Protein AF-A0A9X6NQY7-F1 (afdb_monomer)

Structure (mmCIF, N/CA/C/O backbone):
data_AF-A0A9X6NQY7-F1
#
_entry.id   AF-A0A9X6NQY7-F1
#
loop_
_atom_site.group_PDB
_atom_site.id
_atom_site.type_symbol
_atom_site.label_atom_id
_atom_site.label_alt_id
_atom_site.label_comp_id
_atom_site.label_asym_id
_atom_site.label_entity_id
_atom_site.label_seq_id
_atom_site.pdbx_PDB_ins_code
_atom_site.Cartn_x
_atom_site.Cartn_y
_atom_site.Cartn_z
_atom_site.occupancy
_atom_site.B_iso_or_equiv
_atom_site.auth_seq_id
_atom_site.auth_comp_id
_atom_site.auth_asym_id
_atom_site.auth_atom_id
_atom_site.pdbx_PDB_model_num
ATOM 1 N N . MET A 1 1 ? 29.179 30.114 -28.364 1.00 35.44 1 MET A N 1
ATOM 2 C CA . MET A 1 1 ? 27.702 30.039 -28.469 1.00 35.44 1 MET A CA 1
ATOM 3 C C . MET A 1 1 ? 27.095 29.014 -27.488 1.00 35.44 1 MET A C 1
ATOM 5 O O . MET A 1 1 ? 26.104 28.381 -27.808 1.00 35.44 1 MET A O 1
ATOM 9 N N . PHE A 1 2 ? 27.663 28.855 -26.278 1.00 30.38 2 PHE A N 1
ATOM 10 C CA . PHE A 1 2 ? 27.308 27.781 -25.324 1.00 30.38 2 PHE A CA 1
ATOM 11 C C . PHE A 1 2 ? 26.944 28.280 -23.906 1.00 30.38 2 PHE A C 1
ATOM 13 O O . PHE A 1 2 ? 26.830 27.488 -22.979 1.00 30.38 2 PHE A O 1
ATOM 20 N N . SER A 1 3 ? 26.728 29.587 -23.719 1.00 32.09 3 SER A N 1
ATOM 21 C CA . SER A 1 3 ? 26.395 30.171 -22.402 1.00 32.09 3 SER A CA 1
ATOM 22 C C . SER A 1 3 ? 24.886 30.417 -22.213 1.00 32.09 3 SER A C 1
ATOM 24 O O . SER A 1 3 ? 24.361 30.344 -21.104 1.00 32.09 3 SER A O 1
ATOM 26 N N . THR A 1 4 ? 24.139 30.608 -23.303 1.00 31.78 4 THR A N 1
ATOM 27 C CA . THR A 1 4 ? 22.714 30.979 -23.268 1.00 31.78 4 THR A CA 1
ATOM 28 C C . THR A 1 4 ? 21.761 29.795 -23.043 1.00 31.78 4 THR A C 1
ATOM 30 O O . THR A 1 4 ? 20.660 29.989 -22.536 1.00 31.78 4 THR A O 1
ATOM 33 N N . SER A 1 5 ? 22.189 28.555 -23.322 1.00 34.66 5 SER A N 1
ATOM 34 C CA . SER A 1 5 ? 21.322 27.364 -23.232 1.00 34.66 5 SER A CA 1
ATOM 35 C C . SER A 1 5 ? 21.172 26.793 -21.813 1.00 34.66 5 SER A C 1
ATOM 37 O O . SER A 1 5 ? 20.190 26.111 -21.534 1.00 34.66 5 SER A O 1
ATOM 39 N N . ARG A 1 6 ? 22.100 27.096 -20.888 1.00 35.22 6 ARG A N 1
ATOM 40 C CA . ARG A 1 6 ? 21.967 26.707 -19.468 1.00 35.22 6 ARG A CA 1
ATOM 41 C C . ARG A 1 6 ? 20.978 27.588 -18.707 1.00 35.22 6 ARG A C 1
ATOM 43 O O . ARG A 1 6 ? 20.345 27.108 -17.775 1.00 35.22 6 ARG A O 1
ATOM 50 N N . ARG A 1 7 ? 20.806 28.852 -19.119 1.00 32.94 7 ARG A N 1
ATOM 51 C CA . ARG A 1 7 ? 19.836 29.760 -18.489 1.00 32.94 7 ARG A CA 1
ATOM 52 C C . ARG A 1 7 ? 18.395 29.447 -18.889 1.00 32.94 7 ARG A C 1
ATOM 54 O O . ARG A 1 7 ? 17.549 29.538 -18.017 1.00 32.94 7 ARG A O 1
ATOM 61 N N . MET A 1 8 ? 18.132 28.985 -20.118 1.00 35.78 8 MET A N 1
ATOM 62 C CA . MET A 1 8 ? 16.787 28.539 -20.530 1.00 35.78 8 MET A CA 1
ATOM 63 C C . MET A 1 8 ? 16.344 27.231 -19.856 1.00 35.78 8 MET A C 1
ATOM 65 O O . MET A 1 8 ? 15.184 27.107 -19.484 1.00 35.78 8 MET A O 1
ATOM 69 N N . PHE A 1 9 ? 17.254 26.278 -19.626 1.00 33.19 9 PHE A N 1
ATOM 70 C CA . PHE A 1 9 ? 16.905 25.022 -18.945 1.00 33.19 9 PHE A CA 1
ATOM 71 C C . PHE A 1 9 ? 16.643 25.195 -17.439 1.00 33.19 9 PHE A C 1
ATOM 73 O O . PHE A 1 9 ? 15.802 24.488 -16.889 1.00 33.19 9 PHE A O 1
ATOM 80 N N . LEU A 1 10 ? 17.306 26.153 -16.774 1.00 33.88 10 LEU A N 1
ATOM 81 C CA . LEU A 1 10 ? 17.041 26.452 -15.361 1.00 33.88 10 LEU A CA 1
ATOM 82 C C . LEU A 1 10 ? 15.787 27.318 -15.160 1.00 33.88 10 LEU A C 1
ATOM 84 O O . LEU A 1 10 ? 15.055 27.099 -14.198 1.00 33.88 10 LEU A O 1
ATOM 88 N N . THR A 1 11 ? 15.492 28.269 -16.055 1.00 34.16 11 THR A N 1
ATOM 89 C CA . THR A 1 11 ? 14.276 29.090 -15.932 1.00 34.16 11 THR A CA 1
ATOM 90 C C . THR A 1 11 ? 13.008 28.319 -16.289 1.00 34.16 11 THR A C 1
ATOM 92 O O . THR A 1 11 ? 11.981 28.549 -15.658 1.00 34.16 11 THR A O 1
ATOM 95 N N . SER A 1 12 ? 13.061 27.342 -17.202 1.00 36.69 12 SER A N 1
ATOM 96 C CA . SER A 1 12 ? 11.912 26.466 -17.473 1.00 36.69 12 SER A CA 1
ATOM 97 C C . SER A 1 12 ? 11.623 25.478 -16.336 1.00 36.69 12 SER A C 1
ATOM 99 O O . SER A 1 12 ? 10.455 25.207 -16.077 1.00 36.69 12 SER A O 1
ATOM 101 N N . LEU A 1 13 ? 12.637 24.995 -15.601 1.00 33.28 13 LEU A N 1
ATOM 102 C CA . LEU A 1 13 ? 12.402 24.173 -14.404 1.00 33.28 13 LEU A CA 1
ATOM 103 C C . LEU A 1 13 ? 11.808 24.990 -13.247 1.00 33.28 13 LEU A C 1
ATOM 105 O O . LEU A 1 13 ? 10.919 24.500 -12.561 1.00 33.28 13 LEU A O 1
ATOM 109 N N . ILE A 1 14 ? 12.227 26.246 -13.061 1.00 37.62 14 ILE A N 1
ATOM 110 C CA . ILE A 1 14 ? 11.688 27.108 -11.996 1.00 37.62 14 ILE A CA 1
ATOM 111 C C . ILE A 1 14 ? 10.261 27.579 -12.320 1.00 37.62 14 ILE A C 1
ATOM 113 O O . ILE A 1 14 ? 9.435 27.655 -11.418 1.00 37.62 14 ILE A O 1
ATOM 117 N N . VAL A 1 15 ? 9.917 27.815 -13.593 1.00 36.66 15 VAL A N 1
ATOM 118 C CA . VAL A 1 15 ? 8.542 28.180 -13.992 1.00 36.66 15 VAL A CA 1
ATOM 119 C C . VAL A 1 15 ? 7.587 26.980 -13.934 1.00 36.66 15 VAL A C 1
ATOM 121 O O . VAL A 1 15 ? 6.423 27.157 -13.590 1.00 36.66 15 VAL A O 1
ATOM 124 N N . VAL A 1 16 ? 8.059 25.750 -14.175 1.00 35.50 16 VAL A N 1
ATOM 125 C CA . VAL A 1 16 ? 7.233 24.535 -14.020 1.00 35.50 16 VAL A CA 1
ATOM 126 C C . VAL A 1 16 ? 7.099 24.120 -12.548 1.00 35.50 16 VAL A C 1
ATOM 128 O O . VAL A 1 16 ? 6.033 23.660 -12.152 1.00 35.50 16 VAL A O 1
ATOM 131 N N . GLN A 1 17 ? 8.105 24.370 -11.704 1.00 33.09 17 GLN A N 1
ATOM 132 C CA . GLN A 1 17 ? 7.992 24.155 -10.256 1.00 33.09 17 GLN A CA 1
ATOM 133 C C . GLN A 1 17 ? 7.139 25.242 -9.574 1.00 33.09 17 GLN A C 1
ATOM 135 O O . GLN A 1 17 ? 6.364 24.932 -8.674 1.00 33.09 17 GLN A O 1
ATOM 140 N N . ALA A 1 18 ? 7.182 26.490 -10.058 1.00 30.83 18 ALA A N 1
ATOM 141 C CA . ALA A 1 18 ? 6.300 27.567 -9.597 1.00 30.83 18 ALA A CA 1
ATOM 142 C C . ALA A 1 18 ? 4.849 27.430 -10.106 1.00 30.83 18 ALA A C 1
ATOM 144 O O . ALA A 1 18 ? 3.930 27.928 -9.461 1.00 30.83 18 ALA A O 1
ATOM 145 N N . ALA A 1 19 ? 4.613 26.712 -11.211 1.00 33.78 19 ALA A N 1
ATOM 146 C CA . ALA A 1 19 ? 3.267 26.399 -11.701 1.00 33.78 19 ALA A CA 1
ATOM 147 C C . ALA A 1 19 ? 2.621 25.176 -11.016 1.00 33.78 19 ALA A C 1
ATOM 149 O O . ALA A 1 19 ? 1.430 24.940 -11.203 1.00 33.78 19 ALA A O 1
ATOM 150 N N . ILE A 1 20 ? 3.372 24.421 -10.205 1.00 36.69 20 ILE A N 1
ATOM 151 C CA . ILE A 1 20 ? 2.861 23.286 -9.411 1.00 36.69 2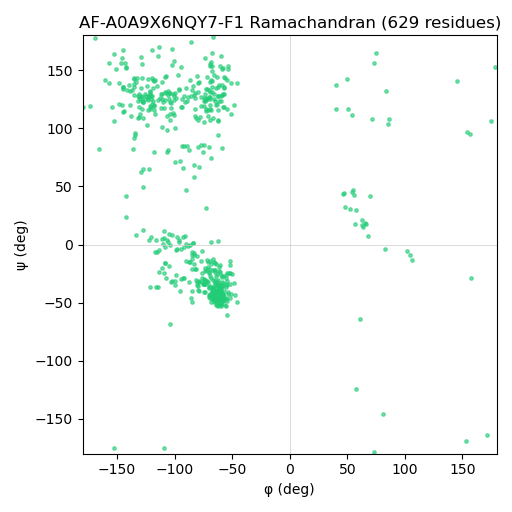0 ILE A CA 1
ATOM 152 C C . ILE A 1 20 ? 2.562 23.694 -7.949 1.00 36.69 20 ILE A C 1
ATOM 154 O O . ILE A 1 20 ? 1.946 22.930 -7.214 1.00 36.69 20 ILE A O 1
ATOM 158 N N . SER A 1 21 ? 2.863 24.936 -7.547 1.00 37.66 21 SER A N 1
ATOM 159 C CA . SER A 1 21 ? 2.471 25.497 -6.236 1.00 37.66 21 SER A CA 1
ATOM 160 C C . SER A 1 21 ? 1.392 26.586 -6.291 1.00 37.66 21 SER A C 1
ATOM 162 O O . SER A 1 21 ? 1.137 27.230 -5.280 1.00 37.66 21 SER A O 1
ATOM 164 N N . LEU A 1 22 ? 0.713 26.795 -7.422 1.00 36.75 22 LEU A N 1
ATOM 165 C CA . LEU A 1 22 ? -0.357 27.798 -7.534 1.00 36.75 22 LEU A CA 1
ATOM 166 C C . LEU A 1 22 ? -1.576 27.241 -8.282 1.00 36.75 22 LEU A C 1
ATOM 168 O O . LEU A 1 22 ? -1.737 27.449 -9.481 1.00 36.75 22 LEU A O 1
ATOM 172 N N . ARG A 1 23 ? -2.407 26.510 -7.530 1.00 33.66 23 ARG A N 1
ATOM 173 C CA . ARG A 1 23 ? -3.855 26.226 -7.678 1.00 33.66 23 ARG A CA 1
ATOM 174 C C . ARG A 1 23 ? -4.148 25.216 -6.555 1.00 33.66 23 ARG A C 1
ATOM 176 O O . ARG A 1 23 ? -3.683 24.093 -6.645 1.00 33.66 23 ARG A O 1
ATOM 183 N N . VAL A 1 24 ? -4.807 25.523 -5.442 1.00 34.50 24 VAL A N 1
ATOM 184 C CA . VAL A 1 24 ? -5.940 26.419 -5.213 1.00 34.50 24 VAL A CA 1
ATOM 185 C C . VAL A 1 24 ? -5.857 26.927 -3.763 1.00 34.50 24 VAL A C 1
ATOM 187 O O . VAL A 1 24 ? -6.172 26.191 -2.840 1.00 34.50 24 VAL A O 1
ATOM 190 N N . CYS A 1 25 ? -5.469 28.187 -3.559 1.00 31.00 25 CYS A N 1
ATOM 191 C CA . CYS A 1 25 ? -6.032 28.985 -2.469 1.00 31.00 25 CYS A CA 1
ATOM 192 C C . CYS A 1 25 ? -7.106 29.876 -3.099 1.00 31.00 25 CYS A C 1
ATOM 194 O O . CYS A 1 25 ? -6.901 31.073 -3.259 1.00 31.00 25 CYS A O 1
ATOM 196 N N . ASN A 1 26 ? -8.227 29.278 -3.512 1.00 31.09 26 ASN A N 1
ATOM 197 C CA . ASN A 1 26 ? -9.492 30.007 -3.501 1.00 31.09 26 ASN A CA 1
ATOM 198 C C . ASN A 1 26 ? -10.068 29.795 -2.105 1.00 31.09 26 ASN A C 1
ATOM 200 O O . ASN A 1 26 ? -10.882 28.907 -1.877 1.00 31.09 26 ASN A O 1
ATOM 204 N N . ALA A 1 27 ? -9.573 30.588 -1.162 1.00 39.97 27 ALA A N 1
ATOM 205 C CA . ALA A 1 27 ? -10.346 30.926 0.013 1.00 39.97 27 ALA A CA 1
ATOM 206 C C . ALA A 1 27 ? -11.315 32.031 -0.421 1.00 39.97 27 ALA A C 1
ATOM 208 O O . ALA A 1 27 ? -10.984 33.204 -0.319 1.00 39.97 27 ALA A O 1
ATOM 209 N N . GLU A 1 28 ? -12.450 31.640 -1.000 1.00 34.84 28 GLU A N 1
ATOM 210 C CA . GLU A 1 28 ? -13.640 32.488 -1.133 1.00 34.84 28 GLU A CA 1
ATOM 211 C C . GLU A 1 28 ? -14.844 31.609 -1.508 1.00 34.84 28 GLU A C 1
ATOM 213 O O . GLU A 1 28 ? -15.135 31.384 -2.677 1.00 34.84 28 GLU A O 1
ATOM 218 N N . GLU A 1 29 ? -15.454 30.990 -0.493 1.00 36.69 29 GLU A N 1
ATOM 219 C CA . GLU A 1 29 ? -16.862 31.206 -0.122 1.00 36.69 29 GLU A CA 1
ATOM 220 C C . GLU A 1 29 ? -17.163 30.451 1.188 1.00 36.69 29 GLU A C 1
ATOM 222 O O . GLU A 1 29 ? -16.991 29.242 1.318 1.00 36.69 29 GLU A O 1
ATOM 227 N N . THR A 1 30 ? -17.544 31.224 2.200 1.00 43.97 30 THR A N 1
ATOM 228 C CA . THR A 1 30 ? -17.700 30.886 3.621 1.00 43.97 30 THR A CA 1
ATOM 229 C C . THR A 1 30 ? -19.049 30.234 3.933 1.00 43.97 30 THR A C 1
ATOM 231 O O . THR A 1 30 ? -19.821 30.755 4.735 1.00 43.97 30 THR A O 1
ATOM 234 N N . VAL A 1 31 ? -19.364 29.109 3.291 1.00 54.31 31 VAL A N 1
ATOM 235 C CA . VAL A 1 31 ? -20.563 28.308 3.596 1.00 54.31 31 VAL A CA 1
ATOM 236 C C . VAL A 1 31 ? -20.213 26.832 3.399 1.00 54.31 31 VAL A C 1
ATOM 238 O O . VAL A 1 31 ? -19.609 26.495 2.384 1.00 54.31 31 VAL A O 1
ATOM 241 N N . CYS A 1 32 ? -20.581 25.935 4.328 1.00 63.53 32 CYS A N 1
ATOM 242 C CA . CYS A 1 32 ? -20.593 24.492 4.039 1.00 63.53 32 CYS A CA 1
ATOM 243 C C . CYS A 1 32 ? -21.389 24.281 2.745 1.00 63.53 32 CYS A C 1
ATOM 245 O O . CYS A 1 32 ? -22.596 24.534 2.767 1.00 63.53 32 CYS A O 1
ATOM 247 N N . PRO A 1 33 ? -20.780 23.867 1.621 1.00 56.41 33 PRO A N 1
ATOM 248 C CA . PRO A 1 33 ? -21.509 23.830 0.368 1.00 56.41 33 PRO A CA 1
ATOM 249 C C . PRO A 1 33 ? -22.659 22.826 0.494 1.00 56.41 33 PRO A C 1
ATOM 251 O O . PRO A 1 33 ? -22.433 21.642 0.769 1.00 56.41 33 PRO A O 1
ATOM 254 N N . GLU A 1 34 ? -23.892 23.302 0.299 1.00 64.50 34 GLU A N 1
ATOM 255 C CA . GLU A 1 34 ? -25.020 22.436 -0.036 1.00 64.50 34 GLU A CA 1
ATOM 256 C C . GLU A 1 34 ? -24.675 21.799 -1.388 1.00 64.50 34 GLU A C 1
ATOM 258 O O . GLU A 1 34 ? -24.782 22.409 -2.451 1.00 64.50 34 GLU A O 1
ATOM 263 N N . GLY A 1 35 ? -24.099 20.604 -1.313 1.00 69.06 35 GLY A N 1
ATOM 264 C CA . GLY A 1 35 ? -23.657 19.812 -2.448 1.00 69.06 35 GLY A CA 1
ATOM 265 C C . GLY A 1 35 ? -24.655 18.699 -2.748 1.00 69.06 35 GLY A C 1
ATOM 266 O O . GLY A 1 35 ? -25.544 18.428 -1.938 1.00 69.06 35 GLY A O 1
ATOM 267 N N . PRO A 1 36 ? -24.519 18.027 -3.902 1.00 80.69 36 PRO A N 1
ATOM 268 C CA . PRO A 1 36 ? -25.300 16.829 -4.166 1.00 80.69 36 PRO A CA 1
ATOM 269 C C . PRO A 1 36 ? -25.039 15.765 -3.083 1.00 80.69 36 PRO A C 1
ATOM 271 O O . PRO A 1 36 ? -23.937 15.728 -2.512 1.00 80.69 36 PRO A O 1
ATOM 274 N N . PRO A 1 37 ? -26.023 14.887 -2.815 1.00 83.25 37 PRO A N 1
ATOM 275 C CA . PRO A 1 37 ? -25.827 13.777 -1.898 1.00 83.25 37 PRO A CA 1
ATOM 276 C C . PRO A 1 37 ? -24.703 12.855 -2.401 1.00 83.25 37 PRO A C 1
ATOM 278 O O . PRO A 1 37 ? -24.460 12.787 -3.617 1.00 83.25 37 PRO A O 1
ATOM 281 N N . PRO A 1 38 ? -24.025 12.130 -1.493 1.00 86.81 38 PRO A N 1
ATOM 282 C CA . PRO A 1 38 ? -22.954 11.217 -1.862 1.00 86.81 38 PRO A CA 1
ATOM 283 C C . PRO A 1 38 ? -23.417 10.167 -2.873 1.00 86.81 38 PRO A C 1
ATOM 285 O O . PRO A 1 38 ? -24.536 9.655 -2.800 1.00 86.81 38 PRO A O 1
ATOM 288 N N . GLN A 1 39 ? -22.539 9.803 -3.802 1.00 87.88 39 GLN A N 1
ATOM 289 C CA . GLN A 1 39 ? -22.812 8.737 -4.763 1.00 87.88 39 GLN A CA 1
ATOM 290 C C . GLN A 1 39 ? -22.541 7.382 -4.108 1.00 87.88 39 GLN A C 1
ATOM 292 O O . GLN A 1 39 ? -21.383 7.035 -3.866 1.00 87.88 39 GLN A O 1
ATOM 297 N N . CYS A 1 40 ? -23.599 6.622 -3.814 1.00 86.25 40 CYS A N 1
ATOM 298 C CA . CYS A 1 40 ? -23.492 5.306 -3.186 1.00 86.25 40 CYS A CA 1
ATOM 299 C C . CYS A 1 40 ? -23.636 4.164 -4.203 1.00 86.25 40 CYS A C 1
ATOM 301 O O . CYS A 1 40 ? -24.645 4.051 -4.896 1.00 86.25 40 CYS A O 1
ATOM 303 N N . GLU A 1 41 ? -22.639 3.282 -4.251 1.00 87.69 41 GLU A N 1
ATOM 304 C CA . GLU A 1 41 ? -22.649 2.024 -5.001 1.00 87.69 41 GLU A CA 1
ATOM 305 C C . GLU A 1 41 ? -22.851 0.848 -4.035 1.00 87.69 41 GLU A C 1
ATOM 307 O O . GLU A 1 41 ? -22.161 0.741 -3.014 1.00 87.69 41 GLU A O 1
ATOM 312 N N . VAL A 1 42 ? -23.801 -0.033 -4.363 1.00 85.62 42 VAL A N 1
ATOM 313 C CA . VAL A 1 42 ? -24.178 -1.198 -3.551 1.00 85.62 42 VAL A CA 1
ATOM 314 C C . VAL A 1 42 ? -23.689 -2.480 -4.224 1.00 85.62 42 VAL A C 1
ATOM 316 O O . VAL A 1 42 ? -24.038 -2.771 -5.365 1.00 85.62 42 VAL A O 1
ATOM 319 N N . ASP A 1 43 ? -22.918 -3.272 -3.486 1.00 84.12 43 ASP A N 1
ATOM 320 C CA . ASP A 1 43 ? -22.466 -4.616 -3.845 1.00 84.12 43 ASP A CA 1
ATOM 321 C C . ASP A 1 43 ? -23.241 -5.641 -3.001 1.00 84.12 43 ASP A C 1
ATOM 323 O O . ASP A 1 43 ? -22.766 -6.124 -1.967 1.00 84.12 43 ASP A O 1
ATOM 327 N N . GLU A 1 44 ? -24.481 -5.927 -3.421 1.00 76.94 44 GLU A N 1
ATOM 328 C CA . GLU A 1 44 ? -25.420 -6.797 -2.692 1.00 76.94 44 GLU A CA 1
ATOM 329 C C . GLU A 1 44 ? -24.851 -8.185 -2.338 1.00 76.94 44 GLU A C 1
ATOM 331 O O . GLU A 1 44 ? -25.032 -8.603 -1.193 1.00 76.94 44 GLU A O 1
ATOM 336 N N . PRO A 1 45 ? -24.125 -8.903 -3.228 1.00 75.69 45 PRO A N 1
ATOM 337 C CA . PRO A 1 45 ? -23.556 -10.214 -2.903 1.00 75.69 45 PRO A CA 1
ATOM 338 C C . PRO A 1 45 ? -22.603 -10.214 -1.704 1.00 75.69 45 PRO A C 1
ATOM 340 O O . PRO A 1 45 ? -22.451 -11.245 -1.052 1.00 75.69 45 PRO A O 1
ATOM 343 N N . ASN A 1 46 ? -21.957 -9.079 -1.427 1.00 76.38 46 ASN A N 1
ATOM 344 C CA . ASN A 1 46 ? -20.974 -8.937 -0.354 1.00 76.38 46 ASN A CA 1
ATOM 345 C C . ASN A 1 46 ? -21.476 -8.053 0.800 1.00 76.38 46 ASN A C 1
ATOM 347 O O . ASN A 1 46 ? -20.702 -7.761 1.709 1.00 76.38 46 ASN A O 1
ATOM 351 N N . GLY A 1 47 ? -22.736 -7.595 0.761 1.00 83.62 47 GLY A N 1
ATOM 352 C CA . GLY A 1 47 ? -23.303 -6.703 1.778 1.00 83.62 47 GLY A CA 1
ATOM 353 C C . GLY A 1 47 ? -22.519 -5.397 1.945 1.00 83.62 47 GLY A C 1
ATOM 354 O O . GLY A 1 47 ? -22.445 -4.861 3.050 1.00 83.62 47 GLY A O 1
ATOM 355 N N . ARG A 1 48 ? -21.877 -4.905 0.879 1.00 88.25 48 ARG A N 1
ATOM 356 C CA . ARG A 1 48 ? -20.986 -3.741 0.927 1.00 88.25 48 ARG A CA 1
ATOM 357 C C . ARG A 1 48 ? -21.627 -2.540 0.249 1.00 88.25 48 ARG A C 1
ATOM 359 O O . ARG A 1 48 ? -22.029 -2.630 -0.904 1.00 88.25 48 ARG A O 1
ATOM 366 N N . THR A 1 49 ? -21.601 -1.396 0.923 1.00 88.19 49 THR A N 1
ATOM 367 C CA . THR A 1 49 ? -22.026 -0.113 0.357 1.00 88.19 49 THR A CA 1
ATOM 368 C C . THR A 1 49 ? -20.873 0.881 0.409 1.00 88.19 49 THR A C 1
ATOM 370 O O . THR A 1 49 ? -20.197 1.020 1.428 1.00 88.19 49 THR A O 1
ATOM 373 N N . THR A 1 50 ? -20.603 1.546 -0.713 1.00 87.62 50 THR A N 1
ATOM 374 C CA . THR A 1 50 ? -19.521 2.529 -0.849 1.00 87.62 50 THR A CA 1
ATOM 375 C C . THR A 1 50 ? -20.101 3.858 -1.299 1.00 87.62 50 THR A C 1
ATOM 377 O O . THR A 1 50 ? -20.610 3.941 -2.408 1.00 87.62 50 THR A O 1
ATOM 380 N N . CYS A 1 51 ? -19.999 4.883 -0.459 1.00 85.69 51 CYS A N 1
ATOM 381 C CA . CYS A 1 51 ? -20.468 6.233 -0.735 1.00 85.69 51 CYS A CA 1
ATOM 382 C C . CYS A 1 51 ? -19.278 7.179 -0.906 1.00 85.69 51 CYS A C 1
ATOM 384 O O . CYS A 1 51 ? -18.425 7.290 -0.020 1.00 85.69 51 CYS A O 1
ATOM 386 N N . LEU A 1 52 ? -19.216 7.838 -2.059 1.00 85.31 52 LEU A N 1
ATOM 387 C CA . LEU A 1 52 ? -18.110 8.700 -2.465 1.00 85.31 52 LEU A CA 1
ATOM 388 C C . LEU A 1 52 ? -18.628 10.101 -2.773 1.00 85.31 52 LEU A C 1
ATOM 390 O O . LEU A 1 52 ? -19.680 10.215 -3.395 1.00 85.31 52 LEU A O 1
ATOM 394 N N . ASP A 1 53 ? -17.842 11.112 -2.403 1.00 83.94 53 ASP A N 1
ATOM 395 C CA . ASP A 1 53 ? -17.931 12.504 -2.858 1.00 83.94 53 ASP A CA 1
ATOM 396 C C . ASP A 1 53 ? -19.318 13.156 -2.680 1.00 83.94 53 ASP A C 1
ATOM 398 O O . ASP A 1 53 ? -20.272 12.853 -3.393 1.00 83.94 53 ASP A O 1
ATOM 402 N N . GLY A 1 54 ? -19.436 14.133 -1.782 1.00 83.62 54 GLY A N 1
ATOM 403 C CA . GLY A 1 54 ? -20.665 14.925 -1.667 1.00 83.62 54 GLY A CA 1
ATOM 404 C C . GLY A 1 54 ? -20.902 15.499 -0.281 1.00 83.62 54 GLY A C 1
ATOM 405 O O . GLY A 1 54 ? -20.028 15.455 0.587 1.00 83.62 54 GLY A O 1
ATOM 406 N N . THR A 1 55 ? -22.108 16.021 -0.075 1.00 85.12 55 THR A N 1
ATOM 407 C CA . THR A 1 55 ? -22.547 16.563 1.215 1.00 85.12 55 THR A CA 1
ATOM 408 C C . THR A 1 55 ? -23.611 15.647 1.802 1.00 85.12 55 THR A C 1
ATOM 410 O O . THR A 1 55 ? -24.602 15.348 1.139 1.00 85.12 55 THR A O 1
ATOM 413 N N . TRP A 1 56 ? -23.405 15.181 3.035 1.00 85.75 56 TRP A N 1
ATOM 414 C CA . TRP A 1 56 ? -24.354 14.302 3.708 1.00 85.75 56 TRP A CA 1
ATOM 415 C C . TRP A 1 56 ? -25.719 14.996 3.845 1.00 85.75 56 TRP A C 1
ATOM 417 O O . TRP A 1 56 ? -25.768 16.129 4.336 1.00 85.75 56 TRP A O 1
ATOM 427 N N . PRO A 1 57 ? -26.820 14.360 3.409 1.00 78.31 57 PRO A N 1
ATOM 428 C CA . PRO A 1 57 ? -28.126 15.000 3.426 1.00 78.31 57 PRO A CA 1
ATOM 429 C C . PRO A 1 57 ? -28.630 15.182 4.858 1.00 78.31 57 PRO A C 1
ATOM 431 O O . PRO A 1 57 ? -28.497 14.289 5.696 1.00 78.31 57 PRO A O 1
ATOM 434 N N . THR A 1 58 ? -29.254 16.333 5.117 1.00 67.19 58 THR A N 1
ATOM 435 C CA . THR A 1 58 ? -29.743 16.714 6.452 1.00 67.19 58 THR A CA 1
ATOM 436 C C . THR A 1 58 ? -30.912 15.857 6.948 1.00 67.19 58 THR A C 1
ATOM 438 O O . THR A 1 58 ? -31.139 15.770 8.149 1.00 67.19 58 THR A O 1
ATOM 441 N N . ASP A 1 59 ? -31.630 15.211 6.024 1.00 62.66 59 ASP A N 1
ATOM 442 C CA . ASP A 1 59 ? -32.737 14.283 6.283 1.00 62.66 59 ASP A CA 1
ATOM 443 C C . ASP A 1 59 ? -32.503 12.950 5.548 1.00 62.66 59 ASP A C 1
ATOM 445 O O . ASP A 1 59 ? -33.375 12.438 4.848 1.00 62.66 59 ASP A O 1
ATOM 449 N N . ALA A 1 60 ? -31.303 12.372 5.692 1.00 55.97 60 ALA A N 1
ATOM 450 C CA . ALA A 1 60 ? -30.906 11.118 5.033 1.00 55.97 60 ALA A CA 1
ATOM 451 C C . ALA A 1 60 ? -31.880 9.938 5.251 1.00 55.97 60 ALA A C 1
ATOM 453 O O . ALA A 1 60 ? -31.924 9.015 4.447 1.00 55.97 60 ALA A O 1
ATOM 454 N N . SER A 1 61 ? -32.663 9.946 6.336 1.00 54.50 61 SER A N 1
ATOM 455 C CA . SER A 1 61 ? -33.684 8.926 6.612 1.00 54.50 61 SER A CA 1
ATOM 456 C C . SER A 1 61 ? -34.962 9.090 5.778 1.00 54.50 61 SER A C 1
ATOM 458 O O . SER A 1 61 ? -35.671 8.109 5.558 1.00 54.50 61 SER A O 1
ATOM 460 N N . ASN A 1 62 ? -35.258 10.308 5.315 1.00 55.69 62 ASN A N 1
ATOM 461 C CA . ASN A 1 62 ? -36.500 10.664 4.626 1.00 55.69 62 ASN A CA 1
ATOM 462 C C . ASN A 1 62 ? -36.291 11.079 3.163 1.00 55.69 62 ASN A C 1
ATOM 464 O O . ASN A 1 62 ? -37.284 11.269 2.461 1.00 55.69 62 ASN A O 1
ATOM 468 N N . ASP A 1 63 ? -35.047 11.213 2.693 1.00 62.50 63 ASP A N 1
ATOM 469 C CA . ASP A 1 63 ? -34.750 11.479 1.287 1.00 62.50 63 ASP A CA 1
ATOM 470 C C . ASP A 1 63 ? -34.844 10.177 0.462 1.00 62.50 63 ASP A C 1
ATOM 472 O O . ASP A 1 63 ? -33.972 9.310 0.561 1.00 62.50 63 ASP A O 1
ATOM 476 N N . PRO A 1 64 ? -35.883 9.994 -0.377 1.00 57.19 64 PRO A N 1
ATOM 477 C CA . PRO A 1 64 ? -36.014 8.793 -1.198 1.00 57.19 64 PRO A CA 1
ATOM 478 C C . PRO A 1 64 ? -34.911 8.670 -2.262 1.00 57.19 64 PRO A C 1
ATOM 480 O O . PRO A 1 64 ? -34.751 7.592 -2.832 1.00 57.19 64 PRO A O 1
ATOM 483 N N . ALA A 1 65 ? -34.165 9.743 -2.554 1.00 58.00 65 ALA A N 1
ATOM 484 C CA . ALA A 1 65 ? -33.062 9.728 -3.511 1.00 58.00 65 ALA A CA 1
ATOM 485 C C . ALA A 1 65 ? -31.738 9.228 -2.905 1.00 58.00 65 ALA A C 1
ATOM 487 O O . ALA A 1 65 ? -30.835 8.856 -3.656 1.00 58.00 65 ALA A O 1
ATOM 488 N N . PHE A 1 66 ? -31.620 9.187 -1.574 1.00 72.81 66 PHE A N 1
ATOM 489 C CA . PHE A 1 66 ? -30.411 8.769 -0.872 1.00 72.81 66 PHE A CA 1
ATOM 490 C C . PHE A 1 66 ? -30.757 7.799 0.262 1.00 72.81 66 PHE A C 1
ATOM 492 O O . PHE A 1 66 ? -31.067 8.206 1.376 1.00 72.81 66 PHE A O 1
ATOM 499 N N . GLN A 1 67 ? -30.684 6.495 -0.017 1.00 77.31 67 GLN A N 1
ATOM 500 C CA . GLN A 1 67 ? -30.869 5.455 0.995 1.00 77.31 67 GLN A CA 1
ATOM 501 C C . GLN A 1 67 ? -29.746 4.428 0.932 1.00 77.31 67 GLN A C 1
ATOM 503 O O . GLN A 1 67 ? -29.442 3.869 -0.122 1.00 77.31 67 GLN A O 1
ATOM 508 N N . ILE A 1 68 ? -29.153 4.153 2.092 1.00 85.94 68 ILE A N 1
ATOM 509 C CA . ILE A 1 68 ? -28.214 3.047 2.264 1.00 85.94 68 ILE A CA 1
ATOM 510 C C . ILE A 1 68 ? -29.039 1.789 2.577 1.00 85.94 68 ILE A C 1
ATOM 512 O O . ILE A 1 68 ? -29.857 1.822 3.500 1.00 85.94 68 ILE A O 1
ATOM 516 N N . PRO A 1 69 ? -28.848 0.674 1.849 1.00 87.25 69 PRO A N 1
ATOM 517 C CA . PRO A 1 69 ? -29.601 -0.552 2.095 1.00 87.25 69 PRO A CA 1
ATOM 518 C C . PRO A 1 69 ? -29.413 -1.071 3.522 1.00 87.25 69 PRO A C 1
ATOM 520 O O . PRO A 1 69 ? -28.284 -1.163 4.008 1.00 87.25 69 PRO A O 1
ATOM 523 N N . SER A 1 70 ? -30.495 -1.511 4.168 1.00 87.50 70 SER A N 1
ATOM 524 C CA . SER A 1 70 ? -30.449 -2.105 5.516 1.00 87.50 70 SER A CA 1
ATOM 525 C C . SER A 1 70 ? -29.666 -3.424 5.585 1.00 87.50 70 SER A C 1
ATOM 527 O O . SER A 1 70 ? -29.253 -3.842 6.665 1.00 87.50 70 SER A O 1
ATOM 529 N N . THR A 1 71 ? -29.428 -4.063 4.435 1.00 87.56 71 THR A N 1
ATOM 530 C CA . THR A 1 71 ? -28.584 -5.257 4.267 1.00 87.56 71 THR A CA 1
ATOM 531 C C . THR A 1 71 ? -27.083 -4.957 4.309 1.00 87.56 71 THR A C 1
ATOM 533 O O . THR A 1 71 ? -26.280 -5.891 4.278 1.00 87.56 71 THR A O 1
ATOM 536 N N . THR A 1 72 ? -26.689 -3.680 4.377 1.00 90.38 72 THR A N 1
ATOM 537 C CA . THR A 1 72 ? -25.284 -3.262 4.441 1.00 90.38 72 THR A CA 1
ATOM 538 C C . THR A 1 72 ? -24.631 -3.769 5.727 1.00 90.38 72 THR A C 1
ATOM 540 O O . THR A 1 72 ? -25.044 -3.408 6.826 1.00 90.38 72 THR A O 1
ATOM 543 N N . GLN A 1 73 ? -23.580 -4.571 5.570 1.00 92.12 73 GLN A N 1
ATOM 544 C CA . GLN A 1 73 ? -22.693 -5.048 6.635 1.00 92.12 73 GLN A CA 1
ATOM 545 C C . GLN A 1 73 ? -21.401 -4.232 6.694 1.00 92.12 73 GLN A C 1
ATOM 547 O O . GLN A 1 73 ? -20.886 -3.959 7.774 1.00 92.12 73 GLN A O 1
ATOM 552 N N . TYR A 1 74 ? -20.914 -3.789 5.532 1.00 91.38 74 TYR A N 1
ATOM 553 C CA . TYR A 1 74 ? -19.713 -2.973 5.397 1.00 91.38 74 TYR A CA 1
ATOM 554 C C . TYR A 1 74 ? -20.050 -1.646 4.720 1.00 91.38 74 TYR A C 1
ATOM 556 O O . TYR A 1 74 ? -20.466 -1.633 3.557 1.00 91.38 74 TYR A O 1
ATOM 564 N N . LEU A 1 75 ? -19.836 -0.533 5.421 1.00 92.50 75 LEU A N 1
ATOM 565 C CA . LEU A 1 75 ? -20.055 0.815 4.902 1.00 92.50 75 LEU A CA 1
ATOM 566 C C . LEU A 1 75 ? -18.730 1.561 4.756 1.00 92.50 75 LEU A C 1
ATOM 568 O O . LEU A 1 75 ? -17.969 1.697 5.711 1.00 92.50 75 LEU A O 1
ATOM 572 N N . PHE A 1 76 ? -18.477 2.078 3.556 1.00 91.00 76 PHE A N 1
ATOM 573 C CA . PHE A 1 76 ? -17.308 2.896 3.253 1.00 91.00 76 PHE A CA 1
ATOM 574 C C . PHE A 1 76 ? -17.732 4.293 2.819 1.00 91.00 76 PHE A C 1
ATOM 576 O O . PHE A 1 76 ? -18.424 4.442 1.814 1.00 91.00 76 PHE A O 1
ATOM 583 N N . LEU A 1 77 ? -17.291 5.300 3.563 1.00 89.88 77 LEU A N 1
ATOM 584 C CA . LEU A 1 77 ? -17.584 6.711 3.349 1.00 89.88 77 LEU A CA 1
ATOM 585 C C . LEU A 1 77 ? -16.291 7.433 2.977 1.00 89.88 77 LEU A C 1
ATOM 587 O O . LEU A 1 77 ? -15.317 7.360 3.725 1.00 89.88 77 LEU A O 1
ATOM 591 N N . ARG A 1 78 ? -16.255 8.124 1.834 1.00 89.56 78 ARG A N 1
ATOM 592 C CA . ARG A 1 78 ? -15.050 8.838 1.388 1.00 89.56 78 ARG A CA 1
ATOM 593 C C . ARG A 1 78 ? -15.357 10.217 0.831 1.00 89.56 78 ARG A C 1
ATOM 595 O O . ARG A 1 78 ? -16.201 10.340 -0.052 1.00 89.56 78 ARG A O 1
ATOM 602 N N . ASN A 1 79 ? -14.583 11.208 1.273 1.00 84.25 79 ASN A N 1
ATOM 603 C CA . ASN A 1 79 ? -14.675 12.596 0.819 1.00 84.25 79 ASN A CA 1
ATOM 604 C C . ASN A 1 79 ? -16.096 13.169 0.984 1.00 84.25 79 ASN A C 1
ATOM 606 O O . ASN A 1 79 ? -16.672 13.740 0.055 1.00 84.25 79 ASN A O 1
ATOM 610 N N . ILE A 1 80 ? -16.686 12.942 2.161 1.00 86.50 80 ILE A N 1
ATOM 611 C CA . ILE A 1 80 ? -18.034 13.397 2.500 1.00 86.50 80 ILE A CA 1
ATOM 612 C C . ILE A 1 80 ? -17.944 14.573 3.470 1.00 86.50 80 ILE A C 1
ATOM 614 O O . ILE A 1 80 ? -17.246 14.506 4.483 1.00 86.50 80 ILE A O 1
ATOM 618 N N . LYS A 1 81 ? -18.696 15.635 3.177 1.00 87.31 81 LYS A N 1
ATOM 619 C CA . LYS A 1 81 ? -18.892 16.764 4.090 1.00 87.31 81 LYS A CA 1
ATOM 620 C C . LYS A 1 81 ? -20.135 16.539 4.941 1.00 87.31 81 LYS A C 1
ATOM 622 O O . LYS A 1 81 ? -21.211 16.298 4.398 1.00 87.31 81 LYS A O 1
ATOM 627 N N . PHE A 1 82 ? -19.999 16.649 6.255 1.00 87.12 82 PHE A N 1
ATOM 628 C CA . PHE A 1 82 ? -21.081 16.490 7.222 1.00 87.12 82 PHE A CA 1
ATOM 629 C C . PHE A 1 82 ? -21.472 17.862 7.792 1.00 87.12 82 PHE A C 1
ATOM 631 O O . PHE A 1 82 ? -20.783 18.372 8.680 1.00 87.12 82 PHE A O 1
ATOM 638 N N . PRO A 1 83 ? -22.542 18.496 7.277 1.00 83.50 83 PRO A N 1
ATOM 639 C CA . PRO A 1 83 ? -22.997 19.787 7.773 1.00 83.50 83 PRO A CA 1
ATOM 640 C C . PRO A 1 83 ? -23.657 19.628 9.146 1.00 83.50 83 PRO A C 1
ATOM 642 O O . PRO A 1 83 ? -24.608 18.863 9.303 1.00 83.50 83 PRO A O 1
ATOM 645 N N . ILE A 1 84 ? -23.196 20.386 10.139 1.00 78.62 84 ILE A N 1
ATOM 646 C CA . ILE A 1 84 ? -23.763 20.339 11.488 1.00 78.62 84 ILE A CA 1
ATOM 647 C C . ILE A 1 84 ? -25.024 21.208 11.555 1.00 78.62 84 ILE A C 1
ATOM 649 O O . ILE A 1 84 ? -24.951 22.436 11.519 1.00 78.62 84 ILE A O 1
ATOM 653 N N . ARG A 1 85 ? -26.190 20.564 11.686 1.00 71.94 85 ARG A N 1
ATOM 654 C CA . ARG A 1 85 ? -27.455 21.166 12.159 1.00 71.94 85 ARG A CA 1
ATOM 655 C C . ARG A 1 85 ? -28.050 20.297 13.268 1.00 71.94 85 ARG A C 1
ATOM 657 O O . ARG A 1 85 ? -27.725 19.110 13.350 1.00 71.94 85 ARG A O 1
ATOM 664 N N . GLU A 1 86 ? -28.967 20.843 14.066 1.00 56.81 86 GLU A N 1
ATOM 665 C CA . GLU A 1 86 ? -29.732 20.057 15.046 1.00 56.81 86 GLU A CA 1
ATOM 666 C C . GLU A 1 86 ? -30.319 18.784 14.388 1.00 56.81 86 GLU A C 1
ATOM 668 O O . GLU A 1 86 ? -31.076 18.868 13.426 1.00 56.81 86 GLU A O 1
ATOM 673 N N . ASN A 1 87 ? -29.944 17.599 14.896 1.00 55.84 87 ASN A N 1
ATOM 674 C CA . ASN A 1 87 ? -30.439 16.263 14.503 1.00 55.84 87 ASN A CA 1
ATOM 675 C C . ASN A 1 87 ? -30.151 15.740 13.068 1.00 55.84 87 ASN A C 1
ATOM 677 O O . ASN A 1 87 ? -30.793 14.779 12.652 1.00 55.84 87 ASN A O 1
ATOM 681 N N . SER A 1 88 ? -29.184 16.284 12.323 1.00 54.53 88 SER A N 1
ATOM 682 C CA . SER A 1 88 ? -29.227 16.223 10.843 1.00 54.53 88 SER A CA 1
ATOM 683 C C . SER A 1 88 ? -28.293 15.255 10.078 1.00 54.53 88 SER A C 1
ATOM 685 O O . SER A 1 88 ? -28.345 15.237 8.857 1.00 54.53 88 SER A O 1
ATOM 687 N N . TYR A 1 89 ? -27.445 14.419 10.692 1.00 68.06 89 TYR A N 1
ATOM 688 C CA . TYR A 1 89 ? -26.534 13.550 9.899 1.00 68.06 89 TYR A CA 1
ATOM 689 C C . TYR A 1 89 ? -26.314 12.141 10.465 1.00 68.06 89 TYR A C 1
ATOM 691 O O . TYR A 1 89 ? -25.208 11.610 10.459 1.00 68.06 89 TYR A O 1
ATOM 699 N N . ARG A 1 90 ? -27.382 11.496 10.943 1.00 78.31 90 ARG A N 1
ATOM 700 C CA . ARG A 1 90 ? -27.295 10.150 11.535 1.00 78.31 90 ARG A CA 1
ATOM 701 C C . ARG A 1 90 ? -27.396 9.041 10.493 1.00 78.31 90 ARG A C 1
ATOM 703 O O . ARG A 1 90 ? -28.240 9.088 9.598 1.00 78.31 90 ARG A O 1
ATOM 710 N N . LEU A 1 91 ? -26.608 7.986 10.677 1.00 82.19 91 LEU A N 1
ATOM 711 C CA . LEU A 1 91 ? -26.848 6.697 10.036 1.00 82.19 91 LEU A CA 1
ATOM 712 C C . LEU A 1 91 ? -28.060 6.040 10.702 1.00 82.19 91 LEU A C 1
ATOM 714 O O . LEU A 1 91 ? -28.085 5.850 11.917 1.00 82.19 91 LEU A O 1
ATOM 718 N N . SER A 1 92 ? -29.072 5.687 9.913 1.00 77.94 92 SER A N 1
ATOM 719 C CA . SER A 1 92 ? -30.302 5.056 10.400 1.00 77.94 92 SER A CA 1
ATOM 720 C C . SER A 1 92 ? -30.610 3.784 9.611 1.00 77.94 92 SER A C 1
ATOM 722 O O . SER A 1 92 ? -30.167 3.620 8.478 1.00 77.94 92 SER A O 1
ATOM 724 N N . HIS A 1 93 ? -31.355 2.863 10.228 1.00 78.38 93 HIS A N 1
ATOM 725 C CA . HIS A 1 93 ? -31.860 1.632 9.599 1.00 78.38 93 HIS A CA 1
ATOM 726 C C . HIS A 1 93 ? -30.804 0.605 9.125 1.00 78.38 93 HIS A C 1
ATOM 728 O O . HIS A 1 93 ? -31.152 -0.341 8.417 1.00 78.38 93 HIS A O 1
ATOM 734 N N . LEU A 1 94 ? -29.543 0.714 9.564 1.00 86.44 94 LEU A N 1
ATOM 735 C CA . LEU A 1 94 ? -28.467 -0.238 9.242 1.00 86.44 94 LEU A CA 1
ATOM 736 C C . LEU A 1 94 ? -28.293 -1.296 10.341 1.00 86.44 94 LEU A C 1
ATOM 738 O O . LEU A 1 94 ? -27.331 -1.283 11.102 1.00 86.44 94 LEU A O 1
ATOM 742 N N . ILE A 1 95 ? -29.254 -2.214 10.437 1.00 85.94 95 ILE A N 1
ATOM 743 C CA . ILE A 1 95 ? -29.318 -3.232 11.505 1.00 85.94 95 ILE A CA 1
ATOM 744 C C . ILE A 1 95 ? -28.254 -4.337 11.399 1.00 85.94 95 ILE A C 1
ATOM 746 O O . ILE A 1 95 ? -28.058 -5.089 12.348 1.00 85.94 95 ILE A O 1
ATOM 750 N N . HIS A 1 96 ? -27.601 -4.469 10.243 1.00 87.56 96 HIS A N 1
ATOM 751 C CA . HIS A 1 96 ? -26.588 -5.494 9.982 1.00 87.56 96 HIS A CA 1
ATOM 752 C C . HIS A 1 96 ? -25.169 -4.930 9.892 1.00 87.56 96 HIS A C 1
ATOM 754 O O . HIS A 1 96 ? -24.253 -5.681 9.565 1.00 87.56 96 HIS A O 1
ATOM 760 N N . LEU A 1 97 ? -24.978 -3.635 10.159 1.00 92.56 97 LEU A N 1
ATOM 761 C CA . LEU A 1 97 ? -23.686 -2.984 9.990 1.00 92.56 97 LEU A CA 1
ATOM 762 C C . LEU A 1 97 ? -22.679 -3.494 11.027 1.00 92.56 97 LEU A C 1
ATOM 764 O O . LEU A 1 97 ? -22.843 -3.274 12.224 1.00 92.56 97 LEU A O 1
ATOM 768 N N . THR A 1 98 ? -21.613 -4.135 10.555 1.00 93.06 98 THR A N 1
ATOM 769 C CA . THR A 1 98 ? -20.508 -4.630 11.386 1.00 93.06 98 THR A CA 1
ATOM 770 C C . THR A 1 98 ? -19.245 -3.794 11.218 1.00 93.06 98 THR A C 1
ATOM 772 O O . THR A 1 98 ? -18.454 -3.675 12.156 1.00 93.06 98 THR A O 1
ATOM 775 N N . ASP A 1 99 ? -19.062 -3.196 10.042 1.00 92.88 99 ASP A N 1
ATOM 776 C CA . ASP A 1 99 ? -17.831 -2.531 9.637 1.00 92.88 99 ASP A CA 1
ATOM 777 C C . ASP A 1 99 ? -18.120 -1.135 9.093 1.00 92.88 99 ASP A C 1
ATOM 779 O O . ASP A 1 99 ? -18.877 -0.973 8.131 1.00 92.88 99 ASP A O 1
ATOM 783 N N . LEU A 1 100 ? -17.465 -0.129 9.670 1.00 95.06 100 LEU A N 1
ATOM 784 C CA . LEU A 1 100 ? -17.570 1.256 9.228 1.00 95.06 100 LEU A CA 1
ATOM 785 C C . LEU A 1 100 ? -16.185 1.824 8.936 1.00 95.06 100 LEU A C 1
ATOM 787 O O . LEU A 1 100 ? -15.297 1.818 9.788 1.00 95.06 100 LEU A O 1
ATOM 791 N N . VAL A 1 101 ? -16.024 2.341 7.721 1.00 93.38 101 VAL A N 1
ATOM 792 C CA . VAL A 1 101 ? -14.796 2.984 7.259 1.00 93.38 101 VAL A CA 1
ATOM 793 C C . VAL A 1 101 ? -15.102 4.403 6.810 1.00 93.38 101 VAL A C 1
ATOM 795 O O . VAL A 1 101 ? -15.980 4.609 5.971 1.00 93.38 101 VAL A O 1
ATOM 798 N N . ILE A 1 102 ? -14.362 5.373 7.339 1.00 92.06 102 ILE A N 1
ATOM 799 C CA . ILE A 1 102 ? -14.527 6.796 7.033 1.00 92.06 102 ILE A CA 1
ATOM 800 C C . ILE A 1 102 ? -13.189 7.356 6.556 1.00 92.06 102 ILE A C 1
ATOM 802 O O . ILE A 1 102 ? -12.169 7.182 7.217 1.00 92.06 102 ILE A O 1
ATOM 806 N N . GLN A 1 103 ? -13.186 8.023 5.403 1.00 90.44 103 GLN A N 1
ATOM 807 C CA . GLN A 1 103 ? -11.975 8.524 4.762 1.00 90.44 103 GLN A CA 1
ATOM 808 C C . GLN A 1 103 ? -12.135 9.961 4.246 1.00 90.44 103 GLN A C 1
ATOM 810 O O . GLN A 1 103 ? -13.135 10.274 3.598 1.00 90.44 103 GLN A O 1
ATOM 815 N N . TYR A 1 104 ? -11.140 10.826 4.477 1.00 85.50 104 TYR A N 1
ATOM 816 C CA . TYR A 1 104 ? -11.092 12.219 3.987 1.00 85.50 104 TYR A CA 1
ATOM 817 C C . TYR A 1 104 ? -12.390 13.005 4.232 1.00 85.50 104 TYR A C 1
ATOM 819 O O . TYR A 1 104 ? -12.810 13.792 3.390 1.00 85.50 104 TYR A O 1
ATOM 827 N N . SER A 1 105 ? -13.096 12.710 5.322 1.00 86.00 105 SER A N 1
ATOM 828 C CA . SER A 1 105 ? -14.415 13.276 5.596 1.00 86.00 105 SER A CA 1
ATOM 829 C C . SER A 1 105 ? -14.333 14.275 6.738 1.00 86.00 105 SER A C 1
ATOM 831 O O . SER A 1 105 ? -13.571 14.087 7.684 1.00 86.00 105 SER A O 1
ATOM 833 N N . GLU A 1 106 ? -15.123 15.338 6.644 1.00 86.88 106 GLU A N 1
ATOM 834 C CA . GLU A 1 106 ? -15.043 16.473 7.560 1.00 86.88 106 GLU A CA 1
ATOM 835 C C . GLU A 1 106 ? -16.424 16.880 8.070 1.00 86.88 106 GLU A C 1
ATOM 837 O O . GLU A 1 106 ? -17.411 16.841 7.331 1.00 86.88 106 GLU A O 1
ATOM 842 N N . SER A 1 107 ? -16.487 17.288 9.337 1.00 87.75 107 SER A N 1
ATOM 843 C CA . SER A 1 107 ? -17.643 17.983 9.894 1.00 87.75 107 SER A CA 1
ATOM 844 C C . SER A 1 107 ? -17.446 19.483 9.714 1.00 87.75 107 SER A C 1
ATOM 846 O O . SER A 1 107 ? -16.359 20.004 9.964 1.00 87.75 107 SER A O 1
ATOM 848 N N . CYS A 1 108 ? -18.483 20.186 9.272 1.00 84.19 108 CYS A N 1
ATOM 849 C CA . CYS A 1 108 ? -18.406 21.623 9.046 1.00 84.19 108 CYS A CA 1
ATOM 850 C C . CYS A 1 108 ? -19.639 22.332 9.617 1.00 84.19 108 CYS A C 1
ATOM 852 O O . CYS A 1 108 ? -20.760 21.818 9.573 1.00 84.19 108 CYS A O 1
ATOM 854 N N . GLU A 1 109 ? -19.433 23.519 10.178 1.00 80.62 109 GLU A N 1
ATOM 855 C CA . GLU A 1 109 ? -20.508 24.328 10.742 1.00 80.62 109 GLU A CA 1
ATOM 856 C C . GLU A 1 109 ? -21.223 25.118 9.635 1.00 80.62 109 GLU A C 1
ATOM 858 O O . GLU A 1 109 ? -20.603 25.852 8.868 1.00 80.62 109 GLU A O 1
ATOM 863 N N . VAL A 1 110 ? -22.550 24.990 9.544 1.00 74.44 110 VAL A N 1
ATOM 864 C CA . VAL A 1 110 ? -23.332 25.567 8.432 1.00 74.44 110 VAL A CA 1
ATOM 865 C C . VAL A 1 110 ? -23.325 27.101 8.435 1.00 74.44 110 VAL A C 1
ATOM 867 O O . VAL A 1 110 ? -23.398 27.715 7.374 1.00 74.44 110 VAL A O 1
ATOM 870 N N . THR A 1 111 ? -23.227 27.726 9.611 1.00 72.00 111 THR A N 1
ATOM 871 C CA . THR A 1 111 ? -23.278 29.188 9.793 1.00 72.00 111 THR A CA 1
ATOM 872 C C . THR A 1 111 ? -21.961 29.882 9.456 1.00 72.00 111 THR A C 1
ATOM 874 O O . THR A 1 111 ? -21.978 30.967 8.881 1.00 72.00 111 THR A O 1
ATOM 877 N N . THR A 1 112 ? -20.830 29.278 9.824 1.00 71.75 112 THR A N 1
ATOM 878 C CA . THR A 1 112 ? -19.489 29.865 9.671 1.00 71.75 112 THR A CA 1
ATOM 879 C C . THR A 1 112 ? -18.703 29.251 8.512 1.00 71.75 112 THR A C 1
ATOM 881 O O . THR A 1 112 ? -17.721 29.835 8.057 1.00 71.75 112 THR A O 1
ATOM 884 N N . GLY A 1 113 ? -19.111 28.069 8.037 1.00 71.12 113 GLY A N 1
ATOM 885 C CA . GLY A 1 113 ? -18.351 27.254 7.091 1.00 71.12 113 GLY A CA 1
ATOM 886 C C . GLY A 1 113 ? -17.066 26.670 7.684 1.00 71.12 113 GLY A C 1
ATOM 887 O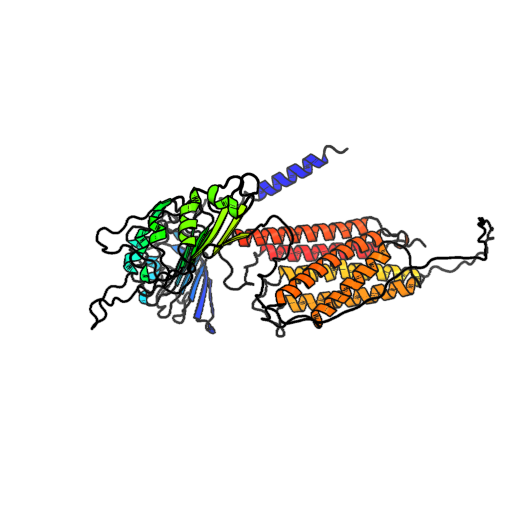 O . GLY A 1 113 ? -16.268 26.101 6.941 1.00 71.12 113 GLY A O 1
ATOM 888 N N . ALA A 1 114 ? -16.835 26.822 8.993 1.00 77.19 114 ALA A N 1
ATOM 889 C CA . ALA A 1 114 ? -15.621 26.354 9.641 1.00 77.19 114 ALA A CA 1
ATOM 890 C C . ALA A 1 114 ? -15.621 24.826 9.759 1.00 77.19 114 ALA A C 1
ATOM 892 O O . ALA A 1 114 ? -16.606 24.220 10.189 1.00 77.19 114 ALA A O 1
ATOM 893 N N . THR A 1 115 ? -14.498 24.205 9.405 1.00 79.56 115 THR A N 1
ATOM 894 C CA . THR A 1 115 ? -14.253 22.791 9.692 1.00 79.56 115 THR A CA 1
ATOM 895 C C . THR A 1 115 ? -14.061 22.611 11.196 1.00 79.56 115 THR A C 1
ATOM 897 O O . THR A 1 115 ? -13.276 23.329 11.818 1.00 79.56 115 THR A O 1
ATOM 900 N N . VAL A 1 116 ? -14.763 21.644 11.779 1.00 85.19 116 VAL A N 1
ATOM 901 C CA . VAL A 1 116 ? -14.692 21.310 13.208 1.00 85.19 116 VAL A CA 1
ATOM 902 C C . VAL A 1 116 ? -14.234 19.858 13.397 1.00 85.19 116 VAL A C 1
ATOM 904 O O . VAL A 1 116 ? -14.194 19.103 12.418 1.00 85.19 116 VAL A O 1
ATOM 907 N N . PRO A 1 117 ? -13.858 19.441 14.623 1.00 86.81 117 PRO A N 1
ATOM 908 C CA . PRO A 1 117 ? -13.573 18.038 14.903 1.00 86.81 117 PRO A CA 1
ATOM 909 C C . PRO A 1 117 ? -14.747 17.141 14.503 1.00 86.81 117 PRO A C 1
ATOM 911 O O . PRO A 1 117 ? -15.913 17.513 14.643 1.00 86.81 117 PRO A O 1
ATOM 914 N N . PHE A 1 118 ? -14.432 15.968 13.966 1.00 89.88 118 PHE A N 1
ATOM 915 C CA . PHE A 1 118 ? -15.423 15.066 13.404 1.00 89.88 118 PHE A CA 1
ATOM 916 C C . PHE A 1 118 ? -16.317 14.475 14.500 1.00 89.88 118 PHE A C 1
ATOM 918 O O . PHE A 1 118 ? -15.848 13.774 15.397 1.00 89.88 118 PHE A O 1
ATOM 925 N N . LEU A 1 119 ? -17.623 14.721 14.403 1.00 87.88 119 LEU A N 1
ATOM 926 C CA . LEU A 1 119 ? -18.609 14.304 15.404 1.00 87.88 119 LEU A CA 1
ATOM 927 C C . LEU A 1 119 ? -19.042 12.846 15.187 1.00 87.88 119 LEU A C 1
ATOM 929 O O . LEU A 1 119 ? -20.173 12.551 14.794 1.00 87.88 119 LEU A O 1
ATOM 933 N N . PHE A 1 120 ? -18.113 11.917 15.432 1.00 91.81 120 PHE A N 1
ATOM 934 C CA . PHE A 1 120 ? -18.307 10.484 15.191 1.00 91.81 120 PHE A CA 1
ATOM 935 C C . PHE A 1 120 ? -19.514 9.908 15.944 1.00 91.81 120 PHE A C 1
ATOM 937 O O . PHE A 1 120 ? -20.324 9.202 15.345 1.00 91.81 120 PHE A O 1
ATOM 944 N N . GLN A 1 121 ? -19.664 10.231 17.233 1.00 90.69 121 GLN A N 1
ATOM 945 C CA . GLN A 1 121 ? -20.753 9.704 18.061 1.00 90.69 121 GLN A CA 1
ATOM 946 C C . GLN A 1 121 ? -22.137 10.121 17.554 1.00 90.69 121 GLN A C 1
ATOM 948 O O . GLN A 1 121 ? -23.062 9.309 17.574 1.00 90.69 121 GLN A O 1
ATOM 953 N N . ASP A 1 122 ? -22.271 11.333 17.012 1.00 87.88 122 ASP A N 1
ATOM 954 C CA . ASP A 1 122 ? -23.529 11.794 16.423 1.00 87.88 122 ASP A CA 1
ATOM 955 C C . ASP A 1 122 ? -23.895 11.003 15.166 1.00 87.88 122 ASP A C 1
ATOM 957 O O . ASP A 1 122 ? -25.056 10.622 14.998 1.00 87.88 122 ASP A O 1
ATOM 961 N N . LEU A 1 123 ? -22.909 10.701 14.313 1.00 88.81 123 LEU A N 1
ATOM 962 C CA . LEU A 1 123 ? -23.110 9.916 13.092 1.00 88.81 123 LEU A CA 1
ATOM 963 C C . LEU A 1 123 ? -23.679 8.525 13.405 1.00 88.81 123 LEU A C 1
ATOM 965 O O . LEU A 1 123 ? -24.578 8.049 12.708 1.00 88.81 123 LEU A O 1
ATOM 969 N N . VAL A 1 124 ? -23.179 7.878 14.461 1.00 91.19 124 VAL A N 1
ATOM 970 C CA . VAL A 1 124 ? -23.558 6.505 14.840 1.00 91.19 124 VAL A CA 1
ATOM 971 C C . VAL A 1 124 ? -24.647 6.435 15.915 1.00 91.19 124 VAL A C 1
ATOM 973 O O . VAL A 1 124 ? -25.029 5.338 16.320 1.00 91.19 124 VAL A O 1
ATOM 976 N N . ALA A 1 125 ? -25.185 7.573 16.368 1.00 88.75 125 ALA A N 1
ATOM 977 C CA . ALA A 1 125 ? -26.103 7.646 17.509 1.00 88.75 125 ALA A CA 1
ATOM 978 C C . ALA A 1 125 ? -27.387 6.811 17.343 1.00 88.75 125 ALA A C 1
ATOM 980 O O . ALA A 1 125 ? -27.976 6.377 18.332 1.00 88.75 125 ALA A O 1
ATOM 981 N N . SER A 1 126 ? -27.838 6.591 16.104 1.00 86.56 126 SER A N 1
ATOM 982 C CA . SER A 1 126 ? -29.050 5.818 15.788 1.00 86.56 126 SER A CA 1
ATOM 983 C C . SER A 1 126 ? -28.785 4.351 15.427 1.00 86.56 126 SER A C 1
ATOM 985 O O . SER A 1 126 ? -29.726 3.634 15.087 1.00 86.56 126 SER A O 1
ATOM 987 N N . LEU A 1 127 ? -27.532 3.896 15.499 1.00 89.12 127 LEU A N 1
ATOM 988 C CA . LEU A 1 127 ? -27.143 2.522 15.190 1.00 89.12 127 LEU A CA 1
ATOM 989 C C . LEU A 1 127 ? -27.094 1.640 16.441 1.00 89.12 127 LEU A C 1
ATOM 991 O O . LEU A 1 127 ? -26.790 2.099 17.545 1.00 89.12 127 LEU A O 1
ATOM 995 N N . ASP A 1 128 ? -27.302 0.336 16.248 1.00 88.88 128 ASP A N 1
ATOM 996 C CA . ASP A 1 128 ? -26.964 -0.664 17.261 1.00 88.88 128 ASP A CA 1
ATOM 997 C C . ASP A 1 128 ? -25.447 -0.912 17.277 1.00 88.88 128 ASP A C 1
ATOM 999 O O . ASP A 1 128 ? -24.917 -1.831 16.646 1.00 88.88 128 ASP A O 1
ATOM 1003 N N . ARG A 1 129 ? -24.740 -0.066 18.030 1.00 91.62 129 ARG A N 1
ATOM 1004 C CA . ARG A 1 129 ? -23.277 -0.091 18.187 1.00 91.62 129 ARG A CA 1
ATOM 1005 C C . ARG A 1 129 ? -22.741 -1.398 18.795 1.00 91.62 129 ARG A C 1
ATOM 1007 O O . ARG A 1 129 ? -21.563 -1.695 18.620 1.00 91.62 129 ARG A O 1
ATOM 1014 N N . SER A 1 130 ? -23.580 -2.216 19.441 1.00 88.69 130 SER A N 1
ATOM 1015 C CA . SER A 1 130 ? -23.155 -3.491 20.048 1.00 88.69 130 SER A CA 1
ATOM 1016 C C . SER A 1 130 ? -22.795 -4.564 19.008 1.00 88.69 130 SER A C 1
ATOM 1018 O O . SER A 1 130 ? -22.009 -5.483 19.275 1.00 88.69 130 SER A O 1
ATOM 1020 N N . THR A 1 131 ? -23.347 -4.438 17.799 1.00 88.44 131 THR A N 1
ATOM 1021 C CA . THR A 1 131 ? -23.114 -5.355 16.673 1.00 88.44 131 THR A CA 1
ATOM 1022 C C . THR A 1 131 ? -21.896 -4.977 15.833 1.00 88.44 131 THR A C 1
ATOM 1024 O O . THR A 1 131 ? -21.374 -5.825 15.109 1.00 88.44 131 THR A O 1
ATOM 1027 N N . MET A 1 132 ? -21.389 -3.750 15.987 1.00 93.12 132 MET A N 1
ATOM 1028 C CA . MET A 1 132 ? -20.197 -3.294 15.281 1.00 93.12 132 MET A CA 1
ATOM 1029 C C . MET A 1 132 ? -18.943 -4.019 15.779 1.00 93.12 132 MET A C 1
ATOM 1031 O O . MET A 1 132 ? -18.799 -4.331 16.962 1.00 93.12 132 MET A O 1
ATOM 1035 N N . ARG A 1 133 ? -18.050 -4.328 14.839 1.00 93.75 133 ARG A N 1
ATOM 1036 C CA . ARG A 1 133 ? -16.838 -5.132 15.040 1.00 93.75 133 ARG A CA 1
ATOM 1037 C C . ARG A 1 133 ? -15.580 -4.372 14.659 1.00 93.75 133 ARG A C 1
ATOM 1039 O O . ARG A 1 133 ? -14.574 -4.523 15.346 1.00 93.75 133 ARG A O 1
ATOM 1046 N N . ARG A 1 134 ? -15.629 -3.547 13.611 1.00 95.00 134 ARG A N 1
ATOM 1047 C CA . ARG A 1 134 ? -14.448 -2.835 13.120 1.00 95.00 134 ARG A CA 1
ATOM 1048 C C . ARG A 1 134 ? -14.755 -1.397 12.724 1.00 95.00 134 ARG A C 1
ATOM 1050 O O . ARG A 1 134 ? -15.701 -1.139 11.981 1.00 95.00 134 ARG A O 1
ATOM 1057 N N . LEU A 1 135 ? -13.910 -0.486 13.194 1.00 96.81 135 LEU A N 1
ATOM 1058 C CA . LEU A 1 135 ? -13.934 0.934 12.854 1.00 96.81 135 LEU A CA 1
ATOM 1059 C C . LEU A 1 135 ? -12.599 1.334 12.231 1.00 96.81 135 LEU A C 1
ATOM 1061 O O . LEU A 1 135 ? -11.549 1.047 12.802 1.00 96.81 135 LEU A O 1
ATOM 1065 N N . ILE A 1 136 ? -12.635 2.000 11.078 1.00 94.25 136 ILE A N 1
ATOM 1066 C CA . ILE A 1 136 ? -11.421 2.452 10.394 1.00 94.25 136 ILE A CA 1
ATOM 1067 C C . ILE A 1 136 ? -11.561 3.915 9.978 1.00 94.25 136 ILE A C 1
ATOM 1069 O O . ILE A 1 136 ? -12.511 4.284 9.285 1.00 94.25 136 ILE A O 1
ATOM 1073 N N . PHE A 1 137 ? -10.584 4.734 10.355 1.00 94.12 137 PHE A N 1
ATOM 1074 C CA . PHE A 1 137 ? -10.552 6.166 10.078 1.00 94.12 137 PHE A CA 1
ATOM 1075 C C . PHE A 1 137 ? -9.307 6.523 9.266 1.00 94.12 137 PHE A C 1
ATOM 1077 O O . PHE A 1 137 ? -8.194 6.187 9.660 1.00 94.12 137 PHE A O 1
ATOM 1084 N N . TYR A 1 138 ? -9.493 7.220 8.145 1.00 89.12 138 TYR A N 1
ATOM 1085 C CA . TYR A 1 138 ? -8.421 7.710 7.278 1.00 89.12 138 TYR A CA 1
ATOM 1086 C C . TYR A 1 138 ? -8.497 9.226 7.141 1.00 89.12 138 TYR A C 1
ATOM 1088 O O . TYR A 1 138 ? -9.458 9.745 6.568 1.00 89.12 138 TYR A O 1
ATOM 1096 N N . ASP A 1 139 ? -7.469 9.921 7.618 1.00 86.62 139 ASP A N 1
ATOM 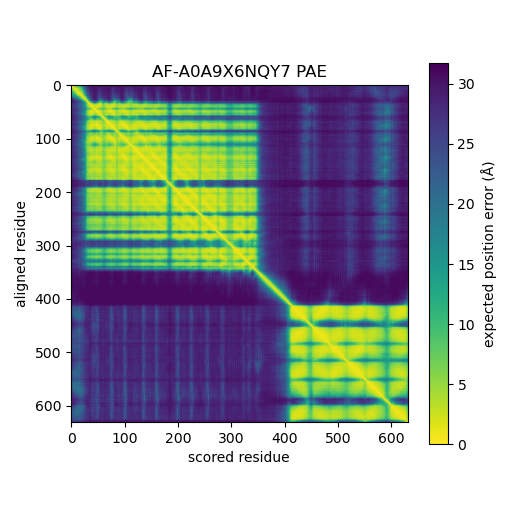1097 C CA . ASP A 1 139 ? -7.318 11.369 7.501 1.00 86.62 139 ASP A CA 1
ATOM 1098 C C . ASP A 1 139 ? -8.552 12.117 8.050 1.00 86.62 139 ASP A C 1
ATOM 1100 O O . ASP A 1 139 ? -9.105 13.013 7.408 1.00 86.62 139 ASP A O 1
ATOM 1104 N N . ILE A 1 140 ? -9.029 11.689 9.229 1.00 90.31 140 ILE A N 1
ATOM 1105 C CA . ILE A 1 140 ? -10.192 12.260 9.924 1.00 90.31 140 ILE A CA 1
ATOM 1106 C C . ILE A 1 140 ? -9.725 13.092 11.113 1.00 90.31 140 ILE A C 1
ATOM 1108 O O . ILE A 1 140 ? -8.979 12.616 11.965 1.00 90.31 140 ILE A O 1
ATOM 1112 N N . ASN A 1 141 ? -10.211 14.330 11.201 1.00 90.62 141 ASN A N 1
ATOM 1113 C CA . ASN A 1 141 ? -9.876 15.252 12.281 1.00 90.62 141 ASN A CA 1
ATOM 1114 C C . ASN A 1 141 ? -10.578 14.877 13.604 1.00 90.62 141 ASN A C 1
ATOM 1116 O O . ASN A 1 141 ? -11.654 15.398 13.893 1.00 90.62 141 ASN A O 1
ATOM 1120 N N . LEU A 1 142 ? -9.985 13.973 14.392 1.00 90.38 142 LEU A N 1
ATOM 1121 C CA . LEU A 1 142 ? -10.560 13.484 15.656 1.00 90.38 142 LEU A CA 1
ATOM 1122 C C . LEU A 1 142 ? -10.128 14.285 16.896 1.00 90.38 142 LEU A C 1
ATOM 1124 O O . LEU A 1 142 ? -10.914 14.398 17.829 1.00 90.38 142 LEU A O 1
ATOM 1128 N N . GLN A 1 143 ? -8.932 14.888 16.894 1.00 88.25 143 GLN A N 1
ATOM 1129 C CA . GLN A 1 143 ? -8.323 15.637 18.010 1.00 88.25 143 GLN A CA 1
ATOM 1130 C C . GLN A 1 143 ? -8.082 14.819 19.292 1.00 88.25 143 GLN A C 1
ATOM 1132 O O . GLN A 1 143 ? -6.929 14.638 19.662 1.00 88.25 143 GLN A O 1
ATOM 1137 N N . THR A 1 144 ? -9.115 14.318 19.964 1.00 92.75 144 THR A N 1
ATOM 1138 C CA . THR A 1 144 ? -9.000 13.613 21.252 1.00 92.75 144 THR A CA 1
ATOM 1139 C C . THR A 1 144 ? -9.859 12.355 21.234 1.00 92.75 144 THR A C 1
ATOM 1141 O O . THR A 1 144 ? -10.990 12.384 20.754 1.00 92.75 144 THR A O 1
ATOM 1144 N N . ILE A 1 145 ? -9.333 11.252 21.771 1.00 96.25 145 ILE A N 1
ATOM 1145 C CA . ILE A 1 145 ? -10.091 10.011 21.967 1.00 96.25 145 ILE A CA 1
ATOM 1146 C C . ILE A 1 145 ? -10.435 9.884 23.453 1.00 96.25 145 ILE A C 1
ATOM 1148 O O . ILE A 1 145 ? -9.560 9.618 24.278 1.00 96.25 145 ILE A O 1
ATOM 1152 N N . ASP A 1 146 ? -11.702 10.099 23.794 1.00 94.62 146 ASP A N 1
ATOM 1153 C CA . ASP A 1 146 ? -12.229 10.056 25.158 1.00 94.62 146 ASP A CA 1
ATOM 1154 C C . ASP A 1 146 ? -13.127 8.831 25.414 1.00 94.62 146 ASP A C 1
ATOM 1156 O O . ASP A 1 146 ? -13.227 7.924 24.586 1.00 94.62 146 ASP A O 1
ATOM 1160 N N . ASP A 1 147 ? -13.732 8.751 26.602 1.00 91.12 147 ASP A N 1
ATOM 1161 C CA . ASP A 1 147 ? -14.644 7.665 26.963 1.00 91.12 147 ASP A CA 1
ATOM 1162 C C . ASP A 1 147 ? -15.981 7.719 26.213 1.00 91.12 147 ASP A C 1
ATOM 1164 O O . ASP A 1 147 ? -16.629 6.686 26.046 1.00 91.12 147 ASP A O 1
ATOM 1168 N N . ASP A 1 148 ? -16.380 8.870 25.680 1.00 92.62 148 ASP A N 1
ATOM 1169 C CA . ASP A 1 148 ? -17.565 8.950 24.831 1.00 92.62 148 ASP A CA 1
ATOM 1170 C C . ASP A 1 148 ? -17.296 8.342 23.444 1.00 92.62 148 ASP A C 1
ATOM 1172 O O . ASP A 1 148 ? -18.190 7.724 22.856 1.00 92.62 148 ASP A O 1
ATOM 1176 N N . PHE A 1 149 ? -16.057 8.412 22.940 1.00 94.75 149 PHE A N 1
ATOM 1177 C CA . PHE A 1 149 ? -15.681 7.909 21.615 1.00 94.75 149 PHE A CA 1
ATOM 1178 C C . PHE A 1 149 ? -16.018 6.427 21.384 1.00 94.75 149 PHE A C 1
ATOM 1180 O O . PHE A 1 149 ? -16.439 6.062 20.284 1.00 94.75 149 PHE A O 1
ATOM 1187 N N . PHE A 1 150 ? -15.886 5.572 22.401 1.00 94.75 150 PHE A N 1
ATOM 1188 C CA . PHE A 1 150 ? -16.209 4.140 22.311 1.00 94.75 150 PHE A CA 1
ATOM 1189 C C . PHE A 1 150 ? -17.524 3.757 23.010 1.00 94.75 150 PHE A C 1
ATOM 1191 O O . PHE A 1 150 ? -17.853 2.572 23.125 1.00 94.75 150 PHE A O 1
ATOM 1198 N N . ALA A 1 151 ? -18.326 4.729 23.451 1.00 92.81 151 ALA A N 1
ATOM 1199 C CA . ALA A 1 151 ? -19.589 4.459 24.126 1.00 92.81 151 ALA A CA 1
ATOM 1200 C C . ALA A 1 151 ? -20.539 3.609 23.256 1.00 92.81 151 ALA A C 1
ATOM 1202 O O . ALA A 1 151 ? -20.798 3.907 22.091 1.00 92.81 151 ALA A O 1
ATOM 1203 N N . GLY A 1 152 ? -21.079 2.530 23.833 1.00 90.06 152 GLY A N 1
ATOM 1204 C CA . GLY A 1 152 ? -22.027 1.623 23.169 1.00 90.06 152 GLY A CA 1
ATOM 1205 C C . GLY A 1 152 ? -21.407 0.540 22.274 1.00 90.06 152 GLY A C 1
ATOM 1206 O O . GLY A 1 152 ? -22.138 -0.324 21.794 1.00 90.06 152 GLY A O 1
ATOM 1207 N N . PHE A 1 153 ? -20.087 0.531 22.086 1.00 92.94 153 PHE A N 1
ATOM 1208 C CA . PHE A 1 153 ? -19.366 -0.403 21.214 1.00 92.94 153 PHE A CA 1
ATOM 1209 C C . PHE A 1 153 ? -18.919 -1.695 21.923 1.00 92.94 153 PHE A C 1
ATOM 1211 O O . PHE A 1 153 ? -17.786 -2.147 21.783 1.00 92.94 153 PHE A O 1
ATOM 1218 N N . SER A 1 154 ? -19.809 -2.335 22.684 1.00 88.81 154 SER A N 1
ATOM 1219 C CA . SER A 1 154 ? -19.453 -3.478 23.549 1.00 88.81 154 SER A CA 1
ATOM 1220 C C . SER A 1 154 ? -18.888 -4.705 22.814 1.00 88.81 154 SER A C 1
ATOM 1222 O O . SER A 1 154 ? -18.237 -5.548 23.429 1.00 88.81 154 SER A O 1
ATOM 1224 N N . GLY A 1 155 ? -19.178 -4.842 21.518 1.00 88.69 155 GLY A N 1
ATOM 1225 C CA . GLY A 1 155 ? -18.704 -5.937 20.672 1.00 88.69 155 GLY A CA 1
ATOM 1226 C C . GLY A 1 155 ? -17.546 -5.567 19.745 1.00 88.69 155 GLY A C 1
ATOM 1227 O O . GLY A 1 155 ? -17.222 -6.366 18.872 1.00 88.69 155 GLY A O 1
ATOM 1228 N N . LEU A 1 156 ? -16.955 -4.376 19.885 1.00 95.06 156 LEU A N 1
ATOM 1229 C CA . LEU A 1 156 ? -15.891 -3.911 18.998 1.00 95.06 156 LEU A CA 1
ATOM 1230 C C . LEU A 1 156 ? -14.638 -4.779 19.144 1.00 95.06 156 LEU A C 1
ATOM 1232 O O . LEU A 1 156 ? -14.154 -5.006 20.250 1.00 95.06 156 LEU A O 1
ATOM 1236 N N . GLU A 1 157 ? -14.108 -5.241 18.015 1.00 94.00 157 GLU A N 1
ATOM 1237 C CA . GLU A 1 157 ? -12.918 -6.089 17.948 1.00 94.00 157 GLU A CA 1
ATOM 1238 C C . GLU A 1 157 ? -11.679 -5.310 17.506 1.00 94.00 157 GLU A C 1
ATOM 1240 O O . GLU A 1 157 ? -10.569 -5.630 17.927 1.00 94.00 157 GLU A O 1
ATOM 1245 N N . SER A 1 158 ? -11.844 -4.293 16.658 1.00 94.75 158 SER A N 1
ATOM 1246 C CA . SER A 1 158 ? -10.720 -3.575 16.063 1.00 94.75 158 SER A CA 1
ATOM 1247 C C . SER A 1 158 ? -11.040 -2.108 15.798 1.00 94.75 158 SER A C 1
ATOM 1249 O O . SER A 1 158 ? -12.123 -1.771 15.313 1.00 94.75 158 SER A O 1
ATOM 1251 N N . VAL A 1 159 ? -10.067 -1.245 16.088 1.00 96.56 159 VAL A N 1
ATOM 1252 C CA . VAL A 1 159 ? -10.053 0.149 15.643 1.00 96.56 159 VAL A CA 1
ATOM 1253 C C . VAL A 1 159 ? -8.716 0.472 14.987 1.00 96.56 159 VAL A C 1
ATOM 1255 O O . VAL A 1 159 ? -7.652 0.115 15.499 1.00 96.56 159 VAL A O 1
ATOM 1258 N N . GLU A 1 160 ? -8.782 1.150 13.849 1.00 95.12 160 GLU A N 1
ATOM 1259 C CA . GLU A 1 160 ? -7.606 1.555 13.094 1.00 95.12 160 GLU A CA 1
ATOM 1260 C C . GLU A 1 160 ? -7.719 3.039 12.717 1.00 95.12 160 GLU A C 1
ATOM 1262 O O . GLU A 1 160 ? -8.682 3.466 12.077 1.00 95.12 160 GLU A O 1
ATOM 1267 N N . PHE A 1 161 ? -6.725 3.826 13.113 1.00 93.31 161 PHE A N 1
ATOM 1268 C CA . PHE A 1 161 ? -6.586 5.238 12.782 1.00 93.31 161 PHE A CA 1
ATOM 1269 C C . PHE A 1 161 ? -5.401 5.408 11.841 1.00 93.31 161 PHE A C 1
ATOM 1271 O O . PHE A 1 161 ? -4.307 4.933 12.129 1.00 93.31 161 PHE A O 1
ATOM 1278 N N . TYR A 1 162 ? -5.608 6.103 10.732 1.00 88.12 162 TYR A N 1
ATOM 1279 C CA . TYR A 1 162 ? -4.592 6.348 9.720 1.00 88.12 162 TYR A CA 1
ATOM 1280 C C . TYR A 1 162 ? -4.577 7.832 9.373 1.00 88.12 162 TYR A C 1
ATOM 1282 O O . TYR A 1 162 ? -5.588 8.341 8.899 1.00 88.12 162 TYR A O 1
ATOM 1290 N N . GLY A 1 163 ? -3.477 8.551 9.597 1.00 85.44 163 GLY A N 1
ATOM 1291 C CA . GLY A 1 163 ? -3.417 9.985 9.270 1.00 85.44 163 GLY A CA 1
ATOM 1292 C C . GLY A 1 163 ? -4.394 10.863 10.052 1.00 85.44 163 GLY A C 1
ATOM 1293 O O . GLY A 1 163 ? -4.701 11.972 9.627 1.00 85.44 163 GLY A O 1
ATOM 1294 N N . CYS A 1 164 ? -4.944 10.370 11.159 1.00 88.25 164 CYS A N 1
ATOM 1295 C CA . CYS A 1 164 ? -5.833 11.161 12.002 1.00 88.25 164 CYS A CA 1
ATOM 1296 C C . CYS A 1 164 ? -4.961 12.016 12.935 1.00 88.25 164 CYS A C 1
ATOM 1298 O O . CYS A 1 164 ? -4.086 11.441 13.559 1.00 88.25 164 CYS A O 1
ATOM 1300 N N . PRO A 1 165 ? -5.145 13.343 13.046 1.00 88.06 165 PRO A N 1
ATOM 1301 C CA . PRO A 1 165 ? -4.388 14.176 13.982 1.00 88.06 165 PRO A CA 1
ATOM 1302 C C . PRO A 1 165 ? -4.897 13.983 15.423 1.00 88.06 165 PRO A C 1
ATOM 1304 O O . PRO A 1 165 ? -5.707 14.783 15.906 1.00 88.06 165 PRO A O 1
ATOM 1307 N N . ILE A 1 166 ? -4.493 12.899 16.097 1.00 93.38 166 ILE A N 1
ATOM 1308 C CA . ILE A 1 166 ? -4.877 12.613 17.486 1.00 93.38 166 ILE A CA 1
ATOM 1309 C C . ILE A 1 166 ? -3.832 13.224 18.419 1.00 93.38 166 ILE A C 1
ATOM 1311 O O . ILE A 1 166 ? -2.660 12.893 18.361 1.00 93.38 166 ILE A O 1
ATOM 1315 N N . LYS A 1 167 ? -4.259 14.103 19.321 1.00 93.00 167 LYS A N 1
ATOM 1316 C CA . LYS A 1 167 ? -3.394 14.742 20.317 1.00 93.00 167 LYS A CA 1
ATOM 1317 C C . LYS A 1 167 ? -3.211 13.885 21.558 1.00 93.00 167 LYS A C 1
ATOM 1319 O O . LYS A 1 167 ? -2.115 13.832 22.103 1.00 93.00 167 LYS A O 1
ATOM 1324 N N . GLU A 1 168 ? -4.281 13.234 22.013 1.00 93.44 168 GLU A N 1
ATOM 1325 C CA . GLU A 1 168 ? -4.250 12.409 23.220 1.00 93.44 168 GLU A CA 1
ATOM 1326 C C . GLU A 1 168 ? -5.363 11.350 23.250 1.00 93.44 168 GLU A C 1
ATOM 1328 O O . GLU A 1 168 ? -6.436 11.509 22.654 1.00 93.44 168 GLU A O 1
ATOM 1333 N N . PHE A 1 169 ? -5.107 10.291 24.017 1.00 96.12 169 PHE A N 1
ATOM 1334 C CA . PHE A 1 169 ? -6.117 9.358 24.509 1.00 96.12 169 PHE A CA 1
ATOM 1335 C C . PHE A 1 169 ? -6.351 9.667 25.985 1.00 96.12 169 PHE A C 1
ATOM 1337 O O . PHE A 1 169 ? -5.411 9.625 26.780 1.00 96.12 169 PHE A O 1
ATOM 1344 N N . THR A 1 170 ? -7.587 9.972 26.377 1.00 94.69 170 THR A N 1
ATOM 1345 C CA . THR A 1 170 ? -7.871 10.262 27.787 1.00 94.69 170 THR A CA 1
ATOM 1346 C C . THR A 1 170 ? -7.714 8.997 28.634 1.00 94.69 170 THR A C 1
ATOM 1348 O O . THR A 1 170 ? -7.890 7.876 28.152 1.00 94.69 170 THR A O 1
ATOM 1351 N N . HIS A 1 171 ? -7.466 9.160 29.939 1.00 90.50 171 HIS A N 1
ATOM 1352 C CA . HIS A 1 171 ? -7.295 8.037 30.877 1.00 90.50 171 HIS A CA 1
ATOM 1353 C C . HIS A 1 171 ? -8.441 7.001 30.823 1.00 90.50 171 HIS A C 1
ATOM 1355 O O . HIS A 1 171 ? -8.275 5.848 31.216 1.00 90.50 171 HIS A O 1
ATOM 1361 N N . ARG A 1 172 ? -9.640 7.403 30.387 1.00 90.31 172 ARG A N 1
ATOM 1362 C CA . ARG A 1 172 ? -10.837 6.552 30.366 1.00 90.31 172 ARG A CA 1
ATOM 1363 C C . ARG A 1 172 ? -11.248 6.094 28.972 1.00 90.31 172 ARG A C 1
ATOM 1365 O O . ARG A 1 172 ? -12.250 5.391 28.884 1.00 90.31 172 ARG A O 1
ATOM 1372 N N . ALA A 1 173 ? -10.481 6.418 27.931 1.00 94.31 173 ALA A N 1
ATOM 1373 C CA . ALA A 1 173 ? -10.854 6.187 26.538 1.00 94.31 173 ALA A CA 1
ATOM 1374 C C . ALA A 1 173 ? -11.423 4.779 26.283 1.00 94.31 173 ALA A C 1
ATOM 1376 O O . ALA A 1 173 ? -12.517 4.636 25.751 1.00 94.31 173 ALA A O 1
ATOM 1377 N N . PHE A 1 174 ? -10.745 3.723 26.746 1.00 94.25 174 PHE A N 1
ATOM 1378 C CA . PHE A 1 174 ? -11.169 2.336 26.503 1.00 94.25 174 PHE A CA 1
ATOM 1379 C C . PHE A 1 174 ? -12.115 1.747 27.563 1.00 94.25 174 PHE A C 1
ATOM 1381 O O . PHE A 1 174 ? -12.540 0.600 27.423 1.00 94.25 174 PHE A O 1
ATOM 1388 N N . ASN A 1 175 ? -12.501 2.499 28.601 1.00 91.56 175 ASN A N 1
ATOM 1389 C CA . ASN A 1 175 ? -13.436 2.018 29.628 1.00 91.56 175 ASN A CA 1
ATOM 1390 C C . ASN A 1 175 ? -14.762 1.474 29.065 1.00 91.56 175 ASN A C 1
ATOM 1392 O O . ASN A 1 175 ? -15.217 0.445 29.567 1.00 91.56 175 ASN A O 1
ATOM 1396 N N . PRO A 1 176 ? -15.393 2.086 28.043 1.00 92.06 176 PRO A N 1
ATOM 1397 C CA . PRO A 1 176 ? -16.640 1.564 27.484 1.00 92.06 176 PRO A CA 1
ATOM 1398 C C . PRO A 1 176 ? -16.502 0.199 26.802 1.00 92.06 176 PRO A C 1
ATOM 1400 O O . PRO A 1 176 ? -17.495 -0.509 26.650 1.00 92.06 176 PRO A O 1
ATOM 1403 N N . LEU A 1 177 ? -15.288 -0.167 26.376 1.00 91.81 177 LEU A N 1
ATOM 1404 C CA . LEU A 1 177 ? -14.996 -1.467 25.766 1.00 91.81 177 LEU A CA 1
ATOM 1405 C C . LEU A 1 177 ? -14.716 -2.550 26.813 1.00 91.81 177 LEU A C 1
ATOM 1407 O O . LEU A 1 177 ? -14.609 -3.732 26.472 1.00 91.81 177 LEU A O 1
ATOM 1411 N N . ALA A 1 178 ? -14.594 -2.169 28.084 1.00 84.75 178 ALA A N 1
ATOM 1412 C CA . ALA A 1 178 ? -14.467 -3.106 29.183 1.00 84.75 178 ALA A CA 1
ATOM 1413 C C . ALA A 1 178 ? -15.800 -3.830 29.402 1.00 84.75 178 ALA A C 1
ATOM 1415 O O . ALA A 1 178 ? -16.852 -3.201 29.509 1.00 84.75 178 ALA A O 1
ATOM 1416 N N . MET A 1 179 ? -15.773 -5.157 29.537 1.00 69.75 179 MET A N 1
ATOM 1417 C CA . MET A 1 179 ? -16.947 -5.897 30.001 1.00 69.75 179 MET A CA 1
ATOM 1418 C C . MET A 1 179 ? -16.885 -6.161 31.505 1.00 69.75 179 MET A C 1
ATOM 1420 O O . MET A 1 179 ? -15.881 -6.619 32.051 1.00 69.75 179 MET A O 1
ATOM 1424 N N . GLY A 1 180 ? -18.014 -5.902 32.168 1.00 54.09 180 GLY A N 1
ATOM 1425 C CA . GLY A 1 180 ? -18.233 -6.139 33.588 1.00 54.09 180 GLY A CA 1
ATOM 1426 C C . GLY A 1 180 ? -19.577 -6.815 33.858 1.00 54.09 180 GLY A C 1
ATOM 1427 O O . GLY A 1 180 ? -20.591 -6.143 34.001 1.00 54.09 180 GLY A O 1
ATOM 1428 N N . ALA A 1 181 ? -19.566 -8.142 33.993 1.00 45.94 181 ALA A N 1
ATOM 1429 C CA . ALA A 1 181 ? -20.442 -8.896 34.892 1.00 45.94 181 ALA A CA 1
ATOM 1430 C C . ALA A 1 181 ? -19.774 -10.250 35.210 1.00 45.94 181 ALA A C 1
ATOM 1432 O O . ALA A 1 181 ? -19.186 -10.855 34.308 1.00 45.94 181 ALA A O 1
ATOM 1433 N N . PRO A 1 182 ? -19.828 -10.739 36.464 1.00 49.41 182 PRO A N 1
ATOM 1434 C CA . PRO A 1 182 ? -19.432 -12.106 36.781 1.00 49.41 182 PRO A CA 1
ATOM 1435 C C . PRO A 1 182 ? -20.258 -13.085 35.947 1.00 49.41 182 PRO A C 1
ATOM 1437 O O . PRO A 1 182 ? -21.478 -12.937 35.855 1.00 49.41 182 PRO A O 1
ATOM 1440 N N . VAL A 1 183 ? -19.615 -14.103 35.379 1.00 53.88 183 VAL A N 1
ATOM 1441 C CA . VAL A 1 183 ? -20.328 -15.240 34.796 1.00 53.88 183 VAL A CA 1
ATOM 1442 C C . VAL A 1 183 ? -21.181 -15.853 35.905 1.00 53.88 183 VAL A C 1
ATOM 1444 O O . VAL A 1 183 ? -20.670 -16.285 36.944 1.00 53.88 183 VAL A O 1
ATOM 1447 N N . SER A 1 184 ? -22.499 -15.850 35.715 1.00 51.09 184 SER A N 1
ATOM 1448 C CA . SER A 1 184 ? -23.451 -16.427 36.659 1.00 51.09 184 SER A CA 1
ATOM 1449 C C . SER A 1 184 ? -23.077 -17.889 36.940 1.00 51.09 184 SER A C 1
ATOM 1451 O O . SER A 1 184 ? -23.080 -18.730 36.048 1.00 51.09 184 SER A O 1
ATOM 1453 N N . GLY A 1 185 ? -22.725 -18.188 38.195 1.00 54.06 185 GLY A N 1
ATOM 1454 C CA . GLY A 1 185 ? -22.364 -19.538 38.645 1.00 54.06 185 GLY A CA 1
ATOM 1455 C C . GLY A 1 185 ? -20.866 -19.820 38.821 1.00 54.06 185 GLY A C 1
ATOM 1456 O O . GLY A 1 185 ? -20.543 -20.873 39.364 1.00 54.06 185 GLY A O 1
ATOM 1457 N N . LEU A 1 186 ? -19.959 -18.901 38.457 1.00 50.66 186 LEU A N 1
ATOM 1458 C CA . LEU A 1 186 ? -18.526 -19.012 38.773 1.00 50.66 186 LEU A CA 1
ATOM 1459 C C . LEU A 1 186 ? -17.998 -17.739 39.467 1.00 50.66 186 LEU A C 1
ATOM 1461 O O . LEU A 1 186 ? -17.818 -16.711 38.810 1.00 50.66 186 LEU A O 1
ATOM 1465 N N . PRO A 1 187 ? -17.686 -17.783 40.778 1.00 41.66 187 PRO A N 1
ATOM 1466 C CA . PRO A 1 187 ? -16.970 -16.694 41.426 1.00 41.66 187 PRO A CA 1
ATOM 1467 C C . PRO A 1 187 ? -15.585 -16.532 40.782 1.00 41.66 187 PRO A C 1
ATOM 1469 O O . PRO A 1 187 ? -14.757 -17.436 40.846 1.00 41.66 187 PRO A O 1
ATOM 1472 N N . GLY A 1 188 ? -15.349 -15.381 40.147 1.00 52.84 188 GLY A N 1
ATOM 1473 C CA . GLY A 1 188 ? -14.059 -15.009 39.551 1.00 52.84 188 GLY A CA 1
ATOM 1474 C C . GLY A 1 188 ? -13.983 -15.053 38.021 1.00 52.84 188 GLY A C 1
ATOM 1475 O O . GLY A 1 188 ? -13.057 -14.472 37.467 1.00 52.84 188 GLY A O 1
ATOM 1476 N N . ALA A 1 189 ? -14.949 -15.656 37.319 1.00 48.25 189 ALA A N 1
ATOM 1477 C CA . ALA A 1 189 ? -14.974 -15.629 35.855 1.00 48.25 189 ALA A CA 1
ATOM 1478 C C . ALA A 1 189 ? -15.605 -14.316 35.361 1.00 48.25 189 ALA A C 1
ATOM 1480 O O . ALA A 1 189 ? -16.777 -14.048 35.632 1.00 48.25 189 ALA A O 1
ATOM 1481 N N . ARG A 1 190 ? -14.834 -13.484 34.653 1.00 58.41 190 ARG A N 1
ATOM 1482 C CA . ARG A 1 190 ? -15.329 -12.308 33.919 1.00 58.41 190 ARG A CA 1
ATOM 1483 C C . ARG A 1 190 ? -15.277 -12.609 32.426 1.00 58.41 190 ARG A C 1
ATOM 1485 O O . ARG A 1 190 ? -14.364 -13.295 31.971 1.00 58.41 190 ARG A O 1
ATOM 1492 N N . ASN A 1 191 ? -16.237 -12.092 31.666 1.00 61.66 191 ASN A N 1
ATOM 1493 C CA . ASN A 1 191 ? -16.110 -12.074 30.212 1.00 61.66 191 ASN A CA 1
ATOM 1494 C C . ASN A 1 191 ? -15.009 -11.073 29.839 1.00 61.66 191 ASN A C 1
ATOM 1496 O O . ASN A 1 191 ? -15.076 -9.915 30.248 1.00 61.66 191 ASN A O 1
ATOM 1500 N N . THR A 1 192 ? -14.007 -11.516 29.082 1.00 71.75 192 THR A N 1
ATOM 1501 C CA . THR A 1 192 ? -12.969 -10.635 28.532 1.00 71.75 192 THR A CA 1
ATOM 1502 C C . THR A 1 192 ? -13.585 -9.706 27.489 1.00 71.75 192 THR A C 1
ATOM 1504 O O . THR A 1 192 ? -14.537 -10.103 26.811 1.00 71.75 192 THR A O 1
ATOM 1507 N N . SER A 1 193 ? -13.048 -8.493 27.331 1.00 86.69 193 SER A N 1
ATOM 1508 C CA . SER A 1 193 ? -13.435 -7.616 26.217 1.00 86.69 193 SER A CA 1
ATOM 1509 C C . SER A 1 193 ? -13.289 -8.347 24.868 1.00 86.69 193 SER A C 1
ATOM 1511 O O . SER A 1 193 ? -12.515 -9.298 24.739 1.00 86.69 193 SER A O 1
ATOM 1513 N N . SER A 1 194 ? -14.071 -7.940 23.865 1.00 90.12 194 SER A N 1
ATOM 1514 C CA . SER A 1 194 ? -13.935 -8.466 22.496 1.00 90.12 194 SER A CA 1
ATOM 1515 C C . SER A 1 194 ? -12.833 -7.752 21.709 1.00 90.12 194 SER A C 1
ATOM 1517 O O . SER A 1 194 ? -12.509 -8.178 20.603 1.00 90.12 194 SER A O 1
ATOM 1519 N N . PHE A 1 195 ? -12.265 -6.685 22.277 1.00 94.69 195 PHE A N 1
ATOM 1520 C CA . PHE A 1 195 ? -11.330 -5.788 21.618 1.00 94.69 195 PHE A CA 1
ATOM 1521 C C . PHE A 1 195 ? -9.929 -6.398 21.517 1.00 94.69 195 PHE A C 1
ATOM 1523 O O . PHE A 1 195 ? -9.299 -6.702 22.529 1.00 94.69 195 PHE A O 1
ATOM 1530 N N . LYS A 1 196 ? -9.449 -6.575 20.286 1.00 92.62 196 LYS A N 1
ATOM 1531 C CA . LYS A 1 196 ? -8.216 -7.298 19.947 1.00 92.62 196 LYS A CA 1
ATOM 1532 C C . LYS A 1 196 ? -7.163 -6.404 19.310 1.00 92.62 196 LYS A C 1
ATOM 1534 O O . LYS A 1 196 ? -5.980 -6.608 19.567 1.00 92.62 196 LYS A O 1
ATOM 1539 N N . THR A 1 197 ? -7.573 -5.441 18.486 1.00 93.81 197 THR A N 1
ATOM 1540 C CA . THR A 1 197 ? -6.644 -4.707 17.620 1.00 93.81 197 THR A CA 1
ATOM 1541 C C . THR A 1 197 ? -6.781 -3.202 17.786 1.00 93.81 197 THR A C 1
ATOM 1543 O O . THR A 1 197 ? -7.843 -2.639 17.515 1.00 93.81 197 THR A O 1
ATOM 1546 N N . LEU A 1 198 ? -5.675 -2.555 18.149 1.00 96.75 198 LEU A N 1
ATOM 1547 C CA . LEU A 1 198 ? -5.520 -1.103 18.137 1.00 96.75 198 LEU A CA 1
ATOM 1548 C C . LEU A 1 198 ? -4.400 -0.722 17.170 1.00 96.75 198 LEU A C 1
ATOM 1550 O O . LEU A 1 198 ? -3.262 -1.157 17.339 1.00 96.75 198 LEU A O 1
ATOM 1554 N N . GLN A 1 199 ? -4.705 0.119 16.186 1.00 95.38 199 GLN A N 1
ATOM 1555 C CA . GLN A 1 199 ? -3.692 0.673 15.292 1.00 95.38 199 GLN A CA 1
ATOM 1556 C C . GLN A 1 199 ? -3.818 2.192 15.212 1.00 95.38 199 GLN A C 1
ATOM 1558 O O . GLN A 1 199 ? -4.894 2.710 14.929 1.00 95.38 199 GLN A O 1
ATOM 1563 N N . VAL A 1 200 ? -2.714 2.897 15.449 1.00 92.06 200 VAL A N 1
ATOM 1564 C CA . VAL A 1 200 ? -2.576 4.348 15.271 1.00 92.06 200 VAL A CA 1
ATOM 1565 C C . VAL A 1 200 ? -1.409 4.571 14.330 1.00 92.06 200 VAL A C 1
ATOM 1567 O O . VAL A 1 200 ? -0.256 4.399 14.715 1.00 92.06 200 VAL A O 1
ATOM 1570 N N . LEU A 1 201 ? -1.706 4.869 13.072 1.00 86.06 201 LEU A N 1
ATOM 1571 C CA . LEU A 1 201 ? -0.757 4.811 11.972 1.00 86.06 201 LEU A CA 1
ATOM 1572 C C . LEU A 1 201 ? -0.668 6.147 11.243 1.00 86.06 201 LEU A C 1
ATOM 1574 O O . LEU A 1 201 ? -1.671 6.776 10.922 1.00 86.06 201 LEU A O 1
ATOM 1578 N N . GLN A 1 202 ? 0.556 6.554 10.932 1.00 81.25 202 GLN A N 1
ATOM 1579 C CA . GLN A 1 202 ? 0.889 7.849 10.353 1.00 81.25 202 GLN A CA 1
ATOM 1580 C C . GLN A 1 202 ? 0.197 9.018 11.060 1.00 81.25 202 GLN A C 1
ATOM 1582 O O . GLN A 1 202 ? -0.352 9.897 10.407 1.00 81.25 202 GLN A O 1
ATOM 1587 N N . ASP A 1 203 ? 0.178 9.000 12.387 1.00 84.88 203 ASP A N 1
ATOM 1588 C CA . ASP A 1 203 ? -0.262 10.146 13.177 1.00 84.88 203 ASP A CA 1
ATOM 1589 C C . ASP A 1 203 ? 0.881 11.176 13.258 1.00 84.88 203 ASP A C 1
ATOM 1591 O O . ASP A 1 203 ? 2.050 10.807 13.379 1.00 84.88 203 ASP A O 1
ATOM 1595 N N . GLU A 1 204 ? 0.567 12.463 13.147 1.00 86.62 204 GLU A N 1
ATOM 1596 C CA . GLU A 1 204 ? 1.554 13.553 13.192 1.00 86.62 204 GLU A CA 1
ATOM 1597 C C . GLU A 1 204 ? 1.394 14.447 14.436 1.00 86.62 204 GLU A C 1
ATOM 1599 O O . GLU A 1 204 ? 2.224 15.318 14.661 1.00 86.62 204 GLU A O 1
ATOM 1604 N N . GLU A 1 205 ? 0.376 14.252 15.273 1.00 89.94 205 GLU A N 1
ATOM 1605 C CA . GLU A 1 205 ? 0.076 15.120 16.425 1.00 89.94 205 GLU A CA 1
ATOM 1606 C C . GLU A 1 205 ? 0.276 14.414 17.773 1.00 89.94 205 GLU A C 1
ATOM 1608 O O . GLU A 1 205 ? 0.532 15.083 18.774 1.00 89.94 205 GLU A O 1
ATOM 1613 N N . LEU A 1 206 ? 0.213 13.080 17.817 1.00 93.81 206 LEU A N 1
ATOM 1614 C CA . LEU A 1 206 ? 0.362 12.311 19.047 1.00 93.81 206 LEU A CA 1
ATOM 1615 C C . LEU A 1 206 ? 1.814 12.369 19.529 1.00 93.81 206 LEU A C 1
ATOM 1617 O O . LEU A 1 206 ? 2.702 11.781 18.913 1.00 93.81 206 LEU A O 1
ATOM 1621 N N . THR A 1 207 ? 2.062 13.054 20.647 1.00 94.94 207 THR A N 1
ATOM 1622 C CA . THR A 1 207 ? 3.413 13.208 21.217 1.00 94.94 207 THR A CA 1
ATOM 1623 C C . THR A 1 207 ? 3.708 12.259 22.374 1.00 94.94 207 THR A C 1
ATOM 1625 O O . THR A 1 207 ? 4.858 11.849 22.547 1.00 94.94 207 THR A O 1
ATOM 1628 N N . GLU A 1 208 ? 2.687 11.905 23.156 1.00 95.25 208 GLU A N 1
ATOM 1629 C CA . GLU A 1 208 ? 2.775 11.018 24.319 1.00 95.25 208 GLU A CA 1
ATOM 1630 C C . GLU A 1 208 ? 1.627 10.001 24.295 1.00 95.25 208 GLU A C 1
ATOM 1632 O O . GLU A 1 208 ? 0.503 10.334 23.920 1.00 95.25 208 GLU A O 1
ATOM 1637 N N . PHE A 1 209 ? 1.897 8.764 24.719 1.00 96.62 209 PHE A N 1
ATOM 1638 C CA . PHE A 1 209 ? 0.863 7.751 24.926 1.00 96.62 209 PHE A CA 1
ATOM 1639 C C . PHE A 1 209 ? 0.963 7.124 26.324 1.00 96.62 209 PHE A C 1
ATOM 1641 O O . PHE A 1 209 ? 1.939 6.442 26.643 1.00 96.62 209 PHE A O 1
ATOM 1648 N N . ALA A 1 210 ? -0.074 7.319 27.144 1.00 94.69 210 ALA A N 1
ATOM 1649 C CA . ALA A 1 210 ? -0.193 6.701 28.463 1.00 94.69 210 ALA A CA 1
ATOM 1650 C C . ALA A 1 210 ? -0.633 5.232 28.330 1.00 94.69 210 ALA A C 1
ATOM 1652 O O . ALA A 1 210 ? -1.766 4.924 27.961 1.00 94.69 210 ALA A O 1
ATOM 1653 N N . TRP A 1 211 ? 0.269 4.301 28.628 1.00 95.06 211 TRP A N 1
ATOM 1654 C CA . TRP A 1 211 ? 0.078 2.866 28.415 1.00 95.06 211 TRP A CA 1
ATOM 1655 C C . TRP A 1 211 ? -1.041 2.274 29.285 1.00 95.06 211 TRP A C 1
ATOM 1657 O O . TRP A 1 211 ? -1.733 1.347 28.865 1.00 95.06 211 TRP A O 1
ATOM 1667 N N . GLU A 1 212 ? -1.271 2.827 30.479 1.00 91.62 212 GLU A N 1
ATOM 1668 C CA . GLU A 1 212 ? -2.334 2.417 31.408 1.00 91.62 212 GLU A CA 1
ATOM 1669 C C . GLU A 1 212 ? -3.751 2.583 30.847 1.00 91.62 212 GLU A C 1
ATOM 1671 O O . GLU A 1 212 ? -4.675 1.915 31.312 1.00 91.62 212 GLU A O 1
ATOM 1676 N N . VAL A 1 213 ? -3.925 3.408 29.811 1.00 93.62 213 VAL A N 1
ATOM 1677 C CA . VAL A 1 213 ? -5.207 3.620 29.123 1.00 93.62 213 VAL A CA 1
ATOM 1678 C C . VAL A 1 213 ? -5.742 2.311 28.518 1.00 93.62 213 VAL A C 1
ATOM 1680 O O . VAL A 1 213 ? -6.951 2.142 28.368 1.00 93.62 213 VAL A O 1
ATOM 1683 N N . LEU A 1 214 ? -4.860 1.341 28.242 1.00 93.81 214 LEU A N 1
ATOM 1684 C CA . LEU A 1 214 ? -5.203 0.013 27.722 1.00 93.81 214 LEU A CA 1
ATOM 1685 C C . LEU A 1 214 ? -5.688 -0.974 28.793 1.00 93.81 214 LEU A C 1
ATOM 1687 O O . LEU A 1 214 ? -6.199 -2.040 28.443 1.00 93.81 214 LEU A O 1
ATOM 1691 N N . TYR A 1 215 ? -5.571 -0.644 30.084 1.00 90.88 215 TYR A N 1
ATOM 1692 C CA . TYR A 1 215 ? -5.943 -1.532 31.193 1.00 90.88 215 TYR A CA 1
ATOM 1693 C C . TYR A 1 215 ? -7.324 -2.196 31.040 1.00 90.88 215 TYR A C 1
ATOM 1695 O O . TYR A 1 215 ? -7.415 -3.407 31.256 1.00 90.88 215 TYR A O 1
ATOM 1703 N N . PRO A 1 216 ? -8.391 -1.490 30.611 1.00 90.31 216 PRO A N 1
ATOM 1704 C CA . PRO A 1 216 ? -9.724 -2.085 30.521 1.00 90.31 216 PRO A CA 1
ATOM 1705 C C . PRO A 1 216 ? -9.870 -3.170 29.437 1.00 90.31 216 PRO A C 1
ATOM 1707 O O . PRO A 1 216 ? -10.821 -3.951 29.478 1.00 90.31 216 PRO A O 1
ATOM 1710 N N . VAL A 1 217 ? -8.938 -3.233 28.479 1.00 92.31 217 VAL A N 1
ATOM 1711 C CA . VAL A 1 217 ? -8.947 -4.162 27.332 1.00 92.31 217 VAL A CA 1
ATOM 1712 C C . VAL A 1 217 ? -7.698 -5.055 27.267 1.00 92.31 217 VAL A C 1
ATOM 1714 O O . VAL A 1 217 ? -7.552 -5.861 26.352 1.00 92.31 217 VAL A O 1
ATOM 1717 N N . ALA A 1 218 ? -6.799 -4.964 28.251 1.00 90.50 218 ALA A N 1
ATOM 1718 C CA . ALA A 1 218 ? -5.487 -5.612 28.211 1.00 90.50 218 ALA A CA 1
ATOM 1719 C C . ALA A 1 218 ? -5.542 -7.146 28.058 1.00 90.50 218 ALA A C 1
ATOM 1721 O O . ALA A 1 218 ? -4.715 -7.733 27.362 1.00 90.50 218 ALA A O 1
ATOM 1722 N N . GLU A 1 219 ? -6.532 -7.812 28.660 1.00 87.56 219 GLU A N 1
ATOM 1723 C CA . GLU A 1 219 ? -6.653 -9.278 28.610 1.00 87.56 219 GLU A CA 1
ATOM 1724 C C . GLU A 1 219 ? -7.062 -9.827 27.232 1.00 87.56 219 GLU A C 1
ATOM 1726 O O . GLU A 1 219 ? -6.869 -11.018 26.966 1.00 87.56 219 GLU A O 1
ATOM 1731 N N . SER A 1 220 ? -7.643 -8.989 26.367 1.00 89.94 220 SER A N 1
ATOM 1732 C CA . SER A 1 220 ? -8.139 -9.379 25.043 1.00 89.94 220 SER A CA 1
ATOM 1733 C C . SER A 1 220 ? -7.297 -8.863 23.881 1.00 89.94 220 SER A C 1
ATOM 1735 O O . SER A 1 220 ? -7.438 -9.391 22.782 1.00 89.94 220 SER A O 1
ATOM 1737 N N . LEU A 1 221 ? -6.426 -7.876 24.113 1.00 92.06 221 LEU A N 1
ATOM 1738 C CA . LEU A 1 221 ? -5.567 -7.295 23.083 1.00 92.06 221 LEU A CA 1
ATOM 1739 C C . LEU A 1 221 ? -4.596 -8.328 22.494 1.00 92.06 221 LEU A C 1
ATOM 1741 O O . LEU A 1 221 ? -3.849 -8.992 23.212 1.00 92.06 221 LEU A O 1
ATOM 1745 N N . GLU A 1 222 ? -4.593 -8.416 21.167 1.00 89.75 222 GLU A N 1
ATOM 1746 C CA . GLU A 1 222 ? -3.773 -9.323 20.361 1.00 89.75 222 GLU A CA 1
ATOM 1747 C C . GLU A 1 222 ? -2.753 -8.560 19.505 1.00 89.75 222 GLU A C 1
ATOM 1749 O O . GLU A 1 222 ? -1.624 -9.037 19.345 1.00 89.75 222 GLU A O 1
ATOM 1754 N N . VAL A 1 223 ? -3.124 -7.382 18.986 1.00 89.25 223 VAL A N 1
ATOM 1755 C CA . VAL A 1 223 ? -2.293 -6.567 18.086 1.00 89.25 223 VAL A CA 1
ATOM 1756 C C . VAL A 1 223 ? -2.336 -5.096 18.491 1.00 89.25 223 VAL A C 1
ATOM 1758 O O . VAL A 1 223 ? -3.410 -4.503 18.613 1.00 89.25 223 VAL A O 1
ATOM 1761 N N . ILE A 1 224 ? -1.158 -4.497 18.649 1.00 94.62 224 ILE A N 1
ATOM 1762 C CA . ILE A 1 224 ? -0.991 -3.059 18.867 1.00 94.62 224 ILE A CA 1
ATOM 1763 C C . ILE A 1 224 ? 0.024 -2.540 17.851 1.00 94.62 224 ILE A C 1
ATOM 1765 O O . ILE A 1 224 ? 1.154 -3.026 17.815 1.00 94.62 224 ILE A O 1
ATOM 1769 N N . SER A 1 225 ? -0.358 -1.544 17.053 1.00 92.81 225 SER A N 1
ATOM 1770 C CA . SER A 1 225 ? 0.540 -0.918 16.078 1.00 92.81 225 SER A CA 1
ATOM 1771 C C . SER A 1 225 ? 0.551 0.601 16.241 1.00 92.81 225 SER A C 1
ATOM 1773 O O . SER A 1 225 ? -0.496 1.242 16.181 1.00 92.81 225 SER A O 1
ATOM 1775 N N . PHE A 1 226 ? 1.740 1.176 16.389 1.00 90.31 226 PHE A N 1
ATOM 1776 C CA . PHE A 1 226 ? 1.984 2.610 16.434 1.00 90.31 226 PHE A CA 1
ATOM 1777 C C . PHE A 1 226 ? 2.931 3.027 15.313 1.00 90.31 226 PHE A C 1
ATOM 1779 O O . PHE A 1 226 ? 4.059 2.551 15.198 1.00 90.31 226 PHE A O 1
ATOM 1786 N N . SER A 1 227 ? 2.481 3.982 14.518 1.00 89.56 227 SER A N 1
ATOM 1787 C CA . SER A 1 227 ? 3.308 4.772 13.628 1.00 89.56 227 SER A CA 1
ATOM 1788 C C . SER A 1 227 ? 2.857 6.207 13.782 1.00 89.56 227 SER A C 1
ATOM 1790 O O . SER A 1 227 ? 1.882 6.633 13.187 1.00 89.56 227 SER A O 1
ATOM 1792 N N . ALA A 1 228 ? 3.501 6.921 14.687 1.00 87.19 228 ALA A N 1
ATOM 1793 C CA . ALA A 1 228 ? 3.168 8.291 15.023 1.00 87.19 228 ALA A CA 1
ATOM 1794 C C . ALA A 1 228 ? 4.471 9.088 15.005 1.00 87.19 228 ALA A C 1
ATOM 1796 O O . ALA A 1 228 ? 5.328 8.877 15.865 1.00 87.19 228 ALA A O 1
ATOM 1797 N N . GLU A 1 229 ? 4.644 9.947 13.999 1.00 87.00 229 GLU A N 1
ATOM 1798 C CA . GLU A 1 229 ? 5.920 10.606 13.698 1.00 87.00 229 GLU A CA 1
ATOM 1799 C C . GLU A 1 229 ? 6.444 11.352 14.925 1.00 87.00 229 GLU A C 1
ATOM 1801 O O . GLU A 1 229 ? 7.597 11.180 15.318 1.00 87.00 229 GLU A O 1
ATOM 1806 N N . ASN A 1 230 ? 5.562 12.102 15.588 1.00 90.12 230 ASN A N 1
ATOM 1807 C CA . ASN A 1 230 ? 5.911 12.934 16.731 1.00 90.12 230 ASN A CA 1
ATOM 1808 C C . ASN A 1 230 ? 5.842 12.227 18.093 1.00 90.12 230 ASN A C 1
ATOM 1810 O O . ASN A 1 230 ? 6.222 12.846 19.091 1.00 90.12 230 ASN A O 1
ATOM 1814 N N . LEU A 1 231 ? 5.460 10.945 18.146 1.00 94.38 231 LEU A N 1
ATOM 1815 C CA . LEU A 1 231 ? 5.383 10.186 19.395 1.00 94.38 231 LEU A CA 1
ATOM 1816 C C . LEU A 1 231 ? 6.785 10.005 19.968 1.00 94.38 231 LEU A C 1
ATOM 1818 O O . LEU A 1 231 ? 7.609 9.274 19.414 1.00 94.38 231 LEU A O 1
ATOM 1822 N N . ALA A 1 232 ? 7.056 10.698 21.069 1.00 93.00 232 ALA A N 1
ATOM 1823 C CA . ALA A 1 232 ? 8.366 10.764 21.704 1.00 93.00 232 ALA A CA 1
ATOM 1824 C C . ALA A 1 232 ? 8.404 10.047 23.057 1.00 93.00 232 ALA A C 1
ATOM 1826 O O . ALA A 1 232 ? 9.489 9.672 23.505 1.00 93.00 232 ALA A O 1
ATOM 1827 N N . GLU A 1 233 ? 7.247 9.834 23.687 1.00 94.38 233 GLU A N 1
ATOM 1828 C CA . GLU A 1 233 ? 7.161 9.246 25.020 1.00 94.38 233 GLU A CA 1
ATOM 1829 C C . GLU A 1 233 ? 5.992 8.257 25.144 1.00 94.38 233 GLU A C 1
ATOM 1831 O O . GLU A 1 233 ? 4.886 8.499 24.666 1.00 94.38 233 GLU A O 1
ATOM 1836 N N . ILE A 1 234 ? 6.252 7.118 25.791 1.00 95.31 234 ILE A N 1
ATOM 1837 C CA . ILE A 1 234 ? 5.219 6.196 26.271 1.00 95.31 234 ILE A CA 1
ATOM 1838 C C . ILE A 1 234 ? 5.413 6.081 27.775 1.00 95.31 234 ILE A C 1
ATOM 1840 O O . ILE A 1 234 ? 6.476 5.648 28.225 1.00 95.31 234 ILE A O 1
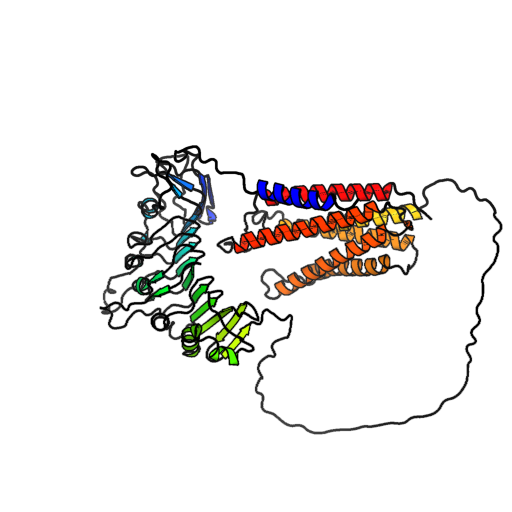ATOM 1844 N N . THR A 1 235 ? 4.399 6.461 28.542 1.00 93.25 235 THR A N 1
ATOM 1845 C CA . THR A 1 235 ? 4.414 6.415 30.006 1.00 93.25 235 THR A CA 1
ATOM 1846 C C . THR A 1 235 ? 3.615 5.216 30.500 1.00 93.25 235 THR A C 1
ATOM 1848 O O . THR A 1 235 ? 2.768 4.686 29.790 1.00 93.25 235 THR A O 1
ATOM 1851 N N . TYR A 1 236 ? 3.923 4.717 31.696 1.00 92.38 236 TYR A N 1
ATOM 1852 C CA . TYR A 1 236 ? 3.083 3.710 32.339 1.00 92.38 236 TYR A CA 1
ATOM 1853 C C . TYR A 1 236 ? 3.058 3.928 33.842 1.00 92.38 236 TYR A C 1
ATOM 1855 O O . TYR A 1 236 ? 4.081 3.746 34.515 1.00 92.38 236 TYR A O 1
ATOM 1863 N N . THR A 1 237 ? 1.883 4.273 34.365 1.00 86.56 237 THR A N 1
ATOM 1864 C CA . THR A 1 237 ? 1.624 4.300 35.805 1.00 86.56 237 THR A CA 1
ATOM 1865 C C . THR A 1 237 ? 0.678 3.158 36.199 1.00 86.56 237 THR A C 1
ATOM 1867 O O . THR A 1 237 ? -0.450 3.084 35.715 1.00 86.56 237 THR A O 1
ATOM 1870 N N . PRO A 1 238 ? 1.112 2.206 37.051 1.00 77.31 238 PRO A N 1
ATOM 1871 C CA . PRO A 1 238 ? 0.250 1.102 37.461 1.00 77.31 238 PRO A CA 1
ATOM 1872 C C . PRO A 1 238 ? -1.003 1.613 38.196 1.00 77.31 238 PRO A C 1
ATOM 1874 O O . PRO A 1 238 ? -0.872 2.463 39.082 1.00 77.31 238 PRO A O 1
ATOM 1877 N N . PRO A 1 239 ? -2.203 1.071 37.916 1.00 70.56 239 PRO A N 1
ATOM 1878 C CA . PRO A 1 239 ? -3.415 1.466 38.627 1.00 70.56 239 PRO A CA 1
ATOM 1879 C C . PRO A 1 239 ? -3.319 1.138 40.124 1.00 70.56 239 PRO A C 1
ATOM 1881 O O . PRO A 1 239 ? -3.067 -0.013 40.493 1.00 70.56 239 PRO A O 1
ATOM 1884 N N . ILE A 1 240 ? -3.576 2.139 40.975 1.00 64.62 240 ILE A N 1
ATOM 1885 C CA . ILE A 1 240 ? -3.408 2.096 42.444 1.00 64.62 240 ILE A CA 1
ATOM 1886 C C . ILE A 1 240 ? -4.168 0.921 43.097 1.00 64.62 240 ILE A C 1
ATOM 1888 O O . ILE A 1 240 ? -3.690 0.345 44.073 1.00 64.62 240 ILE A O 1
ATOM 1892 N N . ASP A 1 241 ? -5.303 0.513 42.521 1.00 58.53 241 ASP A N 1
ATOM 1893 C CA . ASP A 1 241 ? -6.211 -0.493 43.092 1.00 58.53 241 ASP A CA 1
ATOM 1894 C C . ASP A 1 241 ? -6.021 -1.917 42.526 1.00 58.53 241 ASP A C 1
ATOM 1896 O O . ASP A 1 241 ? -6.799 -2.827 42.829 1.00 58.53 241 ASP A O 1
ATOM 1900 N N . SER A 1 242 ? -5.001 -2.145 41.692 1.00 59.75 242 SER A N 1
ATOM 1901 C CA . SER A 1 242 ? -4.774 -3.438 41.034 1.00 59.75 242 SER A CA 1
ATOM 1902 C C . SER A 1 242 ? -3.699 -4.268 41.752 1.00 59.75 242 SER A C 1
ATOM 1904 O O . SER A 1 242 ? -2.499 -4.076 41.565 1.00 59.75 242 SER A O 1
ATOM 1906 N N . PHE A 1 243 ? -4.123 -5.245 42.566 1.00 50.50 243 PHE A N 1
ATOM 1907 C CA . PHE A 1 243 ? -3.247 -6.305 43.091 1.00 50.50 243 PHE A CA 1
ATOM 1908 C C . PHE A 1 243 ? -2.812 -7.228 41.938 1.00 50.50 243 PHE A C 1
ATOM 1910 O O . PHE A 1 243 ? -3.342 -8.321 41.765 1.00 50.50 243 PHE A O 1
ATOM 1917 N N . GLY A 1 244 ? -1.896 -6.755 41.096 1.00 57.38 244 GLY A N 1
ATOM 1918 C CA . GLY A 1 244 ? -1.387 -7.507 39.950 1.00 57.38 244 GLY A CA 1
ATOM 1919 C C . GLY A 1 244 ? -0.789 -6.645 38.842 1.00 57.38 244 GLY A C 1
ATOM 1920 O O . GLY A 1 244 ? 0.146 -7.097 38.200 1.00 57.38 244 GLY A O 1
ATOM 1921 N N . GLY A 1 245 ? -1.239 -5.401 38.653 1.00 72.81 245 GLY A N 1
ATOM 1922 C CA . GLY A 1 245 ? -0.857 -4.594 37.487 1.00 72.81 245 GLY A CA 1
ATOM 1923 C C . GLY A 1 245 ? -1.531 -5.051 36.182 1.00 72.81 245 GLY A C 1
ATOM 1924 O O . GLY A 1 245 ? -2.356 -5.964 36.174 1.00 72.81 245 GLY A O 1
ATOM 1925 N N . MET A 1 246 ? -1.213 -4.376 35.074 1.00 86.88 246 MET A N 1
ATOM 1926 C CA . MET A 1 246 ? -1.722 -4.688 33.733 1.00 86.88 246 MET A CA 1
ATOM 1927 C C . MET A 1 246 ? -0.888 -5.782 33.048 1.00 86.88 246 MET A C 1
ATOM 1929 O O . MET A 1 246 ? 0.336 -5.663 32.992 1.00 86.88 246 MET A O 1
ATOM 1933 N N . PHE A 1 247 ? -1.541 -6.789 32.455 1.00 88.00 247 PHE A N 1
ATOM 1934 C CA . PHE A 1 247 ? -0.877 -7.831 31.659 1.00 88.00 247 PHE A CA 1
ATOM 1935 C C . PHE A 1 247 ? -1.559 -8.057 30.309 1.00 88.00 247 PHE A C 1
ATOM 1937 O O . PHE A 1 247 ? -2.751 -8.353 30.237 1.00 88.00 247 PHE A O 1
ATOM 1944 N N . LEU A 1 248 ? -0.769 -7.991 29.242 1.00 89.44 248 LEU A N 1
ATOM 1945 C CA . LEU A 1 248 ? -1.178 -8.202 27.855 1.00 89.44 248 LEU A CA 1
ATOM 1946 C C . LEU A 1 248 ? -0.972 -9.675 27.464 1.00 89.44 248 LEU A C 1
ATOM 1948 O O . LEU A 1 248 ? -0.125 -10.024 26.642 1.00 89.44 248 LEU A O 1
ATOM 1952 N N . ASN A 1 249 ? -1.743 -10.565 28.094 1.00 85.44 249 ASN A N 1
ATOM 1953 C CA . ASN A 1 249 ? -1.552 -12.021 28.006 1.00 85.44 249 ASN A CA 1
ATOM 1954 C C . ASN A 1 249 ? -1.885 -12.627 26.634 1.00 85.44 249 ASN A C 1
ATOM 1956 O O . ASN A 1 249 ? -1.565 -13.787 26.395 1.00 85.44 249 ASN A O 1
ATOM 1960 N N . ARG A 1 250 ? -2.576 -11.899 25.754 1.00 88.50 250 ARG A N 1
ATOM 1961 C CA . ARG A 1 250 ? -2.934 -12.366 24.404 1.00 88.50 250 ARG A CA 1
ATOM 1962 C C . ARG A 1 250 ? -2.181 -11.648 23.293 1.00 88.50 250 ARG A C 1
ATOM 1964 O O . ARG A 1 250 ? -2.375 -11.990 22.131 1.00 88.50 250 ARG A O 1
ATOM 1971 N N . LEU A 1 251 ? -1.303 -10.707 23.639 1.00 89.88 251 LEU A N 1
ATOM 1972 C CA . LEU A 1 251 ? -0.573 -9.934 22.649 1.00 89.88 251 LEU A CA 1
ATOM 1973 C C . LEU A 1 251 ? 0.349 -10.855 21.855 1.00 89.88 251 LEU A C 1
ATOM 1975 O O . LEU A 1 251 ? 1.181 -11.554 22.424 1.00 89.88 251 LEU A O 1
ATOM 1979 N N . THR A 1 252 ? 0.188 -10.844 20.539 1.00 88.25 252 THR A N 1
ATOM 1980 C CA . THR A 1 252 ? 1.012 -11.604 19.589 1.00 88.25 252 THR A CA 1
ATOM 1981 C C . THR A 1 252 ? 1.922 -10.690 18.781 1.00 88.25 252 THR A C 1
ATOM 1983 O O . THR A 1 252 ? 2.971 -11.121 18.299 1.00 88.25 252 THR A O 1
ATOM 1986 N N . GLN A 1 253 ? 1.536 -9.420 18.643 1.00 88.44 253 GLN A N 1
ATOM 1987 C CA . GLN A 1 253 ? 2.217 -8.461 17.794 1.00 88.44 253 GLN A CA 1
ATOM 1988 C C . GLN A 1 253 ? 2.155 -7.063 18.417 1.00 88.44 253 GLN A C 1
ATOM 1990 O O . GLN A 1 253 ? 1.077 -6.516 18.649 1.00 88.44 253 GLN A O 1
ATOM 1995 N N . LEU A 1 254 ? 3.332 -6.499 18.684 1.00 92.56 254 LEU A N 1
ATOM 1996 C CA . LEU A 1 254 ? 3.521 -5.097 19.030 1.00 92.56 254 LEU A CA 1
ATOM 1997 C C . LEU A 1 254 ? 4.419 -4.472 17.978 1.00 92.56 254 LEU A C 1
ATOM 1999 O O . LEU A 1 254 ? 5.559 -4.886 17.795 1.00 92.56 254 LEU A O 1
ATOM 2003 N N . GLU A 1 255 ? 3.929 -3.451 17.305 1.00 89.56 255 GLU A N 1
ATOM 2004 C CA . GLU A 1 255 ? 4.682 -2.788 16.261 1.00 89.56 255 GLU A CA 1
ATOM 2005 C C . GLU A 1 255 ? 4.766 -1.299 16.536 1.00 89.56 255 GLU A C 1
ATOM 2007 O O . GLU A 1 255 ? 3.765 -0.645 16.796 1.00 89.56 255 GLU A O 1
ATOM 2012 N N . ILE A 1 256 ? 5.973 -0.760 16.479 1.00 90.75 256 ILE A N 1
ATOM 2013 C CA . ILE A 1 256 ? 6.256 0.648 16.701 1.00 90.75 256 ILE A CA 1
ATOM 2014 C C . ILE A 1 256 ? 7.261 1.067 15.644 1.00 90.75 256 ILE A C 1
ATOM 2016 O O . ILE A 1 256 ? 8.421 0.632 15.677 1.00 90.75 256 ILE A O 1
ATOM 2020 N N . TRP A 1 257 ? 6.832 1.892 14.694 1.00 88.44 257 TRP A N 1
ATOM 2021 C CA . TRP A 1 257 ? 7.716 2.331 13.629 1.00 88.44 257 TRP A CA 1
ATOM 2022 C C . TRP A 1 257 ? 7.537 3.774 13.194 1.00 88.44 257 TRP A C 1
ATOM 2024 O O . TRP A 1 257 ? 6.444 4.317 13.256 1.00 88.44 257 TRP A O 1
ATOM 2034 N N . GLU A 1 258 ? 8.618 4.372 12.686 1.00 85.62 258 GLU A N 1
ATOM 2035 C CA . GLU A 1 258 ? 8.622 5.773 12.236 1.00 85.62 258 GLU A CA 1
ATOM 2036 C C . GLU A 1 258 ? 8.162 6.741 13.346 1.00 85.62 258 GLU A C 1
ATOM 2038 O O . GLU A 1 258 ? 7.387 7.652 13.094 1.00 85.62 258 GLU A O 1
ATOM 2043 N N . THR A 1 259 ? 8.633 6.534 14.583 1.00 89.25 259 THR A N 1
ATOM 2044 C CA . THR A 1 259 ? 8.349 7.401 15.745 1.00 89.25 259 THR A CA 1
ATOM 2045 C C . THR A 1 259 ? 9.602 8.119 16.257 1.00 89.25 259 THR A C 1
ATOM 2047 O O . THR A 1 259 ? 10.741 7.790 15.897 1.00 89.25 259 THR A O 1
ATOM 2050 N N . HIS A 1 260 ? 9.419 9.078 17.165 1.00 90.31 260 HIS A N 1
ATOM 2051 C CA . HIS A 1 260 ? 10.507 9.724 17.902 1.00 90.31 260 HIS A CA 1
ATOM 2052 C C . HIS A 1 260 ? 10.969 8.953 19.148 1.00 90.31 260 HIS A C 1
ATOM 2054 O O . HIS A 1 260 ? 11.909 9.396 19.813 1.00 90.31 260 HIS A O 1
ATOM 2060 N N . LEU A 1 261 ? 10.380 7.790 19.440 1.00 90.50 261 LEU A N 1
ATOM 2061 C CA . LEU A 1 261 ? 10.794 6.942 20.554 1.00 90.50 261 LEU A CA 1
ATOM 2062 C C . LEU A 1 261 ? 12.228 6.434 20.368 1.00 90.50 261 LEU A C 1
ATOM 2064 O O . LEU A 1 261 ? 12.666 6.102 19.265 1.00 90.50 261 LEU A O 1
ATOM 2068 N N . THR A 1 262 ? 12.950 6.328 21.481 1.00 88.56 262 THR A N 1
ATOM 2069 C CA . THR A 1 262 ? 14.301 5.737 21.522 1.00 88.56 262 THR A CA 1
ATOM 2070 C C . THR A 1 262 ? 14.335 4.366 22.206 1.00 88.56 262 THR A C 1
ATOM 2072 O O . THR A 1 262 ? 15.315 3.628 22.117 1.00 88.56 262 THR A O 1
ATOM 2075 N N . THR A 1 263 ? 13.277 4.026 22.942 1.00 90.44 263 THR A N 1
ATOM 2076 C CA . THR A 1 263 ? 13.119 2.761 23.662 1.00 90.44 263 THR A CA 1
ATOM 2077 C C . THR A 1 263 ? 11.683 2.618 24.162 1.00 90.44 263 THR A C 1
ATOM 2079 O O . THR A 1 263 ? 10.880 3.539 23.999 1.00 90.44 263 THR A O 1
ATOM 2082 N N . LEU A 1 264 ? 11.378 1.490 24.806 1.00 92.62 264 LEU A N 1
ATOM 2083 C CA . LEU A 1 264 ? 10.199 1.342 25.658 1.00 92.62 264 LEU A CA 1
ATOM 2084 C C . LEU A 1 264 ? 10.628 1.222 27.124 1.00 92.62 264 LEU A C 1
ATOM 2086 O O . LEU A 1 264 ? 11.606 0.522 27.409 1.00 92.62 264 LEU A O 1
ATOM 2090 N N . PRO A 1 265 ? 9.901 1.848 28.066 1.00 92.06 265 PRO A N 1
ATOM 2091 C CA . PRO A 1 265 ? 10.159 1.659 29.487 1.00 92.06 265 PRO A CA 1
ATOM 2092 C C . PRO A 1 265 ? 10.065 0.184 29.891 1.00 92.06 265 PRO A C 1
ATOM 2094 O O . PRO A 1 265 ? 9.186 -0.546 29.431 1.00 92.06 265 PRO A O 1
ATOM 2097 N N . GLU A 1 266 ? 10.909 -0.247 30.831 1.00 90.75 266 GLU A N 1
ATOM 2098 C CA . GLU A 1 266 ? 10.821 -1.602 31.399 1.00 90.75 266 GLU A CA 1
ATOM 2099 C C . GLU A 1 266 ? 9.448 -1.867 32.026 1.00 90.75 266 GLU A C 1
ATOM 2101 O O . GLU A 1 266 ? 8.932 -2.979 31.954 1.00 90.75 266 GLU A O 1
ATOM 2106 N N . SER A 1 267 ? 8.820 -0.835 32.594 1.00 90.31 267 SER A N 1
ATOM 2107 C CA . SER A 1 267 ? 7.478 -0.922 33.165 1.00 90.31 267 SER A CA 1
ATOM 2108 C C . SER A 1 267 ? 6.435 -1.331 32.117 1.00 90.31 267 SER A C 1
ATOM 2110 O O . SER A 1 267 ? 5.595 -2.174 32.416 1.00 90.31 267 SER A O 1
ATOM 2112 N N . VAL A 1 268 ? 6.535 -0.812 30.888 1.00 93.31 268 VAL A N 1
ATOM 2113 C CA . VAL A 1 268 ? 5.706 -1.199 29.735 1.00 93.31 268 VAL A CA 1
ATOM 2114 C C . VAL A 1 268 ? 6.041 -2.621 29.293 1.00 93.31 268 VAL A C 1
ATOM 2116 O O . VAL A 1 268 ? 5.149 -3.457 29.178 1.00 93.31 268 VAL A O 1
ATOM 2119 N N . LEU A 1 269 ? 7.325 -2.933 29.108 1.00 92.06 269 LEU A N 1
ATOM 2120 C CA . LEU A 1 269 ? 7.781 -4.256 28.662 1.00 92.06 269 LEU A CA 1
ATOM 2121 C C . LEU A 1 269 ? 7.372 -5.385 29.618 1.00 92.06 269 LEU A C 1
ATOM 2123 O O . LEU A 1 269 ? 7.014 -6.474 29.174 1.00 92.06 269 LEU A O 1
ATOM 2127 N N . ASN A 1 270 ? 7.346 -5.116 30.923 1.00 89.88 270 ASN A N 1
ATOM 2128 C CA . ASN A 1 270 ? 6.897 -6.067 31.940 1.00 89.88 270 ASN A CA 1
ATOM 2129 C C . ASN A 1 270 ? 5.400 -6.400 31.838 1.00 89.88 270 ASN A C 1
ATOM 2131 O O . ASN A 1 270 ? 4.992 -7.469 32.289 1.00 89.88 270 ASN A O 1
ATOM 2135 N N . THR A 1 271 ? 4.588 -5.534 31.217 1.00 90.56 271 THR A N 1
ATOM 2136 C CA . THR A 1 271 ? 3.176 -5.845 30.922 1.00 90.56 271 THR A CA 1
ATOM 2137 C C . THR A 1 271 ? 3.032 -6.849 29.776 1.00 90.56 271 THR A C 1
ATOM 2139 O O . THR A 1 271 ? 1.998 -7.505 29.658 1.00 90.56 271 THR A O 1
ATOM 2142 N N . ILE A 1 272 ? 4.066 -7.007 28.941 1.00 90.06 272 ILE A N 1
ATOM 2143 C CA . ILE A 1 272 ? 4.054 -7.866 27.757 1.00 90.06 272 ILE A CA 1
ATOM 2144 C C . ILE A 1 272 ? 4.606 -9.243 28.131 1.00 90.06 272 ILE A C 1
ATOM 2146 O O . ILE A 1 272 ? 5.792 -9.551 27.984 1.00 90.06 272 ILE A O 1
ATOM 2150 N N . THR A 1 273 ? 3.721 -10.081 28.653 1.00 74.56 273 THR A N 1
ATOM 2151 C CA . THR A 1 273 ? 4.025 -11.454 29.066 1.00 74.56 273 THR A CA 1
ATOM 2152 C C . THR A 1 273 ? 3.872 -12.452 27.921 1.00 74.56 273 THR A C 1
ATOM 2154 O O . THR A 1 273 ? 4.657 -13.399 27.859 1.00 74.56 273 THR A O 1
ATOM 2157 N N . GLY A 1 274 ? 2.931 -12.202 27.000 1.00 63.94 274 GLY A N 1
ATOM 2158 C CA . GLY A 1 274 ? 2.525 -13.144 25.954 1.00 63.94 274 GLY A CA 1
ATOM 2159 C C . GLY A 1 274 ? 1.654 -14.278 26.493 1.00 63.94 274 GLY A C 1
ATOM 2160 O O . GLY A 1 274 ? 1.591 -14.517 27.702 1.00 63.94 274 GLY A O 1
ATOM 2161 N N . ALA A 1 275 ? 0.972 -15.005 25.604 1.00 61.28 275 ALA A N 1
ATOM 2162 C CA . ALA A 1 275 ? 0.262 -16.209 26.030 1.00 61.28 275 ALA A CA 1
ATOM 2163 C C . ALA A 1 275 ? 1.296 -17.292 26.351 1.00 61.28 275 ALA A C 1
ATOM 2165 O O . ALA A 1 275 ? 2.294 -17.408 25.645 1.00 61.28 275 ALA A O 1
ATOM 2166 N N . ALA A 1 276 ? 1.040 -18.127 27.363 1.00 58.75 276 ALA A N 1
ATOM 2167 C CA . ALA A 1 276 ? 1.996 -19.116 27.884 1.00 58.75 276 ALA A CA 1
ATOM 2168 C C . ALA A 1 276 ? 2.634 -20.057 26.831 1.00 58.75 276 ALA A C 1
ATOM 2170 O O . ALA A 1 276 ? 3.613 -20.718 27.151 1.00 58.75 276 ALA A O 1
ATOM 2171 N N . ASN A 1 277 ? 2.097 -20.120 25.604 1.00 60.94 277 ASN A N 1
ATOM 2172 C CA . ASN A 1 277 ? 2.626 -20.890 24.474 1.00 60.94 277 ASN A CA 1
ATOM 2173 C C . ASN A 1 277 ? 2.480 -20.172 23.108 1.00 60.94 277 ASN A C 1
ATOM 2175 O O . ASN A 1 277 ? 2.409 -20.850 22.082 1.00 60.94 277 ASN A O 1
ATOM 2179 N N . ALA A 1 278 ? 2.364 -18.839 23.060 1.00 69.75 278 ALA A N 1
ATOM 2180 C CA . ALA A 1 278 ? 2.269 -18.101 21.794 1.00 69.75 278 ALA A CA 1
ATOM 2181 C C . ALA A 1 278 ? 3.439 -17.120 21.641 1.00 69.75 278 ALA A C 1
ATOM 2183 O O . ALA A 1 278 ? 3.753 -16.414 22.600 1.00 69.75 278 ALA A O 1
ATOM 2184 N N . PRO A 1 279 ? 4.076 -17.057 20.457 1.00 80.38 279 PRO A N 1
ATOM 2185 C CA . PRO A 1 279 ? 5.154 -16.115 20.223 1.00 80.38 279 PRO A CA 1
ATOM 2186 C C . PRO A 1 279 ? 4.627 -14.674 20.218 1.00 80.38 279 PRO A C 1
ATOM 2188 O O . PRO A 1 279 ? 3.612 -14.386 19.581 1.00 80.38 279 PRO A O 1
ATOM 2191 N N . VAL A 1 280 ? 5.341 -13.776 20.895 1.00 86.44 280 VAL A N 1
ATOM 2192 C CA . VAL A 1 280 ? 5.115 -12.328 20.844 1.00 86.44 280 VAL A CA 1
ATOM 2193 C C . VAL A 1 280 ? 6.184 -11.702 19.969 1.00 86.44 280 VAL A C 1
ATOM 2195 O O . VAL A 1 280 ? 7.371 -11.822 20.270 1.00 86.44 280 VAL A O 1
ATOM 2198 N N . ASN A 1 281 ? 5.760 -11.017 18.910 1.00 87.62 281 ASN A N 1
ATOM 2199 C CA . ASN A 1 281 ? 6.658 -10.324 17.996 1.00 87.62 281 ASN A CA 1
ATOM 2200 C C . ASN A 1 281 ? 6.636 -8.822 18.267 1.00 87.62 281 ASN A C 1
ATOM 2202 O O . ASN A 1 281 ? 5.597 -8.180 18.101 1.00 87.62 281 ASN A O 1
ATOM 2206 N N . LEU A 1 282 ? 7.780 -8.267 18.668 1.00 91.62 282 LEU A N 1
ATOM 2207 C CA . LEU A 1 282 ? 7.971 -6.834 18.860 1.00 91.62 282 LEU A CA 1
ATOM 2208 C C . LEU A 1 282 ? 8.771 -6.262 17.687 1.00 91.62 282 LEU A C 1
ATOM 2210 O O . LEU A 1 282 ? 9.959 -6.534 17.549 1.00 91.62 282 LEU A O 1
ATOM 2214 N N . ASN A 1 283 ? 8.145 -5.431 16.859 1.00 89.56 283 ASN A N 1
ATOM 2215 C CA . ASN A 1 283 ? 8.812 -4.704 15.780 1.00 89.56 283 ASN A CA 1
ATOM 2216 C C . ASN A 1 283 ? 9.065 -3.257 16.223 1.00 89.56 283 ASN A C 1
ATOM 2218 O O . ASN A 1 283 ? 8.121 -2.488 16.353 1.00 89.56 283 ASN A O 1
ATOM 2222 N N . PHE A 1 284 ? 10.322 -2.864 16.430 1.00 88.25 284 PHE A N 1
ATOM 2223 C CA . PHE A 1 284 ? 10.736 -1.509 16.811 1.00 88.25 284 PHE A CA 1
ATOM 2224 C C . PHE A 1 284 ? 11.634 -0.895 15.726 1.00 88.25 284 PHE A C 1
ATOM 2226 O O . PHE A 1 284 ? 12.867 -0.909 15.808 1.00 88.25 284 PHE A O 1
ATOM 2233 N N . LEU A 1 285 ? 11.012 -0.397 14.656 1.00 83.94 285 LEU A N 1
ATOM 2234 C CA . LEU A 1 285 ? 11.677 -0.118 13.381 1.00 83.94 285 LEU A CA 1
ATOM 2235 C C . LEU A 1 285 ? 11.652 1.362 12.993 1.00 83.94 285 LEU A C 1
ATOM 2237 O O . LEU A 1 285 ? 10.647 2.035 13.101 1.00 83.94 285 LEU A O 1
ATOM 2241 N N . ARG A 1 286 ? 12.740 1.873 12.422 1.00 81.81 286 ARG A N 1
ATOM 2242 C CA . ARG A 1 286 ? 12.877 3.239 11.895 1.00 81.81 286 ARG A CA 1
ATOM 2243 C C . ARG A 1 286 ? 12.474 4.334 12.896 1.00 81.81 286 ARG A C 1
ATOM 2245 O O . ARG A 1 286 ? 12.010 5.391 12.490 1.00 81.81 286 ARG A O 1
ATOM 2252 N N . ASN A 1 287 ? 12.665 4.078 14.190 1.00 85.25 287 ASN A N 1
ATOM 2253 C CA . ASN A 1 287 ? 12.506 5.071 15.253 1.00 85.25 287 ASN A CA 1
ATOM 2254 C C . ASN A 1 287 ? 13.814 5.868 15.439 1.00 85.25 287 ASN A C 1
ATOM 2256 O O . ASN A 1 287 ? 14.840 5.530 14.838 1.00 85.25 287 ASN A O 1
ATOM 2260 N N . LYS A 1 288 ? 13.825 6.904 16.287 1.00 81.44 288 LYS A N 1
ATOM 2261 C CA . LYS A 1 288 ? 14.992 7.792 16.510 1.00 81.44 288 LYS A CA 1
ATOM 2262 C C . LYS A 1 288 ? 16.150 7.170 17.317 1.00 81.44 288 LYS A C 1
ATOM 2264 O O . LYS A 1 288 ? 16.896 7.869 18.002 1.00 81.44 288 LYS A O 1
ATOM 2269 N N . ASN A 1 289 ? 16.361 5.862 17.202 1.00 78.62 289 ASN A N 1
ATOM 2270 C CA . ASN A 1 289 ? 17.483 5.165 17.829 1.00 78.62 289 ASN A CA 1
ATOM 2271 C C . ASN A 1 289 ? 18.777 5.470 17.080 1.00 78.62 289 ASN A C 1
ATOM 2273 O O . ASN A 1 289 ? 18.872 5.207 15.881 1.00 78.62 289 ASN A O 1
ATOM 2277 N N . ILE A 1 290 ? 19.794 5.948 17.789 1.00 73.88 290 ILE A N 1
ATOM 2278 C CA . ILE A 1 290 ? 21.133 6.155 17.232 1.00 73.88 290 ILE A CA 1
ATOM 2279 C C . ILE A 1 290 ? 22.056 5.079 17.800 1.00 73.88 290 ILE A C 1
ATOM 2281 O O . ILE A 1 290 ? 22.095 4.873 19.013 1.00 73.88 290 ILE A O 1
ATOM 2285 N N . CYS A 1 291 ? 22.802 4.408 16.926 1.00 72.62 291 CYS A N 1
ATOM 2286 C CA . CYS A 1 291 ? 23.831 3.441 17.295 1.00 72.62 291 CYS A CA 1
ATOM 2287 C C . CYS A 1 291 ? 25.179 3.893 16.725 1.00 72.62 291 CYS A C 1
ATOM 2289 O O . CYS A 1 291 ? 25.276 4.269 15.558 1.00 72.62 291 CYS A O 1
ATOM 2291 N N . SER A 1 292 ? 26.233 3.895 17.542 1.00 62.19 292 SER A N 1
ATOM 2292 C CA . SER A 1 292 ? 27.599 4.112 17.051 1.00 62.19 292 SER A CA 1
ATOM 2293 C C . SER A 1 292 ? 28.174 2.790 16.535 1.00 62.19 292 SER A C 1
ATOM 2295 O O . SER A 1 292 ? 28.002 1.767 17.171 1.00 62.19 292 SER A O 1
ATOM 2297 N N . ASP A 1 293 ? 28.843 2.776 15.385 1.00 58.59 293 ASP A N 1
ATOM 2298 C CA . ASP A 1 293 ? 29.831 1.742 15.017 1.00 58.59 293 ASP A CA 1
ATOM 2299 C C . ASP A 1 293 ? 29.447 0.257 15.237 1.00 58.59 293 ASP A C 1
ATOM 2301 O O . ASP A 1 293 ? 30.254 -0.560 15.688 1.00 58.59 293 ASP A O 1
ATOM 2305 N N . CYS A 1 294 ? 28.222 -0.123 14.871 1.00 61.72 294 CYS A N 1
ATOM 2306 C CA . CYS A 1 294 ? 27.788 -1.520 14.811 1.00 61.72 294 CYS A CA 1
ATOM 2307 C C . CYS A 1 294 ? 28.481 -2.265 13.650 1.00 61.72 294 CYS A C 1
ATOM 2309 O O . CYS A 1 294 ? 27.946 -2.367 12.555 1.00 61.72 294 CYS A O 1
ATOM 2311 N N . ILE A 1 295 ? 29.700 -2.776 13.862 1.00 56.53 295 ILE A N 1
ATOM 2312 C CA . ILE A 1 295 ? 30.458 -3.499 12.817 1.00 56.53 295 ILE A CA 1
ATOM 2313 C C . ILE A 1 295 ? 29.921 -4.932 12.602 1.00 56.53 295 ILE A C 1
ATOM 2315 O O . ILE A 1 295 ? 29.988 -5.449 11.489 1.00 56.53 295 ILE A O 1
ATOM 2319 N N . ASN A 1 296 ? 29.400 -5.588 13.647 1.00 59.66 296 ASN A N 1
ATOM 2320 C CA . ASN A 1 296 ? 28.802 -6.931 13.605 1.00 59.66 296 ASN A CA 1
ATOM 2321 C C . ASN A 1 296 ? 27.741 -7.114 14.719 1.00 59.66 296 ASN A C 1
ATOM 2323 O O . ASN A 1 296 ? 27.713 -6.340 15.677 1.00 59.66 296 ASN A O 1
ATOM 2327 N N . CYS A 1 297 ? 26.888 -8.145 14.613 1.00 59.38 297 CYS A N 1
ATOM 2328 C CA . CYS A 1 297 ? 25.769 -8.381 15.547 1.00 59.38 297 CYS A CA 1
ATOM 2329 C C . CYS A 1 297 ? 26.206 -8.510 17.008 1.00 59.38 297 CYS A C 1
ATOM 2331 O O . CYS A 1 297 ? 25.560 -7.984 17.907 1.00 59.38 297 CYS A O 1
ATOM 2333 N N . SER A 1 298 ? 27.324 -9.194 17.242 1.00 55.88 298 SER A N 1
ATOM 2334 C CA . SER A 1 298 ? 27.837 -9.503 18.576 1.00 55.88 298 SER A CA 1
ATOM 2335 C C . SER A 1 298 ? 28.425 -8.292 19.306 1.00 55.88 298 SER A C 1
ATOM 2337 O O . SER A 1 298 ? 28.457 -8.294 20.533 1.00 55.88 298 SER A O 1
ATOM 2339 N N . ASN A 1 299 ? 28.841 -7.238 18.593 1.00 60.25 299 ASN A N 1
ATOM 2340 C CA . ASN A 1 299 ? 29.300 -5.994 19.216 1.00 60.25 299 ASN A CA 1
ATOM 2341 C C . ASN A 1 299 ? 28.165 -4.985 19.449 1.00 60.25 299 ASN A C 1
ATOM 2343 O O . ASN A 1 299 ? 28.362 -4.042 20.208 1.00 60.25 299 ASN A O 1
ATOM 2347 N N . CYS A 1 300 ? 26.986 -5.156 18.841 1.00 58.59 300 CYS A N 1
ATOM 2348 C CA . CYS A 1 300 ? 25.897 -4.179 18.945 1.00 58.59 300 CYS A CA 1
ATOM 2349 C C . CYS A 1 300 ? 25.240 -4.116 20.336 1.00 58.59 300 CYS A C 1
ATOM 2351 O O . CYS A 1 300 ? 24.726 -3.062 20.711 1.00 58.59 300 CYS A O 1
ATOM 2353 N N . GLU A 1 301 ? 25.305 -5.187 21.135 1.00 54.44 301 GLU A N 1
ATOM 2354 C CA . GLU A 1 301 ? 24.770 -5.214 22.508 1.00 54.44 301 GLU A CA 1
ATOM 2355 C C . GLU A 1 301 ? 25.434 -4.158 23.416 1.00 54.44 301 GLU A C 1
ATOM 2357 O O . GLU A 1 301 ? 24.767 -3.486 24.204 1.00 54.44 301 GLU A O 1
ATOM 2362 N N . LEU A 1 302 ? 26.743 -3.934 23.250 1.00 55.69 302 LEU A N 1
ATOM 2363 C CA . LEU A 1 302 ? 27.515 -2.939 24.006 1.00 55.69 302 LEU A CA 1
ATOM 2364 C C . LEU A 1 302 ? 27.287 -1.498 23.526 1.00 55.69 302 LEU A C 1
ATOM 2366 O O . LEU A 1 302 ? 27.666 -0.556 24.223 1.00 55.69 302 LEU A O 1
ATOM 2370 N N . VAL A 1 303 ? 26.692 -1.317 22.344 1.00 55.78 303 VAL A N 1
ATOM 2371 C CA . VAL A 1 303 ? 26.724 -0.043 21.612 1.00 55.78 303 VAL A CA 1
ATOM 2372 C C . VAL A 1 303 ? 25.324 0.540 21.354 1.00 55.78 303 VAL A C 1
ATOM 2374 O O . VAL A 1 303 ? 25.175 1.590 20.730 1.00 55.78 303 VAL A O 1
ATOM 2377 N N . MET A 1 304 ? 24.279 -0.077 21.920 1.00 68.38 304 MET A N 1
ATOM 2378 C CA . MET A 1 304 ? 22.895 0.416 21.863 1.00 68.38 304 MET A CA 1
ATOM 2379 C C . MET A 1 304 ? 22.253 0.519 23.259 1.00 68.38 304 MET A C 1
ATOM 2381 O O . MET A 1 304 ? 21.270 -0.169 23.542 1.00 68.38 304 MET A O 1
ATOM 2385 N N . PRO A 1 305 ? 22.755 1.394 24.154 1.00 71.62 305 PRO A N 1
ATOM 2386 C CA . PRO A 1 305 ? 22.254 1.493 25.528 1.00 71.62 305 PRO A CA 1
ATOM 2387 C C . PRO A 1 305 ? 20.759 1.830 25.605 1.00 71.62 305 PRO A C 1
ATOM 2389 O O . PRO A 1 305 ? 20.080 1.349 26.509 1.00 71.62 305 PRO A O 1
ATOM 2392 N N . ALA A 1 306 ? 20.236 2.601 24.643 1.00 78.06 306 ALA A N 1
ATOM 2393 C CA . ALA A 1 306 ? 18.814 2.925 24.565 1.00 78.06 306 ALA A CA 1
ATOM 2394 C C . ALA A 1 306 ? 17.946 1.686 24.278 1.00 78.06 306 ALA A C 1
ATOM 2396 O O . ALA A 1 306 ? 16.892 1.531 24.880 1.00 78.06 306 ALA A O 1
ATOM 2397 N N . LEU A 1 307 ? 18.404 0.751 23.439 1.00 82.25 307 LEU A N 1
ATOM 2398 C CA . LEU A 1 307 ? 17.639 -0.451 23.076 1.00 82.25 307 LEU A CA 1
ATOM 2399 C C . LEU A 1 307 ? 17.798 -1.605 24.074 1.00 82.25 307 LEU A C 1
ATOM 2401 O O . LEU A 1 307 ? 17.093 -2.605 23.965 1.00 82.25 307 LEU A O 1
ATOM 2405 N N . ARG A 1 308 ? 18.681 -1.471 25.070 1.00 84.81 308 ARG A N 1
ATOM 2406 C CA . ARG A 1 308 ? 18.945 -2.513 26.071 1.00 84.81 308 ARG A CA 1
ATOM 2407 C C . ARG A 1 308 ? 17.679 -3.063 26.755 1.00 84.81 308 ARG A C 1
ATOM 2409 O O . ARG A 1 308 ? 17.605 -4.281 26.886 1.00 84.81 308 ARG A O 1
ATOM 2416 N N . PRO A 1 309 ? 16.675 -2.254 27.153 1.00 89.62 309 PRO A N 1
ATOM 2417 C CA . PRO A 1 309 ? 15.432 -2.786 27.718 1.00 89.62 309 PRO A CA 1
ATOM 2418 C C . PRO A 1 309 ? 14.702 -3.747 26.768 1.00 89.62 309 PRO A C 1
ATOM 2420 O O . PRO A 1 309 ? 14.285 -4.824 27.186 1.00 89.62 309 PRO A O 1
ATOM 2423 N N . LEU A 1 310 ? 14.609 -3.395 25.481 1.00 89.12 310 LEU A N 1
ATOM 2424 C CA . LEU A 1 310 ? 13.955 -4.211 24.450 1.00 89.12 310 LEU A CA 1
ATOM 2425 C C . LEU A 1 310 ? 14.702 -5.528 24.225 1.00 89.12 310 LEU A C 1
ATOM 2427 O O . LEU A 1 310 ? 14.090 -6.593 24.180 1.00 89.12 310 LEU A O 1
ATOM 2431 N N . VAL A 1 311 ? 16.030 -5.447 24.124 1.00 86.38 311 VAL A N 1
ATOM 2432 C CA . VAL A 1 311 ? 16.915 -6.609 23.973 1.00 86.38 311 VAL A CA 1
ATOM 2433 C C . VAL A 1 311 ? 16.761 -7.555 25.163 1.00 86.38 311 VAL A C 1
ATOM 2435 O O . VAL A 1 311 ? 16.503 -8.740 24.976 1.00 86.38 311 VAL A O 1
ATOM 2438 N N . ASN A 1 312 ? 16.849 -7.032 26.389 1.00 87.25 312 ASN A N 1
ATOM 2439 C CA . ASN A 1 312 ? 16.699 -7.823 27.610 1.00 87.25 312 ASN A CA 1
ATOM 2440 C C . ASN A 1 312 ? 15.323 -8.494 27.690 1.00 87.25 312 ASN A C 1
ATOM 2442 O O . ASN A 1 312 ? 15.214 -9.641 28.123 1.00 87.25 312 ASN A O 1
ATOM 2446 N N . TRP A 1 313 ? 14.272 -7.783 27.275 1.00 89.50 313 TRP A N 1
ATOM 2447 C CA . TRP A 1 313 ? 12.921 -8.330 27.242 1.00 89.50 313 TRP A CA 1
ATOM 2448 C C . TRP A 1 313 ? 12.801 -9.505 26.264 1.00 89.50 313 TRP A C 1
ATOM 2450 O O . TRP A 1 313 ? 12.192 -10.515 26.630 1.00 89.50 313 TRP A O 1
ATOM 2460 N N . ALA A 1 314 ? 13.404 -9.397 25.074 1.00 87.62 314 ALA A N 1
ATOM 2461 C CA . ALA A 1 314 ? 13.400 -10.445 24.053 1.00 87.62 314 ALA A CA 1
ATOM 2462 C C . ALA A 1 314 ? 14.204 -11.679 24.492 1.00 87.62 314 ALA A C 1
ATOM 2464 O O . ALA A 1 314 ? 13.684 -12.790 24.463 1.00 87.62 314 ALA A O 1
ATOM 2465 N N . SER A 1 315 ? 15.417 -11.483 25.018 1.00 84.19 315 SER A N 1
ATOM 2466 C CA . SER A 1 315 ? 16.275 -12.572 25.514 1.00 84.19 315 SER A CA 1
ATOM 2467 C C . SER A 1 315 ? 15.716 -13.287 26.754 1.00 84.19 315 SER A C 1
ATOM 2469 O O . SER A 1 315 ? 16.200 -14.348 27.142 1.00 84.19 315 SER A O 1
ATOM 2471 N N . GLY A 1 316 ? 14.691 -12.725 27.405 1.00 82.12 316 GLY A N 1
ATOM 2472 C CA . GLY A 1 316 ? 14.054 -13.316 28.581 1.00 82.12 316 GLY A CA 1
ATOM 2473 C C . GLY A 1 316 ? 13.201 -14.561 28.298 1.00 82.12 316 GLY A C 1
ATOM 2474 O O . GLY A 1 316 ? 12.808 -15.242 29.245 1.00 82.12 316 GLY A O 1
ATOM 2475 N N . SER A 1 317 ? 12.873 -14.864 27.035 1.00 82.75 317 SER A N 1
ATOM 2476 C CA . SER A 1 317 ? 12.074 -16.041 26.663 1.00 82.75 317 SER A CA 1
ATOM 2477 C C . SER A 1 317 ? 12.237 -16.411 25.188 1.00 82.75 317 SER A C 1
ATOM 2479 O O . SER A 1 317 ? 12.192 -15.541 24.327 1.00 82.75 317 SER A O 1
ATOM 2481 N N . ASP A 1 318 ? 12.284 -17.708 24.874 1.00 79.81 318 ASP A N 1
ATOM 2482 C CA . ASP A 1 318 ? 12.309 -18.202 23.485 1.00 79.81 318 ASP A CA 1
ATOM 2483 C C . ASP A 1 318 ? 11.023 -17.885 22.693 1.00 79.81 318 ASP A C 1
ATOM 2485 O O . ASP A 1 318 ? 11.010 -17.961 21.466 1.00 79.81 318 ASP A O 1
ATOM 2489 N N . PHE A 1 319 ? 9.934 -17.514 23.377 1.00 82.25 319 PHE A N 1
ATOM 2490 C CA . PHE A 1 319 ? 8.673 -17.096 22.753 1.00 82.25 319 PHE A CA 1
ATOM 2491 C C . PHE A 1 319 ? 8.593 -15.584 22.507 1.00 82.25 319 PHE A C 1
ATOM 2493 O O . PHE A 1 319 ? 7.538 -15.082 22.128 1.00 82.25 319 PHE A O 1
ATOM 2500 N N . ARG A 1 320 ? 9.674 -14.835 22.727 1.00 87.00 320 ARG A N 1
ATOM 2501 C CA . ARG A 1 320 ? 9.728 -13.401 22.440 1.00 87.00 320 ARG A CA 1
ATOM 2502 C C . ARG A 1 320 ? 10.686 -13.161 21.292 1.00 87.00 320 ARG A C 1
ATOM 2504 O O . ARG A 1 320 ? 11.822 -13.633 21.303 1.00 87.00 320 ARG A O 1
ATOM 2511 N N . THR A 1 321 ? 10.215 -12.424 20.299 1.00 86.88 321 THR A N 1
ATOM 2512 C CA . THR A 1 321 ? 11.041 -11.988 19.181 1.00 86.88 321 THR A CA 1
ATOM 2513 C C . THR A 1 321 ? 11.069 -10.470 19.139 1.00 86.88 321 THR A C 1
ATOM 2515 O O . THR A 1 321 ? 10.082 -9.796 19.449 1.00 86.88 321 THR A O 1
ATOM 2518 N N . LEU A 1 322 ? 12.228 -9.926 18.785 1.00 87.19 322 LEU A N 1
ATOM 2519 C CA . LEU A 1 322 ? 12.424 -8.497 18.604 1.00 87.19 322 LEU A CA 1
ATOM 2520 C C . LEU A 1 322 ? 13.037 -8.260 17.238 1.00 87.19 322 LEU A C 1
ATOM 2522 O O . LEU A 1 322 ? 14.140 -8.715 16.972 1.00 87.19 322 LEU A O 1
ATOM 2526 N N . ARG A 1 323 ? 12.365 -7.468 16.417 1.00 87.00 323 ARG A N 1
ATOM 2527 C CA . ARG A 1 323 ? 12.946 -6.889 15.216 1.00 87.00 323 ARG A CA 1
ATOM 2528 C C . ARG A 1 323 ? 13.197 -5.413 15.457 1.00 87.00 323 ARG A C 1
ATOM 2530 O O . ARG A 1 323 ? 12.259 -4.631 15.583 1.00 87.00 323 ARG A O 1
ATOM 2537 N N . GLY A 1 324 ? 14.460 -5.028 15.545 1.00 84.12 324 GLY A N 1
ATOM 2538 C CA . GLY A 1 324 ? 14.882 -3.673 15.867 1.00 84.12 324 GLY A CA 1
ATOM 2539 C C . GLY A 1 324 ? 15.604 -2.988 14.716 1.00 84.12 324 GLY A C 1
ATOM 2540 O O . GLY A 1 324 ? 16.093 -3.616 13.777 1.00 84.12 324 GLY A O 1
ATOM 2541 N N . SER A 1 325 ? 15.697 -1.663 14.796 1.00 82.12 325 SER A N 1
ATOM 2542 C CA . SER A 1 325 ? 16.599 -0.909 13.928 1.00 82.12 325 SER A CA 1
ATOM 2543 C C . SER A 1 325 ? 17.180 0.318 14.615 1.00 82.12 325 SER A C 1
ATOM 2545 O O . SER A 1 325 ? 16.556 0.890 15.517 1.00 82.12 325 SER A O 1
ATOM 2547 N N . CYS A 1 326 ? 18.333 0.758 14.130 1.00 79.56 326 CYS A N 1
ATOM 2548 C CA . CYS A 1 326 ? 18.999 1.971 14.571 1.00 79.56 326 CYS A CA 1
ATOM 2549 C C . CYS A 1 326 ? 19.684 2.688 13.403 1.00 79.56 326 CYS A C 1
ATOM 2551 O O . CYS A 1 326 ? 20.011 2.088 12.380 1.00 79.56 326 CYS A O 1
ATOM 2553 N N . LEU A 1 327 ? 19.891 3.993 13.549 1.00 75.94 327 LEU A N 1
ATOM 2554 C CA . LEU A 1 327 ? 20.623 4.819 12.598 1.00 75.94 327 LEU A CA 1
ATOM 2555 C C . LEU A 1 327 ? 22.088 4.924 13.032 1.00 75.94 327 LEU A C 1
ATOM 2557 O O . LEU A 1 327 ? 22.394 5.460 14.098 1.00 75.94 327 LEU A O 1
ATOM 2561 N N . SER A 1 328 ? 22.985 4.433 12.178 1.00 70.88 328 SER A N 1
ATOM 2562 C CA . SER A 1 328 ? 24.432 4.579 12.302 1.00 70.88 328 SER A CA 1
ATOM 2563 C C . SER A 1 328 ? 24.932 5.750 11.464 1.00 70.88 328 SER A C 1
ATOM 2565 O O . SER A 1 328 ? 24.605 5.875 10.281 1.00 70.88 328 SER A O 1
ATOM 2567 N N . ALA A 1 329 ? 25.783 6.589 12.058 1.00 67.44 329 ALA A N 1
ATOM 2568 C CA . ALA A 1 329 ? 26.407 7.716 11.365 1.00 67.44 329 ALA A CA 1
ATOM 2569 C C . ALA A 1 329 ? 27.316 7.278 10.199 1.00 67.44 329 ALA A C 1
ATOM 2571 O O . ALA A 1 329 ? 27.526 8.048 9.263 1.00 67.44 329 ALA A O 1
ATOM 2572 N N . THR A 1 330 ? 27.857 6.057 10.249 1.00 64.31 330 THR A N 1
ATOM 2573 C CA . THR A 1 330 ? 28.823 5.535 9.270 1.00 64.31 330 THR A CA 1
ATOM 2574 C C . THR A 1 330 ? 28.196 4.577 8.256 1.00 64.31 330 THR A C 1
ATOM 2576 O O . THR A 1 330 ? 28.643 4.544 7.111 1.00 64.31 330 THR A O 1
ATOM 2579 N N . GLN A 1 331 ? 27.160 3.823 8.642 1.00 63.56 331 GLN A N 1
ATOM 2580 C CA . GLN A 1 331 ? 26.575 2.746 7.824 1.00 63.56 331 GLN A CA 1
ATOM 2581 C C . GLN A 1 331 ? 25.108 2.975 7.415 1.00 63.56 331 GLN A C 1
ATOM 2583 O O . GLN A 1 331 ? 24.574 2.216 6.609 1.00 63.56 331 GLN A O 1
ATOM 2588 N N . GLY A 1 332 ? 24.450 4.028 7.912 1.00 72.19 332 GLY A N 1
ATOM 2589 C CA . GLY A 1 332 ? 23.034 4.285 7.637 1.00 72.19 332 GLY A CA 1
ATOM 2590 C C . GLY A 1 332 ? 22.100 3.456 8.525 1.00 72.19 332 GLY A C 1
ATOM 2591 O O . GLY A 1 332 ? 22.390 3.236 9.698 1.00 72.19 332 GLY A O 1
ATOM 2592 N N . LEU A 1 333 ? 20.942 3.048 7.997 1.00 74.75 333 LEU A N 1
ATOM 2593 C CA . LEU A 1 333 ? 19.948 2.275 8.750 1.00 74.75 333 LEU A CA 1
ATOM 2594 C C . LEU A 1 333 ? 20.408 0.821 8.924 1.00 74.75 333 LEU A C 1
ATOM 2596 O O . LEU A 1 333 ? 20.554 0.095 7.943 1.00 74.75 333 LEU A O 1
ATOM 2600 N N . PHE A 1 334 ? 20.564 0.400 10.173 1.00 74.88 334 PHE A N 1
ATOM 2601 C CA . PHE A 1 334 ? 20.886 -0.963 10.574 1.00 74.88 334 PHE A CA 1
ATOM 2602 C C . PHE A 1 334 ? 19.636 -1.650 11.135 1.00 74.88 334 PHE A C 1
ATOM 2604 O O . PHE A 1 334 ? 18.961 -1.079 11.990 1.00 74.88 334 PHE A O 1
ATOM 2611 N N . GLU A 1 335 ? 19.322 -2.858 10.661 1.00 79.75 335 GLU A N 1
ATOM 2612 C CA . GLU A 1 335 ? 18.203 -3.690 11.128 1.00 79.75 335 GLU A CA 1
ATOM 2613 C C . GLU A 1 335 ? 18.726 -5.015 11.692 1.00 79.75 335 GLU A C 1
ATOM 2615 O O . GLU A 1 335 ? 19.648 -5.618 11.137 1.00 79.75 335 GLU A O 1
ATOM 2620 N N . PHE A 1 336 ? 18.112 -5.482 12.775 1.00 78.19 336 PHE A N 1
ATOM 2621 C CA . PHE A 1 336 ? 18.470 -6.730 13.441 1.00 78.19 336 PHE A CA 1
ATOM 2622 C C . PHE A 1 336 ? 17.225 -7.456 13.946 1.00 78.19 336 PHE A C 1
ATOM 2624 O O . PHE A 1 336 ? 16.234 -6.819 14.303 1.00 78.19 336 PHE A O 1
ATOM 2631 N N . ASP A 1 337 ? 17.322 -8.776 14.028 1.00 82.12 337 ASP A N 1
ATOM 2632 C CA . ASP A 1 337 ? 16.323 -9.661 14.608 1.00 82.12 337 ASP A CA 1
ATOM 2633 C C . ASP A 1 337 ? 16.931 -10.397 15.812 1.00 82.12 337 ASP A C 1
ATOM 2635 O O . ASP A 1 337 ? 18.090 -10.813 15.798 1.00 82.12 337 ASP A O 1
ATOM 2639 N N . ILE A 1 338 ? 16.138 -10.564 16.865 1.00 78.75 338 ILE A N 1
ATOM 2640 C CA . ILE A 1 338 ? 16.457 -11.364 18.045 1.00 78.75 338 ILE A CA 1
ATOM 2641 C C . ILE A 1 338 ? 15.359 -12.401 18.214 1.00 78.75 338 ILE A C 1
ATOM 2643 O O . ILE A 1 338 ? 14.176 -12.060 18.291 1.00 78.75 338 ILE A O 1
ATOM 2647 N N . VAL A 1 339 ? 15.762 -13.666 18.294 1.00 75.44 339 VAL A N 1
ATOM 2648 C CA . VAL A 1 339 ? 14.880 -14.797 18.594 1.00 75.44 339 VAL A CA 1
ATOM 2649 C C . VAL A 1 339 ? 15.530 -15.614 19.707 1.00 75.44 339 VAL A C 1
ATOM 2651 O O . VAL A 1 339 ? 16.597 -16.205 19.512 1.00 75.44 339 VAL A O 1
ATOM 2654 N N . GLY A 1 340 ? 14.917 -15.610 20.894 1.00 69.31 340 GLY A N 1
ATOM 2655 C CA . GLY A 1 340 ? 15.545 -16.142 22.107 1.00 69.31 340 GLY A CA 1
ATOM 2656 C C . GLY A 1 340 ? 16.875 -15.434 22.392 1.00 69.31 340 GLY A C 1
ATOM 2657 O O . GLY A 1 340 ? 16.930 -14.210 22.445 1.00 69.31 340 GLY A O 1
ATOM 2658 N N . ASN A 1 341 ? 17.967 -16.196 22.518 1.00 67.56 341 ASN A N 1
ATOM 2659 C CA . ASN A 1 341 ? 19.322 -15.657 22.733 1.00 67.56 341 ASN A CA 1
ATOM 2660 C C . ASN A 1 341 ? 20.133 -15.440 21.437 1.00 67.56 341 ASN A C 1
ATOM 2662 O O . ASN A 1 341 ? 21.334 -15.170 21.501 1.00 67.56 341 ASN A O 1
ATOM 2666 N N . SER A 1 342 ? 19.526 -15.612 20.259 1.00 72.38 342 SER A N 1
ATOM 2667 C CA . SER A 1 342 ? 20.218 -15.498 18.972 1.00 72.38 342 SER A CA 1
ATOM 2668 C C . SER A 1 342 ? 19.963 -14.139 18.325 1.00 72.38 342 SER A C 1
ATOM 2670 O O . SER A 1 342 ? 18.814 -13.727 18.194 1.00 72.38 342 SER A O 1
ATOM 2672 N N . TRP A 1 343 ? 21.042 -13.476 17.901 1.00 74.75 343 TRP A N 1
ATOM 2673 C CA . TRP A 1 343 ? 21.007 -12.251 17.102 1.00 74.75 343 TRP A CA 1
ATOM 2674 C C . TRP A 1 343 ? 21.268 -12.576 15.630 1.00 74.75 343 TRP A C 1
ATOM 2676 O O . TRP A 1 343 ? 22.295 -13.183 15.317 1.00 74.75 343 TRP A O 1
ATOM 2686 N N . ASP A 1 344 ? 20.391 -12.116 14.742 1.00 71.81 344 ASP A N 1
ATOM 2687 C CA . ASP A 1 344 ? 20.570 -12.163 13.291 1.00 71.81 344 ASP A CA 1
ATOM 2688 C C . ASP A 1 344 ? 20.553 -10.736 12.722 1.00 71.81 344 ASP A C 1
ATOM 2690 O O . ASP A 1 344 ? 19.656 -9.947 13.018 1.00 71.81 344 ASP A O 1
ATOM 2694 N N . CYS A 1 345 ? 21.561 -10.361 11.933 1.00 67.56 345 CYS A N 1
ATOM 2695 C CA . CYS A 1 345 ? 21.634 -9.020 11.349 1.00 67.56 345 CYS A CA 1
ATOM 2696 C C . CYS A 1 345 ? 21.202 -9.045 9.896 1.00 67.56 345 CYS A C 1
ATOM 2698 O O . CYS A 1 345 ? 21.764 -9.771 9.076 1.00 67.56 345 CYS A O 1
ATOM 2700 N N . ILE A 1 346 ? 20.285 -8.150 9.547 1.00 62.09 346 ILE A N 1
ATOM 2701 C CA . ILE A 1 346 ? 19.840 -7.982 8.171 1.00 62.09 346 ILE A CA 1
ATOM 2702 C C . ILE A 1 346 ? 20.719 -6.902 7.533 1.00 62.09 346 ILE A C 1
ATOM 2704 O O . ILE A 1 346 ? 20.362 -5.722 7.505 1.00 62.09 346 ILE A O 1
ATOM 2708 N N . ASP A 1 347 ? 21.889 -7.289 7.017 1.00 52.75 347 ASP A N 1
ATOM 2709 C CA . ASP A 1 347 ? 22.722 -6.368 6.241 1.00 52.75 347 ASP A CA 1
ATOM 2710 C C . ASP A 1 347 ? 22.045 -6.059 4.892 1.00 52.75 347 ASP A C 1
ATOM 2712 O O . ASP A 1 347 ? 21.991 -6.888 3.983 1.00 52.75 347 ASP A O 1
ATOM 2716 N N . LYS A 1 348 ? 21.503 -4.843 4.750 1.00 46.09 348 LYS A N 1
ATOM 2717 C CA . LYS A 1 348 ? 20.930 -4.354 3.484 1.00 46.09 348 LYS A CA 1
ATOM 2718 C C . LYS A 1 348 ? 21.986 -3.766 2.535 1.00 46.09 348 LYS A C 1
ATOM 2720 O O . LYS A 1 348 ? 21.615 -3.296 1.458 1.00 46.09 348 LYS A O 1
ATOM 2725 N N . THR A 1 349 ? 23.276 -3.771 2.894 1.00 37.75 349 THR A N 1
ATOM 2726 C CA . THR A 1 349 ? 24.340 -3.093 2.130 1.00 37.75 349 THR A CA 1
ATOM 2727 C C . THR A 1 349 ? 25.160 -3.989 1.196 1.00 37.75 349 THR A C 1
ATOM 2729 O O . THR A 1 349 ? 25.926 -3.462 0.387 1.00 37.75 349 THR A O 1
ATOM 2732 N N . THR A 1 350 ? 24.953 -5.312 1.181 1.00 32.81 350 THR A N 1
ATOM 2733 C CA . THR A 1 350 ? 25.705 -6.230 0.304 1.00 32.81 350 THR A CA 1
ATOM 2734 C C . THR A 1 350 ? 24.809 -7.084 -0.617 1.00 32.81 350 THR A C 1
ATOM 2736 O O . THR A 1 350 ? 23.926 -7.808 -0.158 1.00 32.81 350 THR A O 1
ATOM 2739 N N . PRO A 1 351 ? 25.010 -7.059 -1.955 1.00 31.89 351 PRO A N 1
ATOM 2740 C CA . PRO A 1 351 ? 24.401 -8.029 -2.855 1.00 31.89 351 PRO A CA 1
ATOM 2741 C C . PRO A 1 351 ? 25.124 -9.378 -2.733 1.00 31.89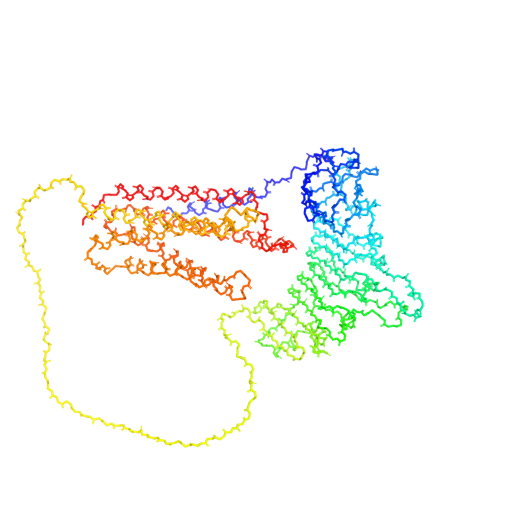 351 PRO A C 1
ATOM 2743 O O . PRO A 1 351 ? 26.199 -9.564 -3.293 1.00 31.89 351 PRO A O 1
ATOM 2746 N N . GLY A 1 352 ? 24.474 -10.331 -2.066 1.00 30.27 352 GLY A N 1
ATOM 2747 C CA . GLY A 1 352 ? 24.660 -11.764 -2.285 1.00 30.27 352 GLY A CA 1
ATOM 2748 C C . GLY A 1 352 ? 25.801 -12.440 -1.525 1.00 30.27 352 GLY A C 1
ATOM 2749 O O . GLY A 1 352 ? 26.932 -12.477 -1.992 1.00 30.27 352 GLY A O 1
ATOM 2750 N N . THR A 1 353 ? 25.431 -13.174 -0.478 1.00 26.12 353 THR A N 1
ATOM 2751 C CA . THR A 1 353 ? 26.036 -14.476 -0.156 1.00 26.12 353 THR A CA 1
ATOM 2752 C C . THR A 1 353 ? 24.947 -15.389 0.418 1.00 26.12 353 THR A C 1
ATOM 2754 O O . THR A 1 353 ? 24.139 -14.912 1.213 1.00 26.12 353 THR A O 1
ATOM 2757 N N . PRO A 1 354 ? 24.857 -16.669 0.010 1.00 33.62 354 PRO A N 1
ATOM 2758 C CA . PRO A 1 354 ? 23.894 -17.607 0.578 1.00 33.62 354 PRO A CA 1
ATOM 2759 C C . PRO A 1 354 ? 24.254 -17.901 2.035 1.00 33.62 354 PRO A C 1
ATOM 2761 O O . PRO A 1 354 ? 25.403 -18.231 2.331 1.00 33.62 354 PRO A O 1
ATOM 2764 N N . THR A 1 355 ? 23.269 -17.812 2.922 1.00 28.72 355 THR A N 1
ATOM 2765 C CA . THR A 1 355 ? 23.342 -18.368 4.271 1.00 28.72 355 THR A CA 1
ATOM 2766 C C . THR A 1 355 ? 23.567 -19.877 4.173 1.00 28.72 355 THR A C 1
ATOM 2768 O O . THR A 1 355 ? 22.842 -20.598 3.490 1.00 28.72 355 THR A O 1
ATOM 2771 N N . THR A 1 356 ? 24.636 -20.351 4.806 1.00 28.95 356 THR A N 1
ATOM 2772 C CA . THR A 1 356 ? 24.909 -21.772 5.013 1.00 28.95 356 THR A CA 1
ATOM 2773 C C . THR A 1 356 ? 23.935 -22.322 6.049 1.00 28.95 356 THR A C 1
ATOM 2775 O O . THR A 1 356 ? 23.864 -21.791 7.157 1.00 28.95 356 THR A O 1
ATOM 2778 N N . ASP A 1 357 ? 23.210 -23.380 5.686 1.00 26.27 357 ASP A N 1
ATOM 2779 C CA . ASP A 1 357 ? 22.358 -24.164 6.584 1.00 26.27 357 ASP A CA 1
ATOM 2780 C C . ASP A 1 357 ? 23.125 -24.674 7.831 1.00 26.27 357 ASP A C 1
ATOM 2782 O O . ASP A 1 357 ? 24.336 -24.919 7.757 1.00 26.27 357 ASP A O 1
ATOM 2786 N N . PRO A 1 358 ? 22.443 -24.876 8.978 1.00 30.41 358 PRO A N 1
ATOM 2787 C CA . PRO A 1 358 ? 23.051 -25.405 10.199 1.00 30.41 358 PRO A CA 1
ATOM 2788 C C . PRO A 1 358 ? 23.445 -26.892 10.055 1.00 30.41 358 PRO A C 1
ATOM 2790 O O . PRO A 1 358 ? 22.855 -27.621 9.251 1.00 30.41 358 PRO A O 1
ATOM 2793 N N . PRO A 1 359 ? 24.427 -27.387 10.837 1.00 30.84 359 PRO A N 1
ATOM 2794 C CA . PRO A 1 359 ? 24.983 -28.721 10.651 1.00 30.84 359 PRO A CA 1
ATOM 2795 C C . PRO A 1 359 ? 24.013 -29.800 11.146 1.00 30.84 359 PRO A C 1
ATOM 2797 O O . PRO A 1 359 ? 23.639 -29.830 12.318 1.00 30.84 359 PRO A O 1
ATOM 2800 N N . GLN A 1 360 ? 23.651 -30.732 10.262 1.00 29.47 360 GLN A N 1
ATOM 2801 C CA . GLN A 1 360 ? 23.022 -31.986 10.668 1.00 29.47 360 GLN A CA 1
ATOM 2802 C C . GLN A 1 360 ? 24.057 -32.909 11.317 1.00 29.47 360 GLN A C 1
ATOM 2804 O O . GLN A 1 360 ? 25.081 -33.263 10.733 1.00 29.47 360 GLN A O 1
ATOM 2809 N N . THR A 1 361 ? 23.755 -33.311 12.544 1.00 28.38 361 THR A N 1
ATOM 2810 C CA . THR A 1 361 ? 24.412 -34.363 13.312 1.00 28.38 361 THR A CA 1
ATOM 2811 C C . THR A 1 361 ? 24.139 -35.734 12.692 1.00 28.38 361 THR A C 1
ATOM 2813 O O . THR A 1 361 ? 23.014 -36.225 12.740 1.00 28.38 361 THR A O 1
ATOM 2816 N N . THR A 1 362 ? 25.178 -36.412 12.203 1.00 27.05 362 THR A N 1
ATOM 2817 C CA . THR A 1 362 ? 25.161 -37.871 12.002 1.00 27.05 362 THR A CA 1
ATOM 2818 C C . THR A 1 362 ? 26.492 -38.481 12.439 1.00 27.05 362 THR A C 1
ATOM 2820 O O . THR A 1 362 ? 27.549 -38.119 11.923 1.00 27.05 362 THR A O 1
ATOM 2823 N N . LEU A 1 363 ? 26.426 -39.394 13.412 1.00 26.91 363 LEU A N 1
ATOM 2824 C CA . LEU A 1 363 ? 27.523 -40.257 13.868 1.00 26.91 363 LEU A CA 1
ATOM 2825 C C . LEU A 1 363 ? 27.815 -41.386 12.845 1.00 26.91 363 LEU A C 1
ATOM 2827 O O . LEU A 1 363 ? 26.964 -41.666 12.000 1.00 26.91 363 LEU A O 1
ATOM 2831 N N . PRO A 1 364 ? 29.009 -42.017 12.894 1.00 32.88 364 PRO A N 1
ATOM 2832 C CA . PRO A 1 364 ? 29.656 -42.643 11.740 1.00 32.88 364 PRO A CA 1
ATOM 2833 C C . PRO A 1 364 ? 29.492 -44.167 11.694 1.00 32.88 364 PRO A C 1
ATOM 2835 O O . PRO A 1 364 ? 29.377 -44.803 12.739 1.00 32.88 364 PRO A O 1
ATOM 2838 N N . LEU A 1 365 ? 29.625 -44.766 10.505 1.00 26.45 365 LEU A N 1
ATOM 2839 C CA . LEU A 1 365 ? 30.053 -46.161 10.385 1.00 26.45 365 LEU A CA 1
ATOM 2840 C C . LEU A 1 365 ? 30.929 -46.381 9.136 1.00 26.45 365 LEU A C 1
ATOM 2842 O O . LEU A 1 365 ? 30.492 -46.210 8.005 1.00 26.45 365 LEU A O 1
ATOM 2846 N N . GLU A 1 366 ? 32.184 -46.713 9.435 1.00 27.36 366 GLU A N 1
ATOM 2847 C CA . GLU A 1 366 ? 33.098 -47.661 8.784 1.00 27.36 366 GLU A CA 1
ATOM 2848 C C . GLU A 1 366 ? 33.358 -47.633 7.260 1.00 27.36 366 GLU A C 1
ATOM 2850 O O . GLU A 1 366 ? 32.535 -47.953 6.409 1.00 27.36 366 GLU A O 1
ATOM 2855 N N . ASN A 1 367 ? 34.634 -47.356 6.972 1.00 24.83 367 ASN A N 1
ATOM 2856 C CA . ASN A 1 367 ? 35.398 -47.679 5.764 1.00 24.83 367 ASN A CA 1
ATOM 2857 C C . ASN A 1 367 ? 35.604 -49.216 5.658 1.00 24.83 367 ASN A C 1
ATOM 2859 O O . ASN A 1 367 ? 35.500 -49.890 6.686 1.00 24.83 367 ASN A O 1
ATOM 2863 N N . PRO A 1 368 ? 36.009 -49.792 4.502 1.00 34.66 368 PRO A N 1
ATOM 2864 C CA . PRO A 1 368 ? 37.450 -49.791 4.209 1.00 34.66 368 PRO A CA 1
ATOM 2865 C C . PRO A 1 368 ? 37.878 -49.778 2.716 1.00 34.66 368 PRO A C 1
ATOM 2867 O O . PRO A 1 368 ? 37.277 -50.415 1.856 1.00 34.66 368 PRO A O 1
ATOM 2870 N N . THR A 1 369 ? 39.070 -49.187 2.500 1.00 26.86 369 THR A N 1
ATOM 2871 C CA . THR A 1 369 ? 40.162 -49.562 1.549 1.00 26.86 369 THR A CA 1
ATOM 2872 C C . THR A 1 369 ? 39.958 -49.348 0.028 1.00 26.86 369 THR A C 1
ATOM 2874 O O . THR A 1 369 ? 39.112 -49.996 -0.568 1.00 26.86 369 THR A O 1
ATOM 2877 N N . LEU A 1 370 ? 40.618 -48.372 -0.641 1.00 29.09 370 LEU A N 1
ATOM 2878 C CA . LEU A 1 370 ? 42.039 -48.269 -1.114 1.00 29.09 370 LEU A CA 1
ATOM 2879 C C . LEU A 1 370 ? 42.376 -49.175 -2.346 1.00 29.09 370 LEU A C 1
ATOM 2881 O O . LEU A 1 370 ? 41.836 -50.272 -2.408 1.00 29.09 370 LEU A O 1
ATOM 2885 N N . PRO A 1 371 ? 43.406 -48.895 -3.196 1.00 40.81 371 PRO A N 1
ATOM 2886 C CA . PRO A 1 371 ? 43.919 -47.599 -3.704 1.00 40.81 371 PRO A CA 1
ATOM 2887 C C . PRO A 1 371 ? 44.627 -47.614 -5.114 1.00 40.81 371 PRO A C 1
ATOM 2889 O O . PRO A 1 371 ? 44.791 -48.656 -5.734 1.00 40.81 371 PRO A O 1
ATOM 2892 N N . VAL A 1 372 ? 45.177 -46.443 -5.503 1.00 27.70 372 VAL A N 1
ATOM 2893 C CA . VAL A 1 372 ? 46.490 -46.186 -6.184 1.00 27.70 372 VAL A CA 1
ATOM 2894 C C . VAL A 1 372 ? 46.679 -46.303 -7.719 1.00 27.70 372 VAL A C 1
ATOM 2896 O O . VAL A 1 372 ? 46.420 -47.325 -8.341 1.00 27.70 372 VAL A O 1
ATOM 2899 N N . GLY A 1 373 ? 47.326 -45.246 -8.253 1.00 27.17 373 GLY A N 1
ATOM 2900 C CA . GLY A 1 373 ? 48.259 -45.207 -9.403 1.00 27.17 373 GLY A CA 1
ATOM 2901 C C . GLY A 1 373 ? 48.303 -43.793 -10.030 1.00 27.17 373 GLY A C 1
ATOM 2902 O O . GLY A 1 373 ? 47.332 -43.425 -10.677 1.00 27.17 373 GLY A O 1
ATOM 2903 N N . SER A 1 374 ? 49.211 -42.839 -9.727 1.00 25.31 374 SER A N 1
ATOM 2904 C CA . SER A 1 374 ? 50.654 -42.686 -10.087 1.00 25.31 374 SER A CA 1
ATOM 2905 C C . SER A 1 374 ? 50.976 -43.088 -11.537 1.00 25.31 374 SER A C 1
ATOM 2907 O O . SER A 1 374 ? 50.527 -44.144 -11.958 1.00 25.31 374 SER A O 1
ATOM 2909 N N . SER A 1 375 ? 51.783 -42.422 -12.367 1.00 26.27 375 SER A N 1
ATOM 2910 C CA . SER A 1 375 ? 52.649 -41.230 -12.324 1.00 26.27 375 SER A CA 1
ATOM 2911 C C . SER A 1 375 ? 53.323 -41.126 -13.715 1.00 26.27 375 SER A C 1
ATOM 2913 O O . SER A 1 375 ? 53.533 -42.161 -14.332 1.00 26.27 375 SER A O 1
ATOM 2915 N N . GLU A 1 376 ? 53.685 -39.908 -14.141 1.00 27.22 376 GLU A N 1
ATOM 2916 C CA . GLU A 1 376 ? 54.883 -39.509 -14.931 1.00 27.22 376 GLU A CA 1
ATOM 2917 C C . GLU A 1 376 ? 55.313 -40.219 -16.241 1.00 27.22 376 GLU A C 1
ATOM 2919 O O . GLU A 1 376 ? 55.372 -41.439 -16.340 1.00 27.22 376 GLU A O 1
ATOM 2924 N N . GLY A 1 377 ? 55.816 -39.423 -17.205 1.00 26.34 377 GLY A N 1
ATOM 2925 C CA . GLY A 1 377 ? 56.835 -39.903 -18.157 1.00 26.34 377 GLY A CA 1
ATOM 2926 C C . GLY A 1 377 ? 56.902 -39.209 -19.524 1.00 26.34 377 GLY A C 1
ATOM 2927 O O . GLY A 1 377 ? 56.191 -39.580 -20.449 1.00 26.34 377 GLY A O 1
ATOM 2928 N N . SER A 1 378 ? 57.811 -38.243 -19.662 1.00 24.64 378 SER A N 1
ATOM 2929 C CA . SER A 1 378 ? 58.194 -37.518 -20.887 1.00 24.64 378 SER A CA 1
ATOM 2930 C C . SER A 1 378 ? 58.910 -38.366 -21.958 1.00 24.64 378 SER A C 1
ATOM 2932 O O . SER A 1 378 ? 59.677 -39.258 -21.611 1.00 24.64 378 SER A O 1
ATOM 2934 N N . SER A 1 379 ? 58.806 -37.971 -23.242 1.00 26.19 379 SER A N 1
ATOM 2935 C CA . SER A 1 379 ? 59.920 -37.534 -24.136 1.00 26.19 379 SER A CA 1
ATOM 2936 C C . SER A 1 379 ? 59.794 -37.900 -25.639 1.00 26.19 379 SER A C 1
ATOM 2938 O O . SER A 1 379 ? 59.423 -39.008 -26.003 1.00 26.19 379 SER A O 1
ATOM 2940 N N . ALA A 1 380 ? 60.222 -36.927 -26.467 1.00 27.47 380 ALA A N 1
ATOM 2941 C CA . ALA A 1 380 ? 60.836 -37.004 -27.810 1.00 27.47 380 ALA A CA 1
ATOM 2942 C C . ALA A 1 380 ? 59.985 -37.068 -29.117 1.00 27.47 380 ALA A C 1
ATOM 2944 O O . ALA A 1 380 ? 59.428 -38.088 -29.505 1.00 27.47 380 ALA A O 1
ATOM 2945 N N . LEU A 1 381 ? 60.031 -35.931 -29.839 1.00 27.08 381 LEU A N 1
ATOM 2946 C CA . LEU A 1 381 ? 59.949 -35.687 -31.305 1.00 27.08 381 LEU A CA 1
ATOM 2947 C C . LEU A 1 381 ? 61.193 -36.271 -32.052 1.00 27.08 381 LEU A C 1
ATOM 2949 O O . LEU A 1 381 ? 62.090 -36.718 -31.333 1.00 27.08 381 LEU A O 1
ATOM 2953 N N . PRO A 1 382 ? 61.367 -36.217 -33.413 1.00 40.75 382 PRO A N 1
ATOM 2954 C CA . PRO A 1 382 ? 60.794 -35.254 -34.387 1.00 40.75 382 PRO A CA 1
ATOM 2955 C C . PRO A 1 382 ? 60.416 -35.779 -35.803 1.00 40.75 382 PRO A C 1
ATOM 2957 O O . PRO A 1 382 ? 60.872 -36.836 -36.220 1.00 40.75 382 PRO A O 1
ATOM 2960 N N . THR A 1 383 ? 59.670 -34.984 -36.597 1.00 27.39 383 THR A N 1
ATOM 2961 C CA . THR A 1 383 ? 60.094 -34.481 -37.941 1.00 27.39 383 THR A CA 1
ATOM 2962 C C . THR A 1 383 ? 59.050 -33.580 -38.644 1.00 27.39 383 THR A C 1
ATOM 2964 O O . THR A 1 383 ? 57.936 -33.989 -38.940 1.00 27.39 383 THR A O 1
ATOM 2967 N N . THR A 1 384 ? 59.478 -32.332 -38.886 1.00 27.72 384 THR A N 1
ATOM 2968 C CA . THR A 1 384 ? 59.321 -31.449 -40.071 1.00 27.72 384 THR A CA 1
ATOM 2969 C C . THR A 1 384 ? 58.011 -31.357 -40.877 1.00 27.72 384 THR A C 1
ATOM 2971 O O . THR A 1 384 ? 57.701 -32.246 -41.664 1.00 27.72 384 THR A O 1
ATOM 2974 N N . ALA A 1 385 ? 57.411 -30.157 -40.873 1.00 30.55 385 ALA A N 1
ATOM 2975 C CA . ALA A 1 385 ? 56.982 -29.440 -42.085 1.00 30.55 385 ALA A CA 1
ATOM 2976 C C . ALA A 1 385 ? 56.942 -27.920 -41.802 1.00 30.55 385 ALA A C 1
ATOM 2978 O O . ALA A 1 385 ? 56.235 -27.465 -40.904 1.00 30.55 385 ALA A O 1
ATOM 2979 N N . GLU A 1 386 ? 57.755 -27.159 -42.537 1.00 28.55 386 GLU A N 1
ATOM 2980 C CA . GLU A 1 386 ? 57.854 -25.692 -42.524 1.00 28.55 386 GLU A CA 1
ATOM 2981 C C . GLU A 1 386 ? 56.580 -25.003 -43.041 1.00 28.55 386 GLU A C 1
ATOM 2983 O O . GLU A 1 386 ? 55.962 -25.461 -44.002 1.00 28.55 386 GLU A O 1
ATOM 2988 N N . TYR A 1 387 ? 56.252 -23.837 -42.471 1.00 27.98 387 TYR A N 1
ATOM 2989 C CA . TYR A 1 387 ? 55.308 -22.875 -43.044 1.00 27.98 387 TYR A CA 1
ATOM 2990 C C . TYR A 1 387 ? 56.046 -21.565 -43.344 1.00 27.98 387 TYR A C 1
ATOM 2992 O O . TYR A 1 387 ? 56.498 -20.865 -42.438 1.00 27.98 387 TYR A O 1
ATOM 3000 N N . VAL A 1 388 ? 56.182 -21.262 -44.635 1.00 29.30 388 VAL A N 1
ATOM 3001 C CA . VAL A 1 388 ? 56.799 -20.047 -45.176 1.00 29.30 388 VAL A CA 1
ATOM 3002 C C . VAL A 1 388 ? 55.740 -18.951 -45.310 1.00 29.30 388 VAL A C 1
ATOM 3004 O O . VAL A 1 388 ? 54.708 -19.131 -45.951 1.00 29.30 388 VAL A O 1
ATOM 3007 N N . THR A 1 389 ? 56.022 -17.784 -44.737 1.00 30.81 389 THR A N 1
ATOM 3008 C CA . THR A 1 389 ? 55.287 -16.530 -44.944 1.00 30.81 389 THR A CA 1
ATOM 3009 C C . THR A 1 389 ? 55.656 -15.891 -46.281 1.00 30.81 389 THR A C 1
ATOM 3011 O O . THR A 1 389 ? 56.829 -15.587 -46.491 1.00 30.81 389 THR A O 1
ATOM 3014 N N . THR A 1 390 ? 54.680 -15.569 -47.135 1.00 29.94 390 THR A N 1
ATOM 3015 C CA . THR A 1 390 ? 54.839 -14.504 -48.143 1.00 29.94 390 THR A CA 1
ATOM 3016 C C . THR A 1 390 ? 53.558 -13.690 -48.318 1.00 29.94 390 THR A C 1
ATOM 3018 O O . THR A 1 390 ? 52.448 -14.208 -48.414 1.00 29.94 390 THR A O 1
ATOM 3021 N N . SER A 1 391 ? 53.761 -12.378 -48.317 1.00 31.92 391 SER A N 1
ATOM 3022 C CA . SER A 1 391 ? 52.838 -11.302 -48.644 1.00 31.92 391 SER A CA 1
ATOM 3023 C C . SER A 1 391 ? 52.561 -11.259 -50.152 1.00 31.92 391 SER A C 1
ATOM 3025 O O . SER A 1 391 ? 53.486 -11.309 -50.960 1.00 31.92 391 SER A O 1
ATOM 3027 N N . GLY A 1 392 ? 51.288 -11.127 -50.535 1.00 30.64 392 GLY A N 1
ATOM 3028 C CA . GLY A 1 392 ? 50.844 -11.032 -51.929 1.00 30.64 392 GLY A CA 1
ATOM 3029 C C . GLY A 1 392 ? 49.894 -9.855 -52.137 1.00 30.64 392 GLY A C 1
ATOM 3030 O O . GLY A 1 392 ? 48.766 -9.859 -51.654 1.00 30.64 392 GLY A O 1
ATOM 3031 N N . ASN A 1 393 ? 50.401 -8.847 -52.839 1.00 28.62 393 ASN A N 1
ATOM 3032 C CA . ASN A 1 393 ? 49.776 -7.584 -53.221 1.00 28.62 393 ASN A CA 1
ATOM 3033 C C . ASN A 1 393 ? 48.851 -7.802 -54.441 1.00 28.62 393 ASN A C 1
ATOM 3035 O O . ASN A 1 393 ? 49.303 -8.384 -55.426 1.00 28.62 393 ASN A O 1
ATOM 3039 N N . TRP A 1 394 ? 47.602 -7.321 -54.423 1.00 30.31 394 TRP A N 1
ATOM 3040 C CA . TRP A 1 394 ? 46.689 -7.409 -55.576 1.00 30.31 394 TRP A CA 1
ATOM 3041 C C . TRP A 1 394 ? 46.437 -6.029 -56.190 1.00 30.31 394 TRP A C 1
ATOM 3043 O O . TRP A 1 394 ? 45.608 -5.266 -55.705 1.00 30.31 394 TRP A O 1
ATOM 3053 N N . ASN A 1 395 ? 47.119 -5.746 -57.301 1.00 35.12 395 ASN A N 1
ATOM 3054 C CA . ASN A 1 395 ? 46.695 -4.761 -58.293 1.00 35.12 395 ASN A CA 1
ATOM 3055 C C . ASN A 1 395 ? 46.322 -5.519 -59.567 1.00 35.12 395 ASN A C 1
ATOM 3057 O O . ASN A 1 395 ? 47.181 -6.147 -60.185 1.00 35.12 395 ASN A O 1
ATOM 3061 N N . SER A 1 396 ? 45.062 -5.447 -59.989 1.00 35.19 396 SER A N 1
ATOM 3062 C CA . SER A 1 396 ? 44.676 -5.762 -61.365 1.00 35.19 396 SER A CA 1
ATOM 3063 C C . SER A 1 396 ? 43.476 -4.921 -61.788 1.00 35.19 396 SER A C 1
ATOM 3065 O O . SER A 1 396 ? 42.413 -4.923 -61.177 1.00 35.19 396 SER A O 1
ATOM 3067 N N . THR A 1 397 ? 43.745 -4.168 -62.842 1.00 35.56 397 THR A N 1
ATOM 3068 C CA . THR A 1 397 ? 42.947 -3.225 -63.614 1.00 35.56 397 THR A CA 1
ATOM 3069 C C . THR A 1 397 ? 41.704 -3.889 -64.212 1.00 35.56 397 THR A C 1
ATOM 3071 O O . THR A 1 397 ? 41.824 -4.893 -64.911 1.00 35.56 397 THR A O 1
ATOM 3074 N N . ALA A 1 398 ? 40.520 -3.306 -64.007 1.00 33.84 398 ALA A N 1
ATOM 3075 C CA . ALA A 1 398 ? 39.296 -3.685 -64.715 1.00 33.84 398 ALA A CA 1
ATOM 3076 C C . ALA A 1 398 ? 38.951 -2.624 -65.775 1.00 33.84 398 ALA A C 1
ATOM 3078 O O . ALA A 1 398 ? 38.848 -1.437 -65.470 1.00 33.84 398 ALA A O 1
ATOM 3079 N N . ASN A 1 399 ? 38.796 -3.070 -67.023 1.00 31.62 399 ASN A N 1
ATOM 3080 C CA . ASN A 1 399 ? 38.323 -2.278 -68.160 1.00 31.62 399 ASN A CA 1
ATOM 3081 C C . ASN A 1 399 ? 36.780 -2.170 -68.120 1.00 31.62 399 ASN A C 1
ATOM 3083 O O . ASN A 1 399 ? 36.132 -3.149 -67.741 1.00 31.62 399 ASN A O 1
ATOM 3087 N N . PRO A 1 400 ? 36.164 -1.045 -68.532 1.00 42.25 400 PRO A N 1
ATOM 3088 C CA . PRO A 1 400 ? 34.725 -0.850 -68.433 1.00 42.25 400 PRO A CA 1
ATOM 3089 C C . PRO A 1 400 ? 34.028 -1.373 -69.694 1.00 42.25 400 PRO A C 1
ATOM 3091 O O . PRO A 1 400 ? 34.298 -0.914 -70.801 1.00 42.25 400 PRO A O 1
ATOM 3094 N N . THR A 1 401 ? 33.083 -2.297 -69.534 1.00 33.78 401 THR A N 1
ATOM 3095 C CA . THR A 1 401 ? 32.018 -2.478 -70.525 1.00 33.78 401 THR A CA 1
ATOM 3096 C C . THR A 1 401 ? 30.692 -2.183 -69.851 1.00 33.78 401 THR A C 1
ATOM 3098 O O . THR A 1 401 ? 30.324 -2.746 -68.826 1.00 33.78 401 THR A O 1
ATOM 3101 N N . THR A 1 402 ? 30.051 -1.171 -70.413 1.00 42.75 402 THR A N 1
ATOM 3102 C CA . THR A 1 402 ? 28.723 -0.667 -70.116 1.00 42.75 402 THR A CA 1
ATOM 3103 C C . THR A 1 402 ? 27.686 -1.770 -70.263 1.00 42.75 402 THR A C 1
ATOM 3105 O O . THR A 1 402 ? 27.458 -2.225 -71.384 1.00 42.75 402 THR A O 1
ATOM 3108 N N . ASP A 1 403 ? 26.994 -2.100 -69.177 1.00 32.69 403 ASP A N 1
ATOM 3109 C CA . ASP A 1 403 ? 25.622 -2.577 -69.281 1.00 32.69 403 ASP A CA 1
ATOM 3110 C C . ASP A 1 403 ? 24.703 -1.594 -68.556 1.00 32.69 403 ASP A C 1
ATOM 3112 O O . ASP A 1 403 ? 24.838 -1.303 -67.365 1.00 32.69 403 ASP A O 1
ATOM 3116 N N . ARG A 1 404 ? 23.829 -0.981 -69.348 1.00 45.25 404 ARG A N 1
ATOM 3117 C CA . ARG A 1 404 ? 22.864 0.027 -68.931 1.00 45.25 404 ARG A CA 1
ATOM 3118 C C . ARG A 1 404 ? 21.613 -0.745 -68.523 1.00 45.25 404 ARG A C 1
ATOM 3120 O O . ARG A 1 404 ? 20.711 -0.913 -69.338 1.00 45.25 404 ARG A O 1
ATOM 3127 N N . GLN A 1 405 ? 21.570 -1.224 -67.279 1.00 36.56 405 GLN A N 1
ATOM 3128 C CA . GLN A 1 405 ? 20.386 -1.890 -66.744 1.00 36.56 405 GLN A CA 1
ATOM 3129 C C . GLN A 1 405 ? 19.495 -0.885 -66.003 1.00 36.56 405 GLN A C 1
ATOM 3131 O O . GLN A 1 405 ? 19.897 -0.226 -65.051 1.00 36.56 405 GLN A O 1
ATOM 3136 N N . SER A 1 406 ? 18.290 -0.759 -66.544 1.00 35.78 406 SER A N 1
ATOM 3137 C CA . SER A 1 406 ? 17.156 0.079 -66.160 1.00 35.78 406 SER A CA 1
ATOM 3138 C C . SER A 1 406 ? 16.811 0.097 -64.665 1.00 35.78 406 SER A C 1
ATOM 3140 O O . SER A 1 406 ? 16.724 -0.954 -64.030 1.00 35.78 406 SER A O 1
ATOM 3142 N N . ASP A 1 407 ? 16.486 1.295 -64.177 1.00 39.12 407 ASP A N 1
ATOM 3143 C CA . ASP A 1 407 ? 15.973 1.639 -62.846 1.00 39.12 407 ASP A CA 1
ATOM 3144 C C . ASP A 1 407 ? 14.644 0.939 -62.482 1.00 39.12 407 ASP A C 1
ATOM 3146 O O . ASP A 1 407 ? 13.557 1.511 -62.570 1.00 39.12 407 ASP A O 1
ATOM 3150 N N . LEU A 1 408 ? 14.721 -0.305 -62.008 1.00 45.06 408 LEU A N 1
ATOM 3151 C CA . LEU A 1 408 ? 13.702 -0.915 -61.149 1.00 45.06 408 LEU A CA 1
ATOM 3152 C C . LEU A 1 408 ? 14.345 -1.184 -59.780 1.00 45.06 408 LEU A C 1
ATOM 3154 O O . LEU A 1 408 ? 15.480 -1.664 -59.741 1.00 45.06 408 LEU A O 1
ATOM 3158 N N . PRO A 1 409 ? 13.674 -0.895 -58.646 1.00 41.38 409 PRO A N 1
ATOM 3159 C CA . PRO A 1 409 ? 14.249 -1.137 -57.328 1.00 41.38 409 PRO A CA 1
ATOM 3160 C C . PRO A 1 409 ? 14.506 -2.640 -57.160 1.00 41.38 409 PRO A C 1
ATOM 3162 O O . PRO A 1 409 ? 13.577 -3.434 -57.022 1.00 41.38 409 PRO A O 1
ATOM 3165 N N . GLY A 1 410 ? 15.778 -3.037 -57.225 1.00 41.56 410 GLY A N 1
ATOM 3166 C CA . GLY A 1 410 ? 16.184 -4.437 -57.173 1.00 41.56 410 GLY A CA 1
ATOM 3167 C C . GLY A 1 410 ? 15.731 -5.146 -55.881 1.00 41.56 410 GLY A C 1
ATOM 3168 O O . GLY A 1 410 ? 15.641 -4.507 -54.825 1.00 41.56 410 GLY A O 1
ATOM 3169 N N . PRO A 1 411 ? 15.492 -6.474 -55.921 1.00 51.56 411 PRO A N 1
ATOM 3170 C CA . PRO A 1 411 ? 14.980 -7.260 -54.793 1.00 51.56 411 PRO A CA 1
ATOM 3171 C C . PRO A 1 411 ? 15.794 -7.151 -53.491 1.00 51.56 411 PRO A C 1
ATOM 3173 O O . PRO A 1 411 ? 15.234 -7.368 -52.418 1.00 51.56 411 PRO A O 1
ATOM 3176 N N . SER A 1 412 ? 17.088 -6.816 -53.564 1.00 60.28 412 SER A N 1
ATOM 3177 C CA . SER A 1 412 ? 17.991 -6.725 -52.404 1.00 60.28 412 SER A CA 1
ATOM 3178 C C . SER A 1 412 ? 17.761 -5.479 -51.541 1.00 60.28 412 SER A C 1
ATOM 3180 O O . SER A 1 412 ? 17.858 -5.483 -50.315 1.00 60.28 412 SER A O 1
ATOM 3182 N N . ASN A 1 413 ? 17.383 -4.382 -52.185 1.00 72.50 413 ASN A N 1
ATOM 3183 C CA . ASN A 1 413 ? 17.236 -3.077 -51.556 1.00 72.50 413 ASN A CA 1
ATOM 3184 C C . ASN A 1 413 ? 15.897 -2.950 -50.809 1.00 72.50 413 ASN A C 1
ATOM 3186 O O . ASN A 1 413 ? 15.825 -2.376 -49.719 1.00 72.50 413 ASN A O 1
ATOM 3190 N N . GLY A 1 414 ? 14.845 -3.574 -51.346 1.00 83.12 414 GLY A N 1
ATOM 3191 C CA . GLY A 1 414 ? 13.541 -3.664 -50.686 1.00 83.12 414 GLY A CA 1
ATOM 3192 C C . GLY A 1 414 ? 13.561 -4.532 -49.424 1.00 83.12 414 GLY A C 1
ATOM 3193 O O . GLY A 1 414 ? 12.932 -4.175 -48.429 1.00 83.12 414 GLY A O 1
ATOM 3194 N N . ARG A 1 415 ? 14.322 -5.635 -49.422 1.00 88.75 415 ARG A N 1
ATOM 3195 C CA . ARG A 1 415 ? 14.409 -6.566 -48.282 1.00 88.75 415 ARG A CA 1
ATOM 3196 C C . ARG A 1 415 ? 15.072 -5.939 -47.058 1.00 88.75 415 ARG A C 1
ATOM 3198 O O . ARG A 1 415 ? 14.552 -6.091 -45.956 1.00 88.75 415 ARG A O 1
ATOM 3205 N N . LYS A 1 416 ? 16.148 -5.165 -47.238 1.00 88.25 416 LYS A N 1
ATOM 3206 C CA . LYS A 1 416 ? 16.812 -4.429 -46.142 1.00 88.25 416 LYS A CA 1
ATOM 3207 C C . LYS A 1 416 ? 15.897 -3.377 -45.511 1.00 88.25 416 LYS A C 1
ATOM 3209 O O . LYS A 1 416 ? 15.803 -3.296 -44.287 1.00 88.25 416 LYS A O 1
ATOM 3214 N N . LYS A 1 417 ? 15.162 -2.615 -46.333 1.00 88.44 417 LYS A N 1
ATOM 3215 C CA . LYS A 1 417 ? 14.150 -1.661 -45.847 1.00 88.44 417 LYS A CA 1
ATOM 3216 C C . LYS A 1 417 ? 13.005 -2.369 -45.126 1.00 88.44 417 LYS A C 1
ATOM 3218 O O . LYS A 1 417 ? 12.616 -1.937 -44.045 1.00 88.44 417 LYS A O 1
ATOM 3223 N N . ALA A 1 418 ? 12.506 -3.473 -45.680 1.00 92.06 418 ALA A N 1
ATOM 3224 C CA . ALA A 1 418 ? 11.470 -4.281 -45.045 1.00 92.06 418 ALA A CA 1
ATOM 3225 C C . ALA A 1 418 ? 11.934 -4.819 -43.683 1.00 92.06 418 ALA A C 1
ATOM 3227 O O . ALA A 1 418 ? 11.200 -4.693 -42.708 1.00 92.06 418 ALA A O 1
ATOM 3228 N N . HIS A 1 419 ? 13.166 -5.330 -43.589 1.00 93.62 419 HIS A N 1
ATOM 3229 C CA . HIS A 1 419 ? 13.765 -5.754 -42.324 1.00 93.62 419 HIS A CA 1
ATOM 3230 C C . HIS A 1 419 ? 13.749 -4.621 -41.286 1.00 93.62 419 HIS A C 1
ATOM 3232 O O . HIS A 1 419 ? 13.209 -4.789 -40.190 1.00 93.62 419 HIS A O 1
ATOM 3238 N N . ALA A 1 420 ? 14.270 -3.445 -41.651 1.00 92.81 420 ALA A N 1
ATOM 3239 C CA . ALA A 1 420 ? 14.339 -2.294 -40.755 1.00 92.81 420 ALA A CA 1
ATOM 3240 C C . ALA A 1 420 ? 12.949 -1.811 -40.302 1.00 92.81 420 ALA A C 1
ATOM 3242 O O . ALA A 1 420 ? 12.731 -1.602 -39.110 1.00 92.81 420 ALA A O 1
ATOM 3243 N N . ILE A 1 421 ? 11.984 -1.698 -41.221 1.00 94.62 421 ILE A N 1
ATOM 3244 C CA . ILE A 1 421 ? 10.606 -1.284 -40.906 1.00 94.62 421 ILE A CA 1
ATOM 3245 C C . ILE A 1 421 ? 9.932 -2.296 -39.973 1.00 94.62 421 ILE A C 1
ATOM 3247 O O . ILE A 1 421 ? 9.338 -1.904 -38.969 1.00 94.62 421 ILE A O 1
ATOM 3251 N N . LEU A 1 422 ? 10.055 -3.595 -40.259 1.00 96.12 422 LEU A N 1
ATOM 3252 C CA . LEU A 1 422 ? 9.488 -4.647 -39.415 1.00 96.12 422 LEU A CA 1
ATOM 3253 C C . LEU A 1 422 ? 10.103 -4.640 -38.011 1.00 96.12 422 LEU A C 1
ATOM 3255 O O . LEU A 1 422 ? 9.370 -4.808 -37.038 1.00 96.12 422 LEU A O 1
ATOM 3259 N N . MET A 1 423 ? 11.415 -4.398 -37.889 1.00 95.62 423 MET A N 1
ATOM 3260 C CA . MET A 1 423 ? 12.076 -4.281 -36.585 1.00 95.62 423 MET A CA 1
ATOM 3261 C C . MET A 1 423 ? 11.612 -3.047 -35.809 1.00 95.62 423 MET A C 1
ATOM 3263 O O . MET A 1 423 ? 11.359 -3.154 -34.613 1.00 95.62 423 MET A O 1
ATOM 3267 N N . VAL A 1 424 ? 11.421 -1.902 -36.470 1.00 94.81 424 VAL A N 1
ATOM 3268 C CA . VAL A 1 424 ? 10.885 -0.691 -35.827 1.00 94.81 424 VAL A CA 1
ATOM 3269 C C . VAL A 1 424 ? 9.449 -0.915 -35.343 1.00 94.81 424 VAL A C 1
ATOM 3271 O O . VAL A 1 424 ? 9.136 -0.585 -34.202 1.00 94.81 424 VAL A O 1
ATOM 3274 N N . ILE A 1 425 ? 8.582 -1.542 -36.143 1.00 96.06 425 ILE A N 1
ATOM 3275 C CA . ILE A 1 425 ? 7.209 -1.865 -35.715 1.00 96.06 425 ILE A CA 1
ATOM 3276 C C . ILE A 1 425 ? 7.223 -2.860 -34.546 1.00 96.06 425 ILE A C 1
ATOM 3278 O O . ILE A 1 425 ? 6.516 -2.667 -33.556 1.00 96.06 425 ILE A O 1
ATOM 3282 N N . ALA A 1 426 ? 8.034 -3.916 -34.632 1.00 96.19 426 ALA A N 1
ATOM 3283 C CA . ALA A 1 426 ? 8.114 -4.929 -33.588 1.00 96.19 426 ALA A CA 1
ATOM 3284 C C . ALA A 1 426 ? 8.626 -4.341 -32.265 1.00 96.19 426 ALA A C 1
ATOM 3286 O O . ALA A 1 426 ? 7.974 -4.494 -31.236 1.00 96.19 426 ALA A O 1
ATOM 3287 N N . TRP A 1 427 ? 9.760 -3.642 -32.287 1.00 94.88 427 TRP A N 1
ATOM 3288 C CA . TRP A 1 427 ? 10.481 -3.264 -31.072 1.00 94.88 427 TRP A CA 1
ATOM 3289 C C . TRP A 1 427 ? 10.147 -1.865 -30.564 1.00 94.88 427 TRP A C 1
ATOM 3291 O O . TRP A 1 427 ? 9.984 -1.698 -29.359 1.00 94.88 427 TRP A O 1
ATOM 3301 N N . ASN A 1 428 ? 9.994 -0.874 -31.449 1.00 92.19 428 ASN A N 1
ATOM 3302 C CA . ASN A 1 428 ? 9.686 0.497 -31.035 1.00 92.19 428 ASN A CA 1
ATOM 3303 C C . ASN A 1 428 ? 8.200 0.676 -30.688 1.00 92.19 428 ASN A C 1
ATOM 3305 O O . ASN A 1 428 ? 7.880 1.455 -29.794 1.00 92.19 428 ASN A O 1
ATOM 3309 N N . PHE A 1 429 ? 7.302 -0.063 -31.352 1.00 93.69 429 PHE A N 1
ATOM 3310 C CA . PHE A 1 429 ? 5.856 0.036 -31.136 1.00 93.69 429 PHE A CA 1
ATOM 3311 C C . PHE A 1 429 ? 5.291 -1.137 -30.321 1.00 93.69 429 PHE A C 1
ATOM 3313 O O . PHE A 1 429 ? 4.892 -0.943 -29.172 1.00 93.69 429 PHE A O 1
ATOM 3320 N N . LEU A 1 430 ? 5.266 -2.360 -30.866 1.00 95.00 430 LEU A N 1
ATOM 3321 C CA . LEU A 1 430 ? 4.559 -3.483 -30.229 1.00 95.00 430 LEU A CA 1
ATOM 3322 C C . LEU A 1 430 ? 5.168 -3.890 -28.879 1.00 95.00 430 LEU A C 1
ATOM 3324 O O . LEU A 1 430 ? 4.430 -4.065 -27.906 1.00 95.00 430 LEU A O 1
ATOM 3328 N N . VAL A 1 431 ? 6.497 -4.022 -28.798 1.00 93.06 431 VAL A N 1
ATOM 3329 C CA . VAL A 1 431 ? 7.183 -4.386 -27.547 1.00 93.06 431 VAL A CA 1
ATOM 3330 C C . VAL A 1 431 ? 7.042 -3.278 -26.506 1.00 93.06 431 VAL A C 1
ATOM 3332 O O . VAL A 1 431 ? 6.653 -3.572 -25.375 1.00 93.06 431 VAL A O 1
ATOM 3335 N N . THR A 1 432 ? 7.262 -2.013 -26.876 1.00 91.50 432 THR A N 1
ATOM 3336 C CA . THR A 1 432 ? 7.095 -0.863 -25.971 1.00 91.50 432 THR A CA 1
ATOM 3337 C C . THR A 1 432 ? 5.689 -0.820 -25.374 1.00 91.50 432 THR A C 1
ATOM 3339 O O . THR A 1 432 ? 5.533 -0.830 -24.151 1.00 91.50 432 THR A O 1
ATOM 3342 N N . ILE A 1 433 ? 4.648 -0.882 -26.214 1.00 90.31 433 ILE A N 1
ATOM 3343 C CA . ILE A 1 433 ? 3.250 -0.863 -25.758 1.00 90.31 433 ILE A CA 1
ATOM 3344 C C . ILE A 1 433 ? 2.926 -2.105 -24.928 1.00 90.31 433 ILE A C 1
ATOM 3346 O O . ILE A 1 433 ? 2.243 -2.008 -23.907 1.00 90.31 433 ILE A O 1
ATOM 3350 N N . GLY A 1 434 ? 3.422 -3.282 -25.309 1.00 89.50 434 GLY A N 1
ATOM 3351 C CA . GLY A 1 434 ? 3.170 -4.504 -24.552 1.00 89.50 434 GLY A CA 1
ATOM 3352 C C . GLY A 1 434 ? 3.830 -4.497 -23.168 1.00 89.50 434 GLY A C 1
ATOM 3353 O O . GLY A 1 434 ? 3.221 -4.975 -22.206 1.00 89.50 434 GLY A O 1
ATOM 3354 N N . VAL A 1 435 ? 5.029 -3.921 -23.028 1.00 87.69 435 VAL A N 1
ATOM 3355 C CA . VAL A 1 435 ? 5.702 -3.725 -21.731 1.00 87.69 435 VAL A CA 1
ATOM 3356 C C . VAL A 1 435 ? 4.952 -2.700 -20.876 1.00 87.69 435 VAL A C 1
ATOM 3358 O O . VAL A 1 435 ? 4.711 -2.959 -19.693 1.00 87.69 435 VAL A O 1
ATOM 3361 N N . LEU A 1 436 ? 4.527 -1.578 -21.468 1.00 84.06 436 LEU A N 1
ATOM 3362 C CA . LEU A 1 436 ? 3.701 -0.569 -20.794 1.00 84.06 436 LEU A CA 1
ATOM 3363 C C . LEU A 1 436 ? 2.385 -1.173 -20.297 1.00 84.06 436 LEU A C 1
ATOM 3365 O O . LEU A 1 436 ? 2.022 -1.001 -19.134 1.00 84.06 436 LEU A O 1
ATOM 3369 N N . THR A 1 437 ? 1.717 -1.963 -21.137 1.00 81.06 437 THR A N 1
ATOM 3370 C CA . THR A 1 437 ? 0.447 -2.623 -20.816 1.00 81.06 437 THR A CA 1
ATOM 3371 C C . THR A 1 437 ? 0.597 -3.560 -19.619 1.00 81.06 437 THR A C 1
ATOM 3373 O O . THR A 1 437 ? -0.157 -3.436 -18.652 1.00 81.06 437 THR A O 1
ATOM 3376 N N . ALA A 1 438 ? 1.591 -4.454 -19.621 1.00 79.81 438 ALA A N 1
ATOM 3377 C CA . ALA A 1 438 ? 1.792 -5.407 -18.526 1.00 79.81 438 ALA A CA 1
ATOM 3378 C C . ALA A 1 438 ? 2.104 -4.743 -17.177 1.00 79.81 438 ALA A C 1
ATOM 3380 O O . ALA A 1 438 ? 1.762 -5.288 -16.129 1.00 79.81 438 ALA A O 1
ATOM 3381 N N . ARG A 1 439 ? 2.749 -3.574 -17.200 1.00 76.12 439 ARG A N 1
ATOM 3382 C CA . ARG A 1 439 ? 3.129 -2.834 -15.992 1.00 76.12 439 ARG A CA 1
ATOM 3383 C C . ARG A 1 439 ? 2.004 -1.956 -15.466 1.00 76.12 439 ARG A C 1
ATOM 3385 O O . ARG A 1 439 ? 1.696 -2.002 -14.282 1.00 76.12 439 ARG A O 1
ATOM 3392 N N . GLN A 1 440 ? 1.403 -1.167 -16.347 1.00 71.00 440 GLN A N 1
ATOM 3393 C CA . GLN A 1 440 ? 0.553 -0.044 -15.960 1.00 71.00 440 GLN A CA 1
ATOM 3394 C C . GLN A 1 440 ? -0.924 -0.431 -15.909 1.00 71.00 440 GLN A C 1
ATOM 3396 O O . GLN A 1 440 ? -1.673 0.098 -15.098 1.00 71.00 440 GLN A O 1
ATOM 3401 N N . THR A 1 441 ? -1.353 -1.401 -16.721 1.00 64.25 441 THR A N 1
ATOM 3402 C CA . THR A 1 441 ? -2.775 -1.784 -16.807 1.00 64.25 441 THR A CA 1
ATOM 3403 C C . THR A 1 441 ? -3.153 -2.954 -15.901 1.00 64.25 441 THR A C 1
ATOM 3405 O O . THR A 1 441 ? -4.337 -3.276 -15.788 1.00 64.25 441 THR A O 1
ATOM 3408 N N . LYS A 1 442 ? -2.176 -3.549 -15.194 1.00 63.31 442 LYS A N 1
ATOM 3409 C CA . LYS A 1 442 ? -2.401 -4.643 -14.234 1.00 63.31 442 LYS A CA 1
ATOM 3410 C C . LYS A 1 442 ? -3.437 -4.282 -13.164 1.00 63.31 442 LYS A C 1
ATOM 3412 O O . LYS A 1 442 ? -4.228 -5.142 -12.787 1.00 63.31 442 LYS A O 1
ATOM 3417 N N . ASN A 1 443 ? -3.460 -3.010 -12.764 1.00 53.19 443 ASN A N 1
ATOM 3418 C CA . ASN A 1 443 ? -4.301 -2.480 -11.690 1.00 53.19 443 ASN A CA 1
ATOM 3419 C C . ASN A 1 443 ? -5.456 -1.587 -12.199 1.00 53.19 443 ASN A C 1
ATOM 3421 O O . ASN A 1 443 ? -6.259 -1.123 -11.403 1.00 53.19 443 ASN A O 1
ATOM 3425 N N . ILE A 1 444 ? -5.561 -1.338 -13.516 1.00 54.50 444 ILE A N 1
ATOM 3426 C CA . ILE A 1 444 ? -6.594 -0.448 -14.100 1.00 54.50 444 ILE A CA 1
ATOM 3427 C C . ILE A 1 444 ? -7.937 -1.169 -14.270 1.00 54.50 444 ILE A C 1
ATOM 3429 O O . ILE A 1 444 ? -8.992 -0.544 -14.192 1.00 54.50 444 ILE A O 1
ATOM 3433 N N . TYR A 1 445 ? -7.909 -2.483 -14.508 1.00 53.06 445 TYR A N 1
ATOM 3434 C CA . TYR A 1 445 ? -9.106 -3.286 -14.777 1.00 53.06 445 TYR A CA 1
ATOM 3435 C C . TYR A 1 445 ? -9.173 -4.545 -13.890 1.00 53.06 445 TYR A C 1
ATOM 3437 O O . TYR A 1 445 ? -9.152 -5.657 -14.422 1.00 53.06 445 TYR A O 1
ATOM 3445 N N . PRO A 1 446 ? -9.254 -4.413 -12.552 1.00 47.59 446 PRO A N 1
ATOM 3446 C CA . PRO A 1 446 ? -9.333 -5.564 -11.644 1.00 47.59 446 PRO A CA 1
ATOM 3447 C C . PRO A 1 446 ? -10.603 -6.409 -11.869 1.00 47.59 446 PRO A C 1
ATOM 3449 O O . PRO A 1 446 ? -10.548 -7.638 -11.786 1.00 47.59 446 PRO A O 1
ATOM 3452 N N . ASN A 1 447 ? -11.709 -5.763 -12.267 1.00 41.88 447 ASN A N 1
ATOM 3453 C CA . ASN A 1 447 ? -13.043 -6.376 -12.362 1.00 41.88 447 ASN A CA 1
ATOM 3454 C C . ASN A 1 447 ? -13.504 -6.705 -13.795 1.00 41.88 447 ASN A C 1
ATOM 3456 O O . ASN A 1 447 ? -14.581 -7.264 -13.980 1.00 41.88 447 ASN A O 1
ATOM 3460 N N . LYS A 1 448 ? -12.698 -6.422 -14.832 1.00 42.56 448 LYS A N 1
ATOM 3461 C CA . LYS A 1 448 ? -13.025 -6.815 -16.217 1.00 42.56 448 LYS A CA 1
ATOM 3462 C C . LYS A 1 448 ? -12.226 -8.058 -16.606 1.00 42.56 448 LYS A C 1
ATOM 3464 O O . LYS A 1 448 ? -11.006 -8.006 -16.728 1.00 42.56 448 LYS A O 1
ATOM 3469 N N . ARG A 1 449 ? -12.918 -9.182 -16.819 1.00 52.84 449 ARG A N 1
ATOM 3470 C CA . ARG A 1 449 ? -12.343 -10.452 -17.304 1.00 52.84 449 ARG A CA 1
ATOM 3471 C C . ARG A 1 449 ? -13.018 -10.911 -18.601 1.00 52.84 449 ARG A C 1
ATOM 3473 O O . ARG A 1 449 ? -13.690 -11.942 -18.600 1.00 52.84 449 ARG A O 1
ATOM 3480 N N . PRO A 1 450 ? -12.885 -10.178 -19.718 1.00 46.69 450 PRO A N 1
ATOM 3481 C CA . PRO A 1 450 ? -13.307 -10.730 -20.995 1.00 46.69 450 PRO A CA 1
ATOM 3482 C C . PRO A 1 450 ? -12.458 -11.987 -21.265 1.00 46.69 450 PRO A C 1
ATOM 3484 O O . PRO A 1 450 ? -11.233 -11.914 -21.247 1.00 46.69 450 PRO A O 1
ATOM 3487 N N . LEU A 1 451 ? -13.102 -13.141 -21.474 1.00 48.56 451 LEU A N 1
ATOM 3488 C CA . LEU A 1 451 ? -12.470 -14.433 -21.810 1.00 48.56 451 LEU A CA 1
ATOM 3489 C C . LEU A 1 451 ? -11.647 -15.111 -20.690 1.00 48.56 451 LEU A C 1
ATOM 3491 O O . LEU A 1 451 ? -10.594 -15.690 -20.956 1.00 48.56 451 LEU A O 1
ATOM 3495 N N . ASN A 1 452 ? -12.129 -15.097 -19.441 1.00 54.31 452 ASN A N 1
ATOM 3496 C CA . ASN A 1 452 ? -11.559 -15.874 -18.320 1.00 54.31 452 ASN A CA 1
ATOM 3497 C C . ASN A 1 452 ? -10.104 -15.520 -17.928 1.00 54.31 452 ASN A C 1
ATOM 3499 O O . ASN A 1 452 ? -9.430 -16.303 -17.258 1.00 54.31 452 ASN A O 1
ATOM 3503 N N . GLY A 1 453 ? -9.613 -14.328 -18.287 1.00 56.69 453 GLY A N 1
ATOM 3504 C CA . GLY A 1 453 ? -8.285 -13.841 -17.899 1.00 56.69 453 GLY A CA 1
ATOM 3505 C C . GLY A 1 453 ? -8.241 -12.323 -17.668 1.00 56.69 453 GLY A C 1
ATOM 3506 O O . GLY A 1 453 ? -9.124 -11.608 -18.140 1.00 56.69 453 GLY A O 1
ATOM 3507 N N . PRO A 1 454 ? -7.232 -11.800 -16.943 1.00 68.88 454 PRO A N 1
ATOM 3508 C CA . PRO A 1 454 ? -7.056 -10.356 -16.776 1.00 68.88 454 PRO A CA 1
ATOM 3509 C C . PRO A 1 454 ? -6.790 -9.663 -18.124 1.00 68.88 454 PRO A C 1
ATOM 3511 O O . PRO A 1 454 ? -5.942 -10.130 -18.888 1.00 68.88 454 PRO A O 1
ATOM 3514 N N . VAL A 1 455 ? -7.446 -8.526 -18.397 1.00 77.31 455 VAL A N 1
ATOM 3515 C CA . VAL A 1 455 ? -7.318 -7.771 -19.670 1.00 77.31 455 VAL A CA 1
ATOM 3516 C C . VAL A 1 455 ? -5.861 -7.483 -20.032 1.00 77.31 455 VAL A C 1
ATOM 3518 O O . VAL A 1 455 ? -5.442 -7.729 -21.163 1.00 77.31 455 VAL A O 1
ATOM 3521 N N . TRP A 1 456 ? -5.068 -7.023 -19.060 1.00 81.62 456 TRP A N 1
ATOM 3522 C CA . TRP A 1 456 ? -3.652 -6.702 -19.257 1.00 81.62 456 TRP A CA 1
ATOM 3523 C C . TRP A 1 456 ? -2.844 -7.902 -19.767 1.00 81.62 456 TRP A C 1
ATOM 3525 O O . TRP A 1 456 ? -1.934 -7.740 -20.576 1.00 81.62 456 TRP A O 1
ATOM 3535 N N . PHE A 1 457 ? -3.180 -9.113 -19.307 1.00 82.50 457 PHE A N 1
ATOM 3536 C CA . PHE A 1 457 ? -2.451 -10.334 -19.637 1.00 82.50 457 PHE A CA 1
ATOM 3537 C C . PHE A 1 457 ? -2.758 -10.776 -21.066 1.00 82.50 457 PHE A C 1
ATOM 3539 O O . PHE A 1 457 ? -1.850 -11.156 -21.803 1.00 82.50 457 PHE A O 1
ATOM 3546 N N . ILE A 1 458 ? -4.028 -10.677 -21.472 1.00 85.31 458 ILE A N 1
ATOM 3547 C CA . ILE A 1 458 ? -4.451 -10.955 -22.847 1.00 85.31 458 ILE A CA 1
ATOM 3548 C C . ILE A 1 458 ? -3.792 -9.954 -23.798 1.00 85.31 458 ILE A C 1
ATOM 3550 O O . ILE A 1 458 ? -3.162 -10.368 -24.766 1.00 85.31 458 ILE A O 1
ATOM 3554 N N . ALA A 1 459 ? -3.868 -8.657 -23.491 1.00 85.94 459 ALA A N 1
ATOM 3555 C CA . ALA A 1 459 ? -3.285 -7.606 -24.319 1.00 85.94 459 ALA A CA 1
ATOM 3556 C C . ALA A 1 459 ? -1.756 -7.738 -24.444 1.00 85.94 459 ALA A C 1
ATOM 3558 O O . ALA A 1 459 ? -1.232 -7.730 -25.556 1.00 85.94 459 ALA A O 1
ATOM 3559 N N . HIS A 1 460 ? -1.044 -7.946 -23.329 1.00 90.44 460 HIS A N 1
ATOM 3560 C CA . HIS A 1 460 ? 0.401 -8.178 -23.342 1.00 90.44 460 HIS A CA 1
ATOM 3561 C C . HIS A 1 460 ? 0.771 -9.397 -24.192 1.00 90.44 460 HIS A C 1
ATOM 3563 O O . HIS A 1 460 ? 1.634 -9.296 -25.062 1.00 90.44 460 HIS A O 1
ATOM 3569 N N . ARG A 1 461 ? 0.091 -10.534 -23.987 1.00 90.19 461 ARG A N 1
ATOM 3570 C CA . ARG A 1 461 ? 0.349 -11.757 -24.755 1.00 90.19 461 ARG A CA 1
ATOM 3571 C C . ARG A 1 461 ? 0.152 -11.522 -26.250 1.00 90.19 461 ARG A C 1
ATOM 3573 O O . ARG A 1 461 ? 1.029 -11.879 -27.023 1.00 90.19 461 ARG A O 1
ATOM 3580 N N . THR A 1 462 ? -0.954 -10.898 -26.649 1.00 91.06 462 THR A N 1
ATOM 3581 C CA . THR A 1 462 ? -1.251 -10.629 -28.062 1.00 91.06 462 THR A CA 1
ATOM 3582 C C . THR A 1 462 ? -0.188 -9.736 -28.702 1.00 91.06 462 THR A C 1
ATOM 3584 O O . THR A 1 462 ? 0.328 -10.070 -29.767 1.00 91.06 462 THR A O 1
ATOM 3587 N N . LEU A 1 463 ? 0.197 -8.640 -28.040 1.00 94.31 463 LEU A N 1
ATOM 3588 C CA . LEU A 1 463 ? 1.225 -7.720 -28.539 1.00 94.31 463 LEU A CA 1
ATOM 3589 C C . LEU A 1 463 ? 2.600 -8.396 -28.655 1.00 94.31 463 LEU A C 1
ATOM 3591 O O . LEU A 1 463 ? 3.268 -8.247 -29.677 1.00 94.31 463 LEU A O 1
ATOM 3595 N N . MET A 1 464 ? 3.000 -9.186 -27.653 1.00 94.81 464 MET A N 1
ATOM 3596 C CA . MET A 1 464 ? 4.271 -9.922 -27.674 1.00 94.81 464 MET A CA 1
ATOM 3597 C C . MET A 1 464 ? 4.284 -11.017 -28.744 1.00 94.81 464 MET A C 1
ATOM 3599 O O . MET A 1 464 ? 5.284 -11.178 -29.439 1.00 94.81 464 MET A O 1
ATOM 3603 N N . SER A 1 465 ? 3.176 -11.740 -28.936 1.00 93.56 465 SER A N 1
ATOM 3604 C CA . SER A 1 465 ? 3.059 -12.735 -30.007 1.00 93.56 465 SER A CA 1
ATOM 3605 C C . SER A 1 465 ? 3.191 -12.099 -31.392 1.00 93.56 465 SER A C 1
ATOM 3607 O O . SER A 1 465 ? 3.912 -12.631 -32.234 1.00 93.56 465 SER A O 1
ATOM 3609 N N . LEU A 1 466 ? 2.567 -10.938 -31.622 1.00 95.62 466 LEU A N 1
ATOM 3610 C CA . LEU A 1 466 ? 2.732 -10.191 -32.872 1.00 95.62 466 LEU A CA 1
ATOM 3611 C C . LEU A 1 466 ? 4.185 -9.729 -33.065 1.00 95.62 466 LEU A C 1
ATOM 3613 O O . LEU A 1 466 ? 4.744 -9.913 -34.144 1.00 95.62 466 LEU A O 1
ATOM 3617 N N . ALA A 1 467 ? 4.828 -9.204 -32.018 1.00 96.00 467 ALA A N 1
ATOM 3618 C CA . ALA A 1 467 ? 6.229 -8.787 -32.077 1.00 96.00 467 ALA A CA 1
ATOM 3619 C C . ALA A 1 467 ? 7.179 -9.948 -32.421 1.00 96.00 467 ALA A C 1
ATOM 3621 O O . ALA A 1 467 ? 8.092 -9.771 -33.230 1.00 96.00 467 ALA A O 1
ATOM 3622 N N . VAL A 1 468 ? 6.941 -11.143 -31.869 1.00 94.81 468 VAL A N 1
ATOM 3623 C CA . VAL A 1 468 ? 7.696 -12.367 -32.191 1.00 94.81 468 VAL A CA 1
ATOM 3624 C C . VAL A 1 468 ? 7.546 -12.730 -33.667 1.00 94.81 468 VAL A C 1
ATOM 3626 O O . VAL A 1 468 ? 8.551 -12.961 -34.336 1.00 94.81 468 VAL A O 1
ATOM 3629 N N . VAL A 1 469 ? 6.319 -12.724 -34.198 1.00 96.06 469 VAL A N 1
ATOM 3630 C CA . VAL A 1 469 ? 6.058 -13.045 -35.612 1.00 96.06 469 VAL A CA 1
ATOM 3631 C C . VAL A 1 469 ? 6.751 -12.051 -36.546 1.00 96.06 469 VAL A C 1
ATOM 3633 O O . VAL A 1 469 ? 7.400 -12.466 -37.510 1.00 96.06 469 VAL A O 1
ATOM 3636 N N . LEU A 1 470 ? 6.670 -10.748 -36.253 1.00 96.38 470 LEU A N 1
ATOM 3637 C CA . LEU A 1 470 ? 7.346 -9.719 -37.049 1.00 96.38 470 LEU A CA 1
ATOM 3638 C C . LEU A 1 470 ? 8.871 -9.837 -36.959 1.00 96.38 470 LEU A C 1
ATOM 3640 O O . LEU A 1 470 ? 9.547 -9.729 -37.980 1.00 96.38 470 LEU A O 1
ATOM 3644 N N . THR A 1 471 ? 9.411 -10.108 -35.769 1.00 96.12 471 THR A N 1
ATOM 3645 C CA . THR A 1 471 ? 10.856 -10.283 -35.567 1.00 96.12 471 THR A CA 1
ATOM 3646 C C . THR A 1 471 ? 11.365 -11.503 -36.333 1.00 96.12 471 THR A C 1
ATOM 3648 O O . THR A 1 471 ? 12.340 -11.388 -37.070 1.00 96.12 471 THR A O 1
ATOM 3651 N N . LEU A 1 472 ? 10.684 -12.649 -36.231 1.00 95.38 472 LEU A N 1
ATOM 3652 C CA . LEU A 1 472 ? 11.045 -13.868 -36.960 1.00 95.38 472 LEU A CA 1
ATOM 3653 C C . LEU A 1 472 ? 11.009 -13.642 -38.476 1.00 95.38 472 LEU A C 1
ATOM 3655 O O . LEU A 1 472 ? 11.974 -13.954 -39.170 1.00 95.38 472 LEU A O 1
ATOM 3659 N N . SER A 1 473 ? 9.931 -13.034 -38.978 1.00 96.19 473 SER A N 1
ATOM 3660 C CA . SER A 1 473 ? 9.789 -12.700 -40.401 1.00 96.19 473 SER A CA 1
ATOM 3661 C C . SER A 1 473 ? 10.915 -11.775 -40.869 1.00 96.19 473 SER A C 1
ATOM 3663 O O . SER A 1 473 ? 11.522 -12.001 -41.912 1.00 96.19 473 SER A O 1
ATOM 3665 N N . SER A 1 474 ? 11.242 -10.762 -40.066 1.00 95.69 474 SER A N 1
ATOM 3666 C CA . SER A 1 474 ? 12.291 -9.790 -40.365 1.00 95.69 474 SER A CA 1
ATOM 3667 C C . SER A 1 474 ? 13.699 -10.402 -40.370 1.00 95.69 474 SER A C 1
ATOM 3669 O O . SER A 1 474 ? 14.505 -10.075 -41.245 1.00 95.69 474 SER A O 1
ATOM 3671 N N . ILE A 1 475 ? 14.000 -11.320 -39.443 1.00 94.06 475 ILE A N 1
ATOM 3672 C CA . ILE A 1 475 ? 15.272 -12.062 -39.420 1.00 94.06 475 ILE A CA 1
ATOM 3673 C C . ILE A 1 475 ? 15.394 -12.984 -40.640 1.00 94.06 475 ILE A C 1
ATOM 3675 O O . ILE A 1 475 ? 16.445 -13.019 -41.276 1.00 94.06 475 ILE A O 1
ATOM 3679 N N . ILE A 1 476 ? 14.321 -13.682 -41.021 1.00 93.19 476 ILE A N 1
ATOM 3680 C CA . ILE A 1 476 ? 14.320 -14.526 -42.227 1.00 93.19 476 ILE A CA 1
ATOM 3681 C C . ILE A 1 476 ? 14.604 -13.676 -43.472 1.00 93.19 476 ILE A C 1
ATOM 3683 O O . ILE A 1 476 ? 15.457 -14.043 -44.280 1.00 93.19 476 ILE A O 1
ATOM 3687 N N . ILE A 1 477 ? 13.945 -12.518 -43.604 1.00 93.06 477 ILE A N 1
ATOM 3688 C CA . ILE A 1 477 ? 14.142 -11.600 -44.735 1.00 93.06 477 ILE A CA 1
ATOM 3689 C C . ILE A 1 477 ? 15.610 -11.175 -44.857 1.00 93.06 477 ILE A C 1
ATOM 3691 O O . ILE A 1 477 ? 16.159 -11.238 -45.956 1.00 93.06 477 ILE A O 1
ATOM 3695 N N . ILE A 1 478 ? 16.255 -10.766 -43.757 1.00 91.19 478 ILE A N 1
ATOM 3696 C CA . ILE A 1 478 ? 17.637 -10.268 -43.819 1.00 91.19 478 ILE A CA 1
ATOM 3697 C C . ILE A 1 478 ? 18.663 -11.386 -44.017 1.00 91.19 478 ILE A C 1
ATOM 3699 O O . ILE A 1 478 ? 19.641 -11.179 -44.727 1.00 91.19 478 ILE A O 1
ATOM 3703 N N . ILE A 1 479 ? 18.438 -12.587 -43.471 1.00 89.56 479 ILE A N 1
ATOM 3704 C CA . ILE A 1 479 ? 19.323 -13.739 -43.714 1.00 89.56 479 ILE A CA 1
ATOM 3705 C C . ILE A 1 479 ? 19.286 -14.133 -45.194 1.00 89.56 479 ILE A C 1
ATOM 3707 O O . ILE A 1 479 ? 20.336 -14.346 -45.800 1.00 89.56 479 ILE A O 1
ATOM 3711 N N . VAL A 1 480 ? 18.090 -14.188 -45.790 1.00 89.31 480 VAL A N 1
ATOM 3712 C CA . VAL A 1 480 ? 17.916 -14.491 -47.221 1.00 89.31 480 VAL A CA 1
ATOM 3713 C C . VAL A 1 480 ? 18.524 -13.400 -48.102 1.00 89.31 480 VAL A C 1
ATOM 3715 O O . VAL A 1 480 ? 19.047 -13.701 -49.171 1.00 89.31 480 VAL A O 1
ATOM 3718 N N . ASP A 1 481 ? 18.462 -12.139 -47.673 1.00 87.06 481 ASP A N 1
ATOM 3719 C CA . ASP A 1 481 ? 19.064 -11.022 -48.401 1.00 87.06 481 ASP A CA 1
ATOM 3720 C C . ASP A 1 481 ? 20.597 -11.046 -48.375 1.00 87.06 481 ASP A C 1
ATOM 3722 O O . ASP A 1 481 ? 21.245 -10.887 -49.407 1.00 87.06 481 ASP A O 1
ATOM 3726 N N . VAL A 1 482 ? 21.180 -11.271 -47.195 1.00 84.19 482 VAL A N 1
ATOM 3727 C CA . VAL A 1 482 ? 22.635 -11.267 -47.001 1.00 84.19 482 VAL A CA 1
ATOM 3728 C C . VAL A 1 482 ? 23.283 -12.536 -47.565 1.00 84.19 482 VAL A C 1
ATOM 3730 O O . VAL A 1 482 ? 24.438 -12.485 -47.989 1.00 84.19 482 VAL A O 1
ATOM 3733 N N . GLY A 1 483 ? 22.566 -13.667 -47.576 1.00 80.81 483 GLY A N 1
ATOM 3734 C CA . GLY A 1 483 ? 23.055 -14.945 -48.106 1.00 80.81 483 GLY A CA 1
ATOM 3735 C C . GLY A 1 483 ? 24.216 -15.557 -47.309 1.00 80.81 483 GLY A C 1
ATOM 3736 O O . GLY A 1 483 ? 24.932 -16.408 -47.830 1.00 80.81 483 GLY A O 1
ATOM 3737 N N . GLY A 1 484 ? 24.437 -15.113 -46.066 1.00 77.06 484 GLY A N 1
ATOM 3738 C CA . GLY A 1 484 ? 25.562 -15.524 -45.222 1.00 77.06 484 GLY A CA 1
ATOM 3739 C C . GLY A 1 484 ? 25.679 -14.698 -43.935 1.00 77.06 484 GLY A C 1
ATOM 3740 O O . GLY A 1 484 ? 24.741 -14.007 -43.542 1.00 77.06 484 GLY A O 1
ATOM 3741 N N . TRP A 1 485 ? 26.839 -14.760 -43.274 1.00 83.06 485 TRP A N 1
ATOM 3742 C CA . TRP A 1 485 ? 27.135 -13.983 -42.064 1.00 83.06 485 TRP A CA 1
ATOM 3743 C C . TRP A 1 485 ? 27.925 -12.709 -42.386 1.00 83.06 485 TRP A C 1
ATOM 3745 O O . TRP A 1 485 ? 28.769 -12.689 -43.287 1.00 83.06 485 TRP A O 1
ATOM 3755 N N . ARG A 1 486 ? 27.673 -11.640 -41.627 1.00 80.94 486 ARG A N 1
ATOM 3756 C CA . ARG A 1 486 ? 28.469 -10.408 -41.655 1.00 80.94 486 ARG A CA 1
ATOM 3757 C C . ARG A 1 486 ? 29.009 -10.142 -40.260 1.00 80.94 486 ARG A C 1
ATOM 3759 O O . ARG A 1 486 ? 28.244 -10.088 -39.302 1.00 80.94 486 ARG A O 1
ATOM 3766 N N . ASP A 1 487 ? 30.318 -9.943 -40.179 1.00 79.19 487 ASP A N 1
ATOM 3767 C CA . ASP A 1 487 ? 31.048 -9.707 -38.936 1.00 79.19 487 ASP A CA 1
ATOM 3768 C C . ASP A 1 487 ? 30.889 -8.245 -38.476 1.00 79.19 487 ASP A C 1
ATOM 3770 O O . ASP A 1 487 ? 31.803 -7.430 -38.560 1.00 79.19 487 ASP A O 1
ATOM 3774 N N . ILE A 1 488 ? 29.663 -7.876 -38.092 1.00 87.56 488 ILE A N 1
ATOM 3775 C CA . ILE A 1 488 ? 29.299 -6.522 -37.653 1.00 87.56 488 ILE A CA 1
ATOM 3776 C C . ILE A 1 488 ? 28.579 -6.567 -36.306 1.00 87.56 488 ILE A C 1
ATOM 3778 O O . ILE A 1 488 ? 27.740 -7.436 -36.063 1.00 87.56 488 ILE A O 1
ATOM 3782 N N . SER A 1 489 ? 28.836 -5.582 -35.442 1.00 90.06 489 SER A N 1
ATOM 3783 C CA . SER A 1 489 ? 28.271 -5.527 -34.083 1.00 90.06 489 SER A CA 1
ATOM 3784 C C . SER A 1 489 ? 26.739 -5.593 -34.055 1.00 90.06 489 SER A C 1
ATOM 3786 O O . SER A 1 489 ? 26.163 -6.207 -33.159 1.00 90.06 489 SER A O 1
ATOM 3788 N N . HIS A 1 490 ? 26.074 -5.011 -35.061 1.00 92.06 490 HIS A N 1
ATOM 3789 C CA . HIS A 1 490 ? 24.621 -5.100 -35.228 1.00 92.06 490 HIS A CA 1
ATOM 3790 C C . HIS A 1 490 ? 24.136 -6.551 -35.394 1.00 92.06 490 HIS A C 1
ATOM 3792 O O . HIS A 1 490 ? 23.140 -6.926 -34.786 1.00 92.06 490 HIS A O 1
ATOM 3798 N N . ALA A 1 491 ? 24.845 -7.380 -36.169 1.00 90.62 491 ALA A N 1
ATOM 3799 C CA . ALA A 1 491 ? 24.458 -8.767 -36.420 1.00 90.62 491 ALA A CA 1
ATOM 3800 C C . ALA A 1 491 ? 24.630 -9.639 -35.166 1.00 90.62 491 ALA A C 1
ATOM 3802 O O . ALA A 1 491 ? 23.713 -10.382 -34.815 1.00 90.62 491 ALA A O 1
ATOM 3803 N N . TYR A 1 492 ? 25.745 -9.495 -34.435 1.00 93.06 492 TYR A N 1
ATOM 3804 C CA . TYR A 1 492 ? 25.949 -10.206 -33.164 1.00 93.06 492 TYR A CA 1
ATOM 3805 C C . TYR A 1 492 ? 24.879 -9.856 -32.133 1.00 93.06 492 TYR A C 1
ATOM 3807 O O . TYR A 1 492 ? 24.221 -10.748 -31.595 1.00 93.06 492 TYR A O 1
ATOM 3815 N N . LEU A 1 493 ? 24.663 -8.560 -31.881 1.00 93.50 493 LEU A N 1
ATOM 3816 C CA . LEU A 1 493 ? 23.641 -8.129 -30.928 1.00 93.50 493 LEU A CA 1
ATOM 3817 C C . LEU A 1 493 ? 22.231 -8.488 -31.406 1.00 93.50 493 LEU A C 1
ATOM 3819 O O . LEU A 1 493 ? 21.396 -8.853 -30.581 1.00 93.50 493 LEU A O 1
ATOM 3823 N N . GLY A 1 494 ? 21.976 -8.477 -32.715 1.00 93.56 494 GLY A N 1
ATOM 3824 C CA . GLY A 1 494 ? 20.713 -8.915 -33.306 1.00 93.56 494 GLY A CA 1
ATOM 3825 C C . GLY A 1 494 ? 20.401 -10.383 -33.031 1.00 93.56 494 GLY A C 1
ATOM 3826 O O . GLY A 1 494 ? 19.299 -10.688 -32.578 1.00 93.56 494 GLY A O 1
ATOM 3827 N N . VAL A 1 495 ? 21.366 -11.288 -33.217 1.00 94.06 495 VAL A N 1
ATOM 3828 C CA . VAL A 1 495 ? 21.185 -12.722 -32.924 1.00 94.06 495 VAL A CA 1
ATOM 3829 C C . VAL A 1 495 ? 21.029 -12.976 -31.426 1.00 94.06 495 VAL A C 1
ATOM 3831 O O . VAL A 1 495 ? 20.164 -13.762 -31.034 1.00 94.06 495 VAL A O 1
ATOM 3834 N N . ILE A 1 496 ? 21.804 -12.293 -30.577 1.00 95.06 496 ILE A N 1
ATOM 3835 C CA . ILE A 1 496 ? 21.652 -12.391 -29.117 1.00 95.06 496 ILE A CA 1
ATOM 3836 C C . ILE A 1 496 ? 20.248 -11.926 -28.709 1.00 95.06 496 ILE A C 1
ATOM 3838 O O . ILE A 1 496 ? 19.528 -12.656 -28.030 1.00 95.06 496 ILE A O 1
ATOM 3842 N N . THR A 1 497 ? 19.821 -10.751 -29.179 1.00 95.06 497 THR A N 1
ATOM 3843 C CA . THR A 1 497 ? 18.493 -10.187 -28.889 1.00 95.06 497 THR A CA 1
ATOM 3844 C C . THR A 1 497 ? 17.380 -11.110 -29.372 1.00 95.06 497 THR A C 1
ATOM 3846 O O . THR A 1 497 ? 16.441 -11.374 -28.625 1.00 95.06 497 THR A O 1
ATOM 3849 N N . PHE A 1 498 ? 17.489 -11.644 -30.591 1.00 94.75 498 PHE A N 1
ATOM 3850 C CA . PHE A 1 498 ? 16.525 -12.592 -31.147 1.00 94.75 498 PHE A CA 1
ATOM 3851 C C . PHE A 1 498 ? 16.435 -13.869 -30.305 1.00 94.75 498 PHE A C 1
ATOM 3853 O O . PHE A 1 498 ? 15.338 -14.300 -29.958 1.00 94.75 498 PHE A O 1
ATOM 3860 N N . SER A 1 499 ? 17.579 -14.437 -29.920 1.00 94.50 499 SER A N 1
ATOM 3861 C CA . SER A 1 499 ? 17.634 -15.651 -29.101 1.00 94.50 499 SER A CA 1
ATOM 3862 C C . SER A 1 499 ? 16.945 -15.435 -27.754 1.00 94.50 499 SER A C 1
ATOM 3864 O O . SER A 1 499 ? 16.072 -16.212 -27.369 1.00 94.50 499 SER A O 1
ATOM 3866 N N . LEU A 1 500 ? 17.258 -14.328 -27.074 1.00 93.00 500 LEU A N 1
ATOM 3867 C CA . LEU A 1 500 ? 16.600 -13.950 -25.824 1.00 93.00 500 LEU A CA 1
ATOM 3868 C C . LEU A 1 500 ? 15.092 -13.726 -26.026 1.00 93.00 500 LEU A C 1
ATOM 3870 O O . LEU A 1 500 ? 14.293 -14.210 -25.225 1.00 93.00 500 LEU A O 1
ATOM 3874 N N . ALA A 1 501 ? 14.687 -13.076 -27.121 1.00 92.50 501 ALA A N 1
ATOM 3875 C CA . ALA A 1 501 ? 13.283 -12.850 -27.456 1.00 92.50 501 ALA A CA 1
ATOM 3876 C C . ALA A 1 501 ? 12.496 -14.153 -27.673 1.00 92.50 501 ALA A C 1
ATOM 3878 O O . ALA A 1 501 ? 11.317 -14.197 -27.330 1.00 92.50 501 ALA A O 1
ATOM 3879 N N . MET A 1 502 ? 13.119 -15.209 -28.210 1.00 91.38 502 MET A N 1
ATOM 3880 C CA . MET A 1 502 ? 12.481 -16.522 -28.406 1.00 91.38 502 MET A CA 1
ATOM 3881 C C . MET A 1 502 ? 12.442 -17.364 -27.124 1.00 91.38 502 MET A C 1
ATOM 3883 O O . MET A 1 502 ? 11.481 -18.101 -26.894 1.00 91.38 502 MET A O 1
ATOM 3887 N N . ILE A 1 503 ? 13.447 -17.226 -26.255 1.00 91.12 503 ILE A N 1
ATOM 3888 C CA . ILE A 1 503 ? 13.481 -17.898 -24.948 1.00 91.12 503 ILE A CA 1
ATOM 3889 C C . ILE A 1 503 ? 12.311 -17.435 -24.064 1.00 91.12 503 ILE A C 1
ATOM 3891 O O . ILE A 1 503 ? 11.721 -18.236 -23.342 1.00 91.12 503 ILE A O 1
ATOM 3895 N N . GLN A 1 504 ? 11.918 -16.163 -24.155 1.00 88.62 504 GLN A N 1
ATOM 3896 C CA . GLN A 1 504 ? 10.824 -15.582 -23.370 1.00 88.62 504 GLN A CA 1
ATOM 3897 C C . GLN A 1 504 ? 9.480 -16.328 -23.480 1.00 88.62 504 GLN A C 1
ATOM 3899 O O . GLN A 1 504 ? 8.989 -16.811 -22.454 1.00 88.62 504 GLN A O 1
ATOM 3904 N N . PRO A 1 505 ? 8.854 -16.454 -24.670 1.00 86.12 505 PRO A N 1
ATOM 3905 C CA . PRO A 1 505 ? 7.595 -17.174 -24.817 1.00 86.12 505 PRO A CA 1
ATOM 3906 C C . PRO A 1 505 ? 7.758 -18.665 -24.519 1.00 86.12 505 PRO A C 1
ATOM 3908 O O . PRO A 1 505 ? 6.839 -19.258 -23.963 1.00 86.12 505 PRO A O 1
ATOM 3911 N N . PHE A 1 506 ? 8.917 -19.262 -24.816 1.00 87.00 506 PHE A N 1
ATOM 3912 C CA . PHE A 1 506 ? 9.192 -20.658 -24.482 1.00 87.00 506 PHE A CA 1
ATOM 3913 C C . PHE A 1 506 ? 9.103 -20.892 -22.966 1.00 87.00 506 PHE A C 1
ATOM 3915 O O . PHE A 1 506 ? 8.311 -21.715 -22.505 1.00 87.00 506 PHE A O 1
ATOM 3922 N N . ILE A 1 507 ? 9.820 -20.095 -22.168 1.00 85.00 507 ILE A N 1
ATOM 3923 C CA . ILE A 1 507 ? 9.756 -20.183 -20.704 1.00 85.00 507 ILE A CA 1
ATOM 3924 C C . ILE A 1 507 ? 8.334 -19.875 -20.204 1.00 85.00 507 ILE A C 1
ATOM 3926 O O . ILE A 1 507 ? 7.816 -20.574 -19.333 1.00 85.00 507 ILE A O 1
ATOM 3930 N N . ALA A 1 508 ? 7.664 -18.874 -20.783 1.00 84.06 508 ALA A N 1
ATOM 3931 C CA . ALA A 1 508 ? 6.320 -18.468 -20.374 1.00 84.06 508 ALA A CA 1
ATOM 3932 C C . ALA A 1 508 ? 5.216 -19.494 -20.679 1.00 84.06 508 ALA A C 1
ATOM 3934 O O . ALA A 1 508 ? 4.217 -19.532 -19.957 1.00 84.06 508 ALA A O 1
ATOM 3935 N N . VAL A 1 509 ? 5.371 -20.309 -21.723 1.00 82.38 509 VAL A N 1
ATOM 3936 C CA . VAL A 1 509 ? 4.404 -21.351 -22.097 1.00 82.38 509 VAL A CA 1
ATOM 3937 C C . VAL A 1 509 ? 4.667 -22.646 -21.331 1.00 82.38 509 VAL A C 1
ATOM 3939 O O . VAL A 1 509 ? 3.726 -23.221 -20.792 1.00 82.38 509 VAL A O 1
ATOM 3942 N N . PHE A 1 510 ? 5.925 -23.087 -21.248 1.00 79.44 510 PHE A N 1
ATOM 3943 C CA . PHE A 1 510 ? 6.261 -24.419 -20.728 1.00 79.44 510 PHE A CA 1
ATOM 3944 C C . PHE A 1 510 ? 6.579 -24.452 -19.230 1.00 79.44 510 PHE A C 1
ATOM 3946 O O . PHE A 1 510 ? 6.333 -25.463 -18.580 1.00 79.44 510 PHE A O 1
ATOM 3953 N N . PHE A 1 511 ? 7.102 -23.362 -18.664 1.00 80.12 511 PHE A N 1
ATOM 3954 C CA . PHE A 1 511 ? 7.637 -23.349 -17.296 1.00 80.12 511 PHE A CA 1
ATOM 3955 C C . PHE A 1 511 ? 6.874 -22.424 -16.345 1.00 80.12 511 PHE A C 1
ATOM 3957 O O . PHE A 1 511 ? 7.262 -22.280 -15.187 1.00 80.12 511 PHE A O 1
ATOM 3964 N N . ARG A 1 512 ? 5.784 -21.792 -16.799 1.00 79.94 512 ARG A N 1
ATOM 3965 C CA . ARG A 1 512 ? 4.974 -20.890 -15.972 1.00 79.94 512 ARG A CA 1
ATOM 3966 C C . ARG A 1 512 ? 4.152 -21.676 -14.937 1.00 79.94 512 ARG A C 1
ATOM 3968 O O . ARG A 1 512 ? 3.214 -22.373 -15.325 1.00 79.94 512 ARG A O 1
ATOM 3975 N N . PRO A 1 513 ? 4.406 -21.517 -13.622 1.00 78.88 513 PRO A N 1
ATOM 3976 C CA . PRO A 1 513 ? 3.657 -22.234 -12.589 1.00 78.88 513 PRO A CA 1
ATOM 3977 C C . PRO A 1 513 ? 2.196 -21.760 -12.471 1.00 78.88 513 PRO A C 1
ATOM 3979 O O . PRO A 1 513 ? 1.873 -20.594 -12.743 1.00 78.88 513 PRO A O 1
ATOM 3982 N N . HIS A 1 514 ? 1.308 -22.647 -12.006 1.00 72.12 514 HIS A N 1
ATOM 3983 C CA . HIS A 1 514 ? -0.110 -22.342 -11.763 1.00 72.12 514 HIS A CA 1
ATOM 3984 C C . HIS A 1 514 ? -0.309 -21.214 -10.729 1.00 72.12 514 HIS A C 1
ATOM 3986 O O . HIS A 1 514 ? 0.617 -20.817 -10.014 1.00 72.12 514 HIS A O 1
ATOM 3992 N N . LEU A 1 515 ? -1.505 -20.609 -10.696 1.00 59.31 515 LEU A N 1
ATOM 3993 C CA . LEU A 1 515 ? -1.828 -19.572 -9.704 1.00 59.31 515 LEU A CA 1
ATOM 3994 C C . LEU A 1 515 ? -1.833 -20.210 -8.304 1.00 59.31 515 LEU A C 1
ATOM 3996 O O . LEU A 1 515 ? -2.526 -21.197 -8.113 1.00 59.31 515 LEU A O 1
ATOM 4000 N N . GLY A 1 516 ? -1.051 -19.664 -7.363 1.00 54.25 516 GLY A N 1
ATOM 4001 C CA . GLY A 1 516 ? -0.954 -20.155 -5.976 1.00 54.25 516 GLY A CA 1
ATOM 4002 C C . GLY A 1 516 ? 0.313 -20.952 -5.633 1.00 54.25 516 GLY A C 1
ATOM 4003 O O . GLY A 1 516 ? 0.572 -21.194 -4.462 1.00 54.25 516 GLY A O 1
ATOM 4004 N N . ASN A 1 517 ? 1.146 -21.318 -6.615 1.00 70.44 517 ASN A N 1
ATOM 4005 C CA . ASN A 1 517 ? 2.392 -22.038 -6.335 1.00 70.44 517 ASN A CA 1
ATOM 4006 C C . ASN A 1 517 ? 3.459 -21.112 -5.717 1.00 70.44 517 ASN A C 1
ATOM 4008 O O . ASN A 1 517 ? 3.786 -20.074 -6.301 1.00 70.44 517 ASN A O 1
ATOM 4012 N N . ALA A 1 518 ? 4.063 -21.533 -4.600 1.00 67.38 518 ALA A N 1
ATOM 4013 C CA . ALA A 1 518 ? 5.100 -20.790 -3.880 1.00 67.38 518 ALA A CA 1
ATOM 4014 C C . ALA A 1 518 ? 6.316 -20.411 -4.745 1.00 67.38 518 ALA A C 1
ATOM 4016 O O . ALA A 1 518 ? 6.949 -19.400 -4.485 1.00 67.38 518 ALA A O 1
ATOM 4017 N N . ARG A 1 519 ? 6.628 -21.149 -5.822 1.00 74.50 519 ARG A N 1
ATOM 4018 C CA . ARG A 1 519 ? 7.775 -20.862 -6.712 1.00 74.50 519 ARG A CA 1
ATOM 4019 C C . ARG A 1 519 ? 7.465 -19.872 -7.839 1.00 74.50 519 ARG A C 1
ATOM 4021 O O . ARG A 1 519 ? 8.338 -19.549 -8.643 1.00 74.50 519 ARG A O 1
ATOM 4028 N N . ARG A 1 520 ? 6.233 -19.362 -7.936 1.00 74.94 520 ARG A N 1
ATOM 4029 C CA . ARG A 1 520 ? 5.823 -18.458 -9.026 1.00 74.94 520 ARG A CA 1
ATOM 4030 C C . ARG A 1 520 ? 6.574 -17.123 -9.028 1.00 74.94 520 ARG A C 1
ATOM 4032 O O . ARG A 1 520 ? 6.735 -16.533 -10.097 1.00 74.94 520 ARG A O 1
ATOM 4039 N N . TYR A 1 521 ? 7.053 -16.654 -7.874 1.00 76.19 521 TYR A N 1
ATOM 4040 C CA . TYR A 1 521 ? 7.862 -15.432 -7.802 1.00 76.19 521 TYR A CA 1
ATOM 4041 C C . TYR A 1 521 ? 9.184 -15.573 -8.572 1.00 76.19 521 TYR A C 1
ATOM 4043 O O . TYR A 1 521 ? 9.589 -14.618 -9.229 1.00 76.19 521 TYR A O 1
ATOM 4051 N N . ILE A 1 522 ? 9.793 -16.768 -8.578 1.00 80.94 522 ILE A N 1
ATOM 4052 C CA . ILE A 1 522 ? 11.041 -17.063 -9.299 1.00 80.94 522 ILE A CA 1
ATOM 4053 C C . ILE A 1 522 ? 10.819 -16.863 -10.798 1.00 80.94 522 ILE A C 1
ATOM 4055 O O . ILE A 1 522 ? 11.514 -16.075 -11.433 1.00 80.94 522 ILE A O 1
ATOM 4059 N N . PHE A 1 523 ? 9.786 -17.505 -11.352 1.00 83.75 523 PHE A N 1
ATOM 4060 C CA . PHE A 1 523 ? 9.403 -17.326 -12.754 1.00 83.75 523 PHE A CA 1
ATOM 4061 C C . PHE A 1 523 ? 9.145 -15.848 -13.085 1.00 83.75 523 PHE A C 1
ATOM 4063 O O . PHE A 1 523 ? 9.656 -15.346 -14.083 1.00 83.75 523 PHE A O 1
ATOM 4070 N N . ASN A 1 524 ? 8.378 -15.143 -12.243 1.00 82.62 524 ASN A N 1
ATOM 4071 C CA . ASN A 1 524 ? 8.056 -13.734 -12.475 1.00 82.62 524 ASN A CA 1
ATOM 4072 C C . ASN A 1 524 ? 9.317 -12.861 -12.504 1.00 82.62 524 ASN A C 1
ATOM 4074 O O . ASN A 1 524 ? 9.425 -12.000 -13.373 1.00 82.62 524 ASN A O 1
ATOM 4078 N N . TYR A 1 525 ? 10.258 -13.093 -11.586 1.00 82.19 525 TYR A N 1
ATOM 4079 C CA . TYR A 1 525 ? 11.522 -12.368 -11.525 1.00 82.19 525 TYR A CA 1
ATOM 4080 C C . TYR A 1 525 ? 12.372 -12.641 -12.769 1.00 82.19 525 TYR A C 1
ATOM 4082 O O . TYR A 1 525 ? 12.736 -11.706 -13.475 1.00 82.19 525 TYR A O 1
ATOM 4090 N N . PHE A 1 526 ? 12.609 -13.911 -13.112 1.00 85.12 526 PHE A N 1
ATOM 4091 C CA . PHE A 1 526 ? 13.411 -14.273 -14.285 1.00 85.12 526 PHE A CA 1
ATOM 4092 C C . PHE A 1 526 ? 12.813 -13.756 -15.597 1.00 85.12 526 PHE A C 1
ATOM 4094 O O . PHE A 1 526 ? 13.522 -13.137 -16.391 1.00 85.12 526 PHE A O 1
ATOM 4101 N N . HIS A 1 527 ? 11.510 -13.957 -15.815 1.00 88.19 527 HIS A N 1
ATOM 4102 C CA . HIS A 1 527 ? 10.812 -13.477 -17.009 1.00 88.19 527 HIS A CA 1
ATOM 4103 C C . HIS A 1 527 ? 10.917 -11.950 -17.144 1.00 88.19 527 HIS A C 1
ATOM 4105 O O . HIS A 1 527 ? 11.213 -11.426 -18.220 1.00 88.19 527 HIS A O 1
ATOM 4111 N N . TRP A 1 528 ? 10.754 -11.234 -16.029 1.00 87.25 528 TRP A N 1
ATOM 4112 C CA . TRP A 1 528 ? 10.870 -9.782 -15.977 1.00 87.25 528 TRP A CA 1
ATOM 4113 C C . TRP A 1 528 ? 12.292 -9.284 -16.270 1.00 87.25 528 TRP A C 1
ATOM 4115 O O . TRP A 1 528 ? 12.463 -8.406 -17.121 1.00 87.25 528 TRP A O 1
ATOM 4125 N N . THR A 1 529 ? 13.309 -9.851 -15.614 1.00 86.00 529 THR A N 1
ATOM 4126 C CA . THR A 1 529 ? 14.713 -9.426 -15.757 1.00 86.00 529 THR A CA 1
ATOM 4127 C C . THR A 1 529 ? 15.210 -9.683 -17.172 1.00 86.00 529 THR A C 1
ATOM 4129 O O . THR A 1 529 ? 15.731 -8.782 -17.834 1.00 86.00 529 THR A O 1
ATOM 4132 N N . LEU A 1 530 ? 14.962 -10.892 -17.680 1.00 89.44 530 LEU A N 1
ATOM 4133 C CA . LEU A 1 530 ? 15.317 -11.270 -19.040 1.00 89.44 530 LEU A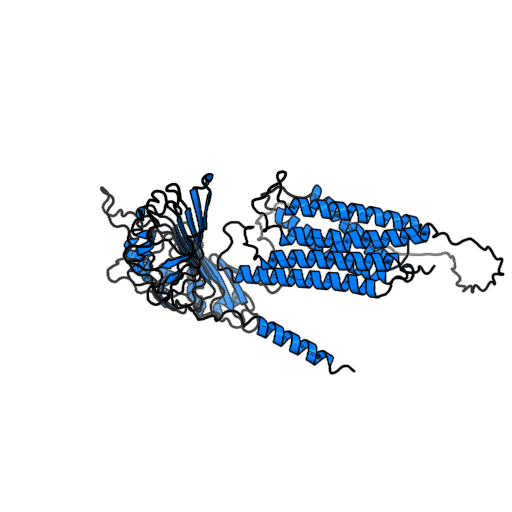 CA 1
ATOM 4134 C C . LEU A 1 530 ? 14.590 -10.377 -20.060 1.00 89.44 530 LEU A C 1
ATOM 4136 O O . LEU A 1 530 ? 15.149 -10.036 -21.103 1.00 89.44 530 LEU A O 1
ATOM 4140 N N . GLY A 1 531 ? 13.349 -9.970 -19.764 1.00 89.81 531 GLY A N 1
ATOM 4141 C CA . GLY A 1 531 ? 12.525 -9.167 -20.672 1.00 89.81 531 GLY A CA 1
ATOM 4142 C C . GLY A 1 531 ? 13.082 -7.761 -20.821 1.00 89.81 531 GLY A C 1
ATOM 4143 O O . GLY A 1 531 ? 13.226 -7.253 -21.933 1.00 89.81 531 GLY A O 1
ATOM 4144 N N . ARG A 1 532 ? 13.488 -7.159 -19.699 1.00 87.56 532 ARG A N 1
ATOM 4145 C CA . ARG A 1 532 ? 14.133 -5.843 -19.686 1.00 87.56 532 ARG A CA 1
ATOM 4146 C C . ARG A 1 532 ? 15.498 -5.845 -20.356 1.00 87.56 532 ARG A C 1
ATOM 4148 O O . ARG A 1 532 ? 15.783 -4.918 -21.110 1.00 87.56 532 ARG A O 1
ATOM 4155 N N . LEU A 1 533 ? 16.305 -6.879 -20.128 1.00 90.31 533 LEU A N 1
ATOM 4156 C CA . LEU A 1 533 ? 17.601 -7.006 -20.790 1.00 90.31 533 LEU A CA 1
ATOM 4157 C C . LEU A 1 533 ? 17.434 -7.106 -22.312 1.00 90.31 533 LEU A C 1
ATOM 4159 O O . LEU A 1 533 ? 18.092 -6.380 -23.051 1.00 90.31 533 LEU A O 1
ATOM 4163 N N . THR A 1 534 ? 16.500 -7.943 -22.771 1.00 93.62 534 THR A N 1
ATOM 4164 C CA . THR A 1 534 ? 16.198 -8.107 -24.203 1.00 93.62 534 THR A CA 1
ATOM 4165 C C . THR A 1 534 ? 15.749 -6.786 -24.830 1.00 93.62 534 THR A C 1
ATOM 4167 O O . THR A 1 534 ? 16.220 -6.413 -25.901 1.00 93.62 534 THR A O 1
ATOM 4170 N N . TYR A 1 535 ? 14.878 -6.042 -24.143 1.00 91.44 535 TYR A N 1
ATOM 4171 C CA . TYR A 1 535 ? 14.413 -4.740 -24.613 1.00 91.44 535 TYR A CA 1
ATOM 4172 C C . TYR A 1 535 ? 15.560 -3.720 -24.713 1.00 91.44 535 TYR A C 1
ATOM 4174 O O . TYR A 1 535 ? 15.690 -3.062 -25.742 1.00 91.44 535 TYR A O 1
ATOM 4182 N N . LEU A 1 536 ? 16.451 -3.641 -23.717 1.00 90.44 536 LEU A N 1
ATOM 4183 C CA . LEU A 1 536 ? 17.621 -2.755 -23.766 1.00 90.44 536 LEU A CA 1
ATOM 4184 C C . LEU A 1 536 ? 18.569 -3.109 -24.925 1.00 90.44 536 LEU A C 1
ATOM 4186 O O . LEU A 1 536 ? 18.991 -2.227 -25.674 1.00 90.44 536 LEU A O 1
ATOM 4190 N N . LEU A 1 537 ? 18.865 -4.398 -25.107 1.00 93.06 537 LEU A N 1
ATOM 4191 C CA . LEU A 1 537 ? 19.699 -4.880 -26.210 1.00 93.06 537 LEU A CA 1
ATOM 4192 C C . LEU A 1 537 ? 19.083 -4.566 -27.579 1.00 93.06 537 LEU A C 1
ATOM 4194 O O . LEU A 1 537 ? 19.812 -4.206 -28.506 1.00 93.06 537 LEU A O 1
ATOM 4198 N N . SER A 1 538 ? 17.754 -4.633 -27.706 1.00 93.88 538 SER A N 1
ATOM 4199 C CA . SER A 1 538 ? 17.065 -4.297 -28.956 1.00 93.88 538 SER A CA 1
ATOM 4200 C C . SER A 1 538 ? 17.303 -2.849 -29.383 1.00 93.88 538 SER A C 1
ATOM 4202 O O . SER A 1 538 ? 17.513 -2.585 -30.564 1.00 93.88 538 SER A O 1
ATOM 4204 N N . VAL A 1 539 ? 17.369 -1.915 -28.432 1.00 90.88 539 VAL A N 1
ATOM 4205 C CA . VAL A 1 539 ? 17.600 -0.492 -28.717 1.00 90.88 539 VAL A CA 1
ATOM 4206 C C . VAL A 1 539 ? 19.020 -0.252 -29.185 1.00 90.88 539 VAL A C 1
ATOM 4208 O O . VAL A 1 539 ? 19.221 0.426 -30.189 1.00 90.88 539 VAL A O 1
ATOM 4211 N N . VAL A 1 540 ? 20.001 -0.855 -28.510 1.00 92.00 540 VAL A N 1
ATOM 4212 C CA . VAL A 1 540 ? 21.403 -0.797 -28.947 1.00 92.00 540 VAL A CA 1
ATOM 4213 C C . VAL A 1 540 ? 21.534 -1.391 -30.350 1.00 92.00 540 VAL A C 1
ATOM 4215 O O . VAL A 1 540 ? 22.162 -0.796 -31.224 1.00 92.00 540 VAL A O 1
ATOM 4218 N N . THR A 1 541 ? 20.874 -2.521 -30.601 1.00 93.94 541 THR A N 1
ATOM 4219 C CA . THR A 1 541 ? 20.867 -3.183 -31.909 1.00 93.94 541 THR A CA 1
ATOM 4220 C C . THR A 1 541 ? 20.249 -2.294 -32.990 1.00 93.94 541 THR A C 1
ATOM 4222 O O . THR A 1 541 ? 20.851 -2.128 -34.051 1.00 93.94 541 THR A O 1
ATOM 4225 N N . MET A 1 542 ? 19.088 -1.683 -32.733 1.00 91.88 542 MET A N 1
ATOM 4226 C CA . MET A 1 542 ? 18.427 -0.765 -33.668 1.00 91.88 542 MET A CA 1
ATOM 4227 C C . MET A 1 542 ? 19.262 0.492 -33.924 1.00 91.88 542 MET A C 1
ATOM 4229 O O . MET A 1 542 ? 19.373 0.918 -35.070 1.00 91.88 542 MET A O 1
ATOM 4233 N N . PHE A 1 543 ? 19.894 1.054 -32.891 1.00 89.31 543 PHE A N 1
ATOM 4234 C CA . PHE A 1 543 ? 20.776 2.213 -33.020 1.00 89.31 543 PHE A CA 1
ATOM 4235 C C . PHE A 1 543 ? 21.979 1.909 -33.919 1.00 89.31 543 PHE A C 1
ATOM 4237 O O . PHE A 1 543 ? 22.286 2.679 -34.827 1.00 89.31 543 PHE A O 1
ATOM 4244 N N . LEU A 1 544 ? 22.628 0.757 -33.717 1.00 89.81 544 LEU A N 1
ATOM 4245 C CA . LEU A 1 544 ? 23.717 0.308 -34.585 1.00 89.81 544 LEU A CA 1
ATOM 4246 C C . LEU A 1 544 ? 23.234 0.053 -36.017 1.00 89.81 544 LEU A C 1
ATOM 4248 O O . LEU A 1 544 ? 23.934 0.415 -36.955 1.00 89.81 544 LEU A O 1
ATOM 4252 N N . GLY A 1 545 ? 22.041 -0.526 -36.186 1.00 88.62 545 GLY A N 1
ATOM 4253 C CA . GLY A 1 545 ? 21.447 -0.797 -37.497 1.00 88.62 545 GLY A CA 1
ATOM 4254 C C . GLY A 1 545 ? 21.118 0.476 -38.278 1.00 88.62 545 GLY A C 1
ATOM 4255 O O . GLY A 1 545 ? 21.429 0.568 -39.462 1.00 88.62 545 GLY A O 1
ATOM 4256 N N . ALA A 1 546 ? 20.558 1.487 -37.608 1.00 86.50 546 ALA A N 1
ATOM 4257 C CA . ALA A 1 546 ? 20.240 2.785 -38.203 1.00 86.50 546 ALA A CA 1
ATOM 4258 C C . ALA A 1 546 ? 21.488 3.560 -38.661 1.00 86.50 546 ALA A C 1
ATOM 4260 O O . ALA A 1 546 ? 21.387 4.399 -39.549 1.00 86.50 546 ALA A O 1
ATOM 4261 N N . ARG A 1 547 ? 22.656 3.259 -38.078 1.00 84.19 547 ARG A N 1
ATOM 4262 C CA . ARG A 1 547 ? 23.955 3.842 -38.443 1.00 84.19 547 ARG A CA 1
ATOM 4263 C C . ARG A 1 547 ? 24.728 3.052 -39.491 1.00 84.19 547 ARG A C 1
ATOM 4265 O O . ARG A 1 547 ? 25.821 3.463 -39.877 1.00 84.19 547 ARG A O 1
ATOM 4272 N N . LEU A 1 548 ? 24.203 1.916 -39.951 1.00 85.06 548 LEU A N 1
ATOM 4273 C CA . LEU A 1 548 ? 24.842 1.197 -41.043 1.00 85.06 548 LEU A CA 1
ATOM 4274 C C . LEU A 1 548 ? 24.691 2.010 -42.339 1.00 85.06 548 LEU A C 1
ATOM 4276 O O . LEU A 1 548 ? 23.558 2.310 -42.730 1.00 85.06 548 LEU A O 1
ATOM 4280 N N . PRO A 1 549 ? 25.792 2.296 -43.063 1.00 75.94 549 PRO A N 1
ATOM 4281 C CA . PRO A 1 549 ? 25.750 3.075 -44.304 1.00 75.94 549 PRO A CA 1
ATOM 4282 C C . PRO A 1 549 ? 24.794 2.498 -45.357 1.00 75.94 549 PRO A C 1
ATOM 4284 O O . PRO A 1 549 ? 24.199 3.239 -46.132 1.00 75.94 549 PRO A O 1
ATO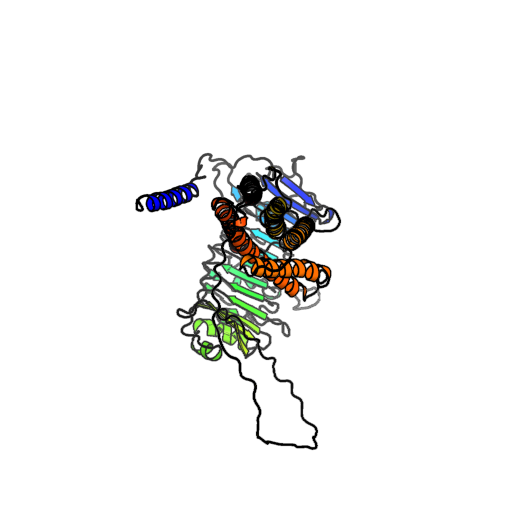M 4287 N N . VAL A 1 550 ? 24.592 1.175 -45.329 1.00 71.94 550 VAL A N 1
ATOM 4288 C CA . VAL A 1 550 ? 23.724 0.421 -46.248 1.00 71.94 550 VAL A CA 1
ATOM 4289 C C . VAL A 1 550 ? 22.257 0.857 -46.210 1.00 71.94 550 VAL A C 1
ATOM 4291 O O . VAL A 1 550 ? 21.533 0.668 -47.184 1.00 71.94 550 VAL A O 1
ATOM 42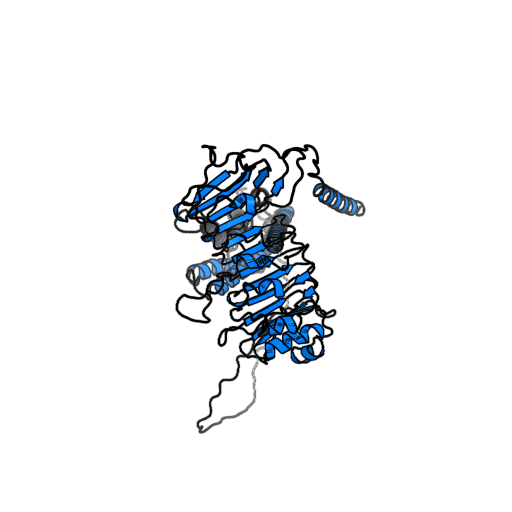94 N N . LEU A 1 551 ? 21.791 1.413 -45.087 1.00 68.19 551 LEU A N 1
ATOM 4295 C CA . LEU A 1 551 ? 20.407 1.856 -44.947 1.00 68.19 551 LEU A CA 1
ATOM 4296 C C . LEU A 1 551 ? 20.212 3.277 -45.506 1.00 68.19 551 LEU A C 1
ATOM 4298 O O . LEU A 1 551 ? 19.084 3.647 -45.822 1.00 68.19 551 LEU A O 1
ATOM 4302 N N . GLY A 1 552 ? 21.294 4.062 -45.629 1.00 65.81 552 GLY A N 1
ATOM 4303 C CA . GLY A 1 552 ? 21.275 5.449 -46.116 1.00 65.81 552 GLY A CA 1
ATOM 4304 C C . GLY A 1 552 ? 20.361 6.384 -45.318 1.00 65.81 552 GLY A C 1
ATOM 4305 O O . GLY A 1 552 ? 19.950 7.437 -45.805 1.00 65.81 552 GLY A O 1
ATOM 4306 N N . VAL A 1 553 ? 19.980 5.976 -44.105 1.00 74.00 553 VAL A N 1
ATOM 4307 C CA . VAL A 1 553 ? 19.001 6.690 -43.293 1.00 74.00 553 VAL A CA 1
ATOM 4308 C C . VAL A 1 553 ? 19.662 7.888 -42.633 1.00 74.00 553 VAL A C 1
ATOM 4310 O O . VAL A 1 553 ? 20.790 7.820 -42.153 1.00 74.00 553 VAL A O 1
ATOM 4313 N N . HIS A 1 554 ? 18.933 9.000 -42.593 1.00 74.00 554 HIS A N 1
ATOM 4314 C CA . HIS A 1 554 ? 19.363 10.193 -41.881 1.00 74.00 554 HIS A CA 1
ATOM 4315 C C . HIS A 1 554 ? 19.630 9.857 -40.404 1.00 74.00 554 HIS A C 1
ATOM 4317 O O . HIS A 1 554 ? 18.784 9.234 -39.759 1.00 74.00 554 HIS A O 1
ATOM 4323 N N . GLU A 1 555 ? 20.745 10.331 -39.836 1.00 76.38 555 GLU A N 1
ATOM 4324 C CA . GLU A 1 555 ? 21.121 10.100 -38.424 1.00 76.38 555 GLU A CA 1
ATOM 4325 C C . GLU A 1 555 ? 19.978 10.430 -37.441 1.00 76.38 555 GLU A C 1
ATOM 4327 O O . GLU A 1 555 ? 19.873 9.838 -36.367 1.00 76.38 555 GLU A O 1
ATOM 4332 N N . ALA A 1 556 ? 19.060 11.325 -37.834 1.00 78.12 556 ALA A N 1
ATOM 4333 C CA . ALA A 1 556 ? 17.831 11.611 -37.090 1.00 78.12 556 ALA A CA 1
ATOM 4334 C C . ALA A 1 556 ? 17.017 10.358 -36.734 1.00 78.12 556 ALA A C 1
ATOM 4336 O O . ALA A 1 556 ? 16.439 10.337 -35.657 1.00 78.12 556 ALA A O 1
ATOM 4337 N N . ALA A 1 557 ? 16.974 9.308 -37.560 1.00 81.81 557 ALA A N 1
ATOM 4338 C CA . ALA A 1 557 ? 16.235 8.092 -37.218 1.00 81.81 557 ALA A CA 1
ATOM 4339 C C . ALA A 1 557 ? 16.827 7.384 -35.989 1.00 81.81 557 ALA A C 1
ATOM 4341 O O . ALA A 1 557 ? 16.081 6.973 -35.102 1.00 81.81 557 ALA A O 1
ATOM 4342 N N . ALA A 1 558 ? 18.159 7.304 -35.894 1.00 83.38 558 ALA A N 1
ATOM 4343 C CA . ALA A 1 558 ? 18.841 6.728 -34.737 1.00 83.38 558 ALA A CA 1
ATOM 4344 C C . ALA A 1 558 ? 18.573 7.552 -33.466 1.00 83.38 558 ALA A C 1
ATOM 4346 O O . ALA A 1 558 ? 18.281 6.991 -32.408 1.00 83.38 558 ALA A O 1
ATOM 4347 N N . TYR A 1 559 ? 18.602 8.885 -33.581 1.00 85.31 559 TYR A N 1
ATOM 4348 C CA . TYR A 1 559 ? 18.274 9.782 -32.471 1.00 85.31 559 TYR A CA 1
ATOM 4349 C C . TYR A 1 559 ? 16.800 9.708 -32.067 1.00 85.31 559 TYR A C 1
ATOM 4351 O O . TYR A 1 559 ? 16.516 9.683 -30.878 1.00 85.31 559 TYR A O 1
ATOM 4359 N N . LEU A 1 560 ? 15.865 9.604 -33.015 1.00 86.75 560 LEU A N 1
ATOM 4360 C CA . LEU A 1 560 ? 14.435 9.468 -32.729 1.00 86.75 560 LEU A CA 1
ATOM 4361 C C . LEU A 1 560 ? 14.124 8.163 -31.986 1.00 86.75 560 LEU A C 1
ATOM 4363 O O . LEU A 1 560 ? 13.380 8.194 -31.007 1.00 86.75 560 LEU A O 1
ATOM 4367 N N . ILE A 1 561 ? 14.732 7.042 -32.391 1.00 85.31 561 ILE A N 1
ATOM 4368 C CA . ILE A 1 561 ? 14.619 5.756 -31.679 1.00 85.31 561 ILE A CA 1
ATOM 4369 C C . ILE A 1 561 ? 15.158 5.896 -30.248 1.00 85.31 561 ILE A C 1
ATOM 4371 O O . ILE A 1 561 ? 14.496 5.501 -29.287 1.00 85.31 561 ILE A O 1
ATOM 4375 N N . LEU A 1 562 ? 16.336 6.509 -30.087 1.00 86.56 562 LEU A N 1
ATOM 4376 C CA . LEU A 1 562 ? 16.949 6.713 -28.775 1.00 86.56 562 LEU A CA 1
ATOM 4377 C C . LEU A 1 562 ? 16.113 7.645 -27.882 1.00 86.56 562 LEU A C 1
ATOM 4379 O O . LEU A 1 562 ? 15.888 7.333 -26.715 1.00 86.56 562 LEU A O 1
ATOM 4383 N N . THR A 1 563 ? 15.616 8.762 -28.416 1.00 84.00 563 THR A N 1
ATOM 4384 C CA . THR A 1 563 ? 14.750 9.701 -27.692 1.00 84.00 563 THR A CA 1
ATOM 4385 C C . THR A 1 563 ? 13.438 9.039 -27.289 1.00 84.00 563 THR A C 1
ATOM 4387 O O . THR A 1 563 ? 13.033 9.192 -26.139 1.00 84.00 563 THR A O 1
ATOM 4390 N N . CYS A 1 564 ? 12.809 8.261 -28.179 1.00 86.00 564 CYS A N 1
ATOM 4391 C CA . CYS A 1 564 ? 11.605 7.493 -27.858 1.00 86.00 564 CYS A CA 1
ATOM 4392 C C . CYS A 1 564 ? 11.847 6.595 -26.645 1.00 86.00 564 CYS A C 1
ATOM 4394 O O . CYS A 1 564 ? 11.083 6.624 -25.684 1.00 86.00 564 CYS A O 1
ATOM 4396 N N . PHE A 1 565 ? 12.958 5.858 -26.652 1.00 85.06 565 PHE A N 1
ATOM 4397 C CA . PHE A 1 565 ? 13.319 4.961 -25.564 1.00 85.06 565 PHE A CA 1
ATOM 4398 C C . PHE A 1 565 ? 13.632 5.690 -24.252 1.00 85.06 565 PHE A C 1
ATOM 4400 O O . PHE A 1 565 ? 13.144 5.280 -23.199 1.00 85.06 565 PHE A O 1
ATOM 4407 N N . ILE A 1 566 ? 14.408 6.778 -24.298 1.00 86.88 566 ILE A N 1
ATOM 4408 C CA . ILE A 1 566 ? 14.748 7.574 -23.110 1.00 86.88 566 ILE A CA 1
ATOM 4409 C C . ILE A 1 566 ? 13.482 8.155 -22.483 1.00 86.88 566 ILE A C 1
ATOM 4411 O O . ILE A 1 566 ? 13.288 8.003 -21.280 1.00 86.88 566 ILE A O 1
ATOM 4415 N N . VAL A 1 567 ? 12.602 8.768 -23.281 1.00 85.56 567 VAL A N 1
ATOM 4416 C CA . VAL A 1 567 ? 11.327 9.313 -22.792 1.00 85.56 567 VAL A CA 1
ATOM 4417 C C . VAL A 1 567 ? 10.485 8.205 -22.166 1.00 85.56 567 VAL A C 1
ATOM 4419 O O . VAL A 1 567 ? 9.967 8.392 -21.069 1.00 85.56 567 VAL A O 1
ATOM 4422 N N . ASN A 1 568 ? 10.421 7.025 -22.789 1.00 82.69 568 ASN A N 1
ATOM 4423 C CA . ASN A 1 568 ? 9.653 5.905 -22.254 1.00 82.69 568 ASN A CA 1
ATOM 4424 C C . ASN A 1 568 ? 10.231 5.361 -20.935 1.00 82.69 568 ASN A C 1
ATOM 4426 O O . ASN A 1 568 ? 9.480 5.067 -20.007 1.00 82.69 568 ASN A O 1
ATOM 4430 N N . ILE A 1 569 ? 11.560 5.261 -20.810 1.00 83.06 569 ILE A N 1
ATOM 4431 C CA . ILE A 1 569 ? 12.217 4.879 -19.552 1.00 83.06 569 ILE A CA 1
ATOM 4432 C C . ILE A 1 569 ? 11.979 5.931 -18.473 1.00 83.06 569 ILE A C 1
ATOM 4434 O O . ILE A 1 569 ? 11.592 5.566 -17.366 1.00 83.06 569 ILE A O 1
ATOM 4438 N N . LEU A 1 570 ? 12.194 7.213 -18.775 1.00 83.81 570 LEU A N 1
ATOM 4439 C CA . LEU A 1 570 ? 11.993 8.301 -17.820 1.00 83.81 570 LEU A CA 1
ATOM 4440 C C . LEU A 1 570 ? 10.543 8.359 -17.355 1.00 83.81 570 LEU A C 1
ATOM 4442 O O . LEU A 1 570 ? 10.297 8.512 -16.164 1.00 83.81 570 LEU A O 1
ATOM 4446 N N . LEU A 1 571 ? 9.591 8.161 -18.266 1.00 80.69 571 LEU A N 1
ATOM 4447 C CA . LEU A 1 571 ? 8.182 8.067 -17.928 1.00 80.69 571 LEU A CA 1
ATOM 4448 C C . LEU A 1 571 ? 7.896 6.848 -17.048 1.00 80.69 571 LEU A C 1
ATOM 4450 O O . LEU A 1 571 ? 7.208 6.975 -16.043 1.00 80.69 571 LEU A O 1
ATOM 4454 N N . GLN A 1 572 ? 8.435 5.672 -17.378 1.00 77.25 572 GLN A N 1
ATOM 4455 C CA . GLN A 1 572 ? 8.252 4.483 -16.546 1.00 77.25 572 GLN A CA 1
ATOM 4456 C C . GLN A 1 572 ? 8.864 4.654 -15.157 1.00 77.25 572 GLN A C 1
ATOM 4458 O O . GLN A 1 572 ? 8.246 4.227 -14.189 1.00 77.25 572 GLN A O 1
ATOM 4463 N N . ILE A 1 573 ? 10.040 5.276 -15.045 1.00 80.06 573 ILE A N 1
ATOM 4464 C CA . ILE A 1 573 ? 10.661 5.608 -13.759 1.00 80.06 573 ILE A CA 1
ATOM 4465 C C . ILE A 1 573 ? 9.806 6.637 -13.026 1.00 80.06 573 ILE A C 1
ATOM 4467 O O . ILE A 1 573 ? 9.514 6.433 -11.860 1.00 80.06 573 ILE A O 1
ATOM 4471 N N . GLY A 1 574 ? 9.353 7.701 -13.688 1.00 76.50 574 GLY A N 1
ATOM 4472 C CA . GLY A 1 574 ? 8.506 8.730 -13.087 1.00 76.50 574 GLY A CA 1
ATOM 4473 C C . GLY A 1 574 ? 7.174 8.174 -12.586 1.00 76.50 574 GLY A C 1
ATOM 4474 O O . GLY A 1 574 ? 6.757 8.495 -11.481 1.00 76.50 574 GLY A O 1
ATOM 4475 N N . LEU A 1 575 ? 6.543 7.277 -13.347 1.00 74.25 575 LEU A N 1
ATOM 4476 C CA . LEU A 1 575 ? 5.342 6.548 -12.939 1.00 74.25 575 LEU A CA 1
ATOM 4477 C C . LEU A 1 575 ? 5.622 5.583 -11.786 1.00 74.25 575 LEU A C 1
ATOM 4479 O O . LEU A 1 575 ? 4.791 5.456 -10.899 1.00 74.25 575 LEU A O 1
ATOM 4483 N N . GLU A 1 576 ? 6.775 4.916 -11.780 1.00 73.00 576 GLU A N 1
ATOM 4484 C CA . GLU A 1 576 ? 7.196 4.006 -10.712 1.00 73.00 576 GLU A CA 1
ATOM 4485 C C . GLU A 1 576 ? 7.513 4.766 -9.422 1.00 73.00 576 GLU A C 1
ATOM 4487 O O . GLU A 1 576 ? 7.073 4.365 -8.356 1.00 73.00 576 GLU A O 1
ATOM 4492 N N . VAL A 1 577 ? 8.195 5.906 -9.518 1.00 74.88 577 VAL A N 1
ATOM 4493 C CA . VAL A 1 577 ? 8.461 6.823 -8.406 1.00 74.88 577 VAL A CA 1
ATOM 4494 C C . VAL A 1 577 ? 7.163 7.441 -7.919 1.00 74.88 577 VAL A C 1
ATOM 4496 O O . VAL A 1 577 ? 6.952 7.486 -6.718 1.00 74.88 577 VAL A O 1
ATOM 4499 N N . ASN A 1 578 ? 6.262 7.864 -8.809 1.00 70.00 578 ASN A N 1
ATOM 4500 C CA . ASN A 1 578 ? 4.951 8.361 -8.405 1.00 70.00 578 ASN A CA 1
ATOM 4501 C C . ASN A 1 578 ? 4.135 7.257 -7.732 1.00 70.00 578 ASN A C 1
ATOM 4503 O O . ASN A 1 578 ? 3.501 7.513 -6.724 1.00 70.00 578 ASN A O 1
ATOM 4507 N N . ARG A 1 579 ? 4.190 6.022 -8.238 1.00 68.94 579 ARG A N 1
ATOM 4508 C CA . ARG A 1 579 ? 3.545 4.853 -7.634 1.00 68.94 579 ARG A CA 1
ATOM 4509 C C . ARG A 1 579 ? 4.147 4.529 -6.274 1.00 68.94 579 ARG A C 1
ATOM 4511 O O . ARG A 1 579 ? 3.394 4.319 -5.342 1.00 68.94 579 ARG A O 1
ATOM 4518 N N . HIS A 1 580 ? 5.469 4.512 -6.138 1.00 63.88 580 HIS A N 1
ATOM 4519 C CA . HIS A 1 580 ? 6.143 4.289 -4.862 1.00 63.88 580 HIS A CA 1
ATOM 4520 C C . HIS A 1 580 ? 5.894 5.425 -3.888 1.00 63.88 580 HIS A C 1
ATOM 4522 O O . HIS A 1 580 ? 5.639 5.143 -2.735 1.00 63.88 580 HIS A O 1
ATOM 4528 N N . ARG A 1 581 ? 5.878 6.677 -4.345 1.00 64.50 581 ARG A N 1
ATOM 4529 C CA . ARG A 1 581 ? 5.460 7.832 -3.554 1.00 64.50 581 ARG A CA 1
ATOM 4530 C C . ARG A 1 581 ? 4.001 7.707 -3.158 1.00 64.50 581 ARG A C 1
ATOM 4532 O O . ARG A 1 581 ? 3.690 7.965 -2.021 1.00 64.50 581 ARG A O 1
ATOM 4539 N N . HIS A 1 582 ? 3.111 7.259 -4.035 1.00 58.19 582 HIS A N 1
ATOM 4540 C CA . HIS A 1 582 ? 1.729 6.973 -3.665 1.00 58.19 582 HIS A CA 1
ATOM 4541 C C . HIS A 1 582 ? 1.601 5.755 -2.766 1.00 58.19 582 HIS A C 1
ATOM 4543 O O . HIS A 1 582 ? 0.630 5.720 -2.057 1.00 58.19 582 HIS A O 1
ATOM 4549 N N . ILE A 1 583 ? 2.496 4.766 -2.784 1.00 55.88 583 ILE A N 1
ATOM 4550 C CA . ILE A 1 583 ? 2.475 3.612 -1.866 1.00 55.88 583 ILE A CA 1
ATOM 4551 C C . ILE A 1 583 ? 3.058 3.998 -0.506 1.00 55.88 583 ILE A C 1
ATOM 4553 O O . ILE A 1 583 ? 2.564 3.556 0.515 1.00 55.88 583 ILE A O 1
ATOM 4557 N N . PHE A 1 584 ? 4.115 4.803 -0.515 1.00 53.81 584 PHE A N 1
ATOM 4558 C CA . PHE A 1 584 ? 4.809 5.314 0.658 1.00 53.81 584 PHE A CA 1
ATOM 4559 C C . PHE A 1 584 ? 3.980 6.398 1.355 1.00 53.81 584 PHE A C 1
ATOM 4561 O O . PHE A 1 584 ? 3.862 6.389 2.568 1.00 53.81 584 PHE A O 1
ATOM 4568 N N . ASN A 1 585 ? 3.345 7.279 0.576 1.00 45.84 585 ASN A N 1
ATOM 4569 C CA . ASN A 1 585 ? 2.394 8.282 1.054 1.00 45.84 585 ASN A CA 1
ATOM 4570 C C . ASN A 1 585 ? 0.963 7.727 1.154 1.00 45.84 585 ASN A C 1
ATOM 4572 O O . ASN A 1 585 ? 0.111 8.395 1.735 1.00 45.84 585 ASN A O 1
ATOM 4576 N N . ALA A 1 586 ? 0.643 6.568 0.554 1.00 44.19 586 ALA A N 1
ATOM 4577 C CA . ALA A 1 586 ? -0.620 5.897 0.857 1.00 44.19 586 ALA A CA 1
ATOM 4578 C C . ALA A 1 586 ? -0.455 5.333 2.244 1.00 44.19 586 ALA A C 1
ATOM 4580 O O . ALA A 1 586 ? 0.348 4.430 2.474 1.00 44.19 586 ALA A O 1
ATOM 4581 N N . ARG A 1 587 ? -1.279 5.842 3.150 1.00 39.69 587 ARG A N 1
ATOM 4582 C CA . ARG A 1 587 ? -1.214 5.462 4.548 1.00 39.69 587 ARG A CA 1
ATOM 4583 C C . ARG A 1 587 ? -1.641 3.999 4.808 1.00 39.69 587 ARG A C 1
ATOM 4585 O O . ARG A 1 587 ? -1.644 3.551 5.942 1.00 39.69 587 ARG A O 1
ATOM 4592 N N . VAL A 1 588 ? -1.977 3.234 3.755 1.00 40.50 588 VAL A N 1
ATOM 4593 C CA . VAL A 1 588 ? -2.646 1.919 3.794 1.00 40.50 588 VAL A CA 1
ATOM 4594 C C . VAL A 1 588 ? -2.131 0.996 2.680 1.00 40.50 588 VAL A C 1
ATOM 4596 O O . VAL A 1 588 ? -2.087 1.419 1.517 1.00 40.50 588 VAL A O 1
ATOM 4599 N N . PRO A 1 589 ? -1.840 -0.290 2.947 1.00 39.78 589 PRO A N 1
ATOM 4600 C CA . PRO A 1 589 ? -1.763 -1.286 1.886 1.00 39.78 589 PRO A CA 1
ATOM 4601 C C . PRO A 1 589 ? -3.166 -1.516 1.286 1.00 39.78 589 PRO A C 1
ATOM 4603 O O . PRO A 1 589 ? -4.158 -1.550 2.013 1.00 39.78 589 PRO A O 1
ATOM 4606 N N . PRO A 1 590 ? -3.304 -1.694 -0.038 1.00 39.91 590 PRO A N 1
ATOM 4607 C CA . PRO A 1 590 ? -4.614 -1.906 -0.641 1.00 39.91 590 PRO A CA 1
ATOM 4608 C C . PRO A 1 590 ? -5.234 -3.222 -0.142 1.00 39.91 590 PRO A C 1
ATOM 4610 O O . PRO A 1 590 ? -4.584 -4.268 -0.176 1.00 39.91 590 PRO A O 1
ATOM 4613 N N . LEU A 1 591 ? -6.524 -3.181 0.228 1.00 42.16 591 LEU A N 1
ATOM 4614 C CA . LEU A 1 591 ? -7.346 -4.325 0.680 1.00 42.16 591 LEU A CA 1
ATOM 4615 C C . LEU A 1 591 ? -7.312 -5.532 -0.283 1.00 42.16 591 LEU A C 1
ATOM 4617 O O . LEU A 1 591 ? -7.633 -6.657 0.097 1.00 42.16 591 LEU A O 1
ATOM 4621 N N . ARG A 1 592 ? -6.889 -5.321 -1.538 1.00 42.16 592 ARG A N 1
ATOM 4622 C CA . ARG A 1 592 ? -6.441 -6.367 -2.463 1.00 42.16 592 ARG A CA 1
ATOM 4623 C C . ARG A 1 592 ? -5.136 -5.950 -3.150 1.00 42.16 592 ARG A C 1
ATOM 4625 O O . ARG A 1 592 ? -5.054 -4.826 -3.640 1.00 42.16 592 ARG A O 1
ATOM 4632 N N . PRO A 1 593 ? -4.162 -6.860 -3.347 1.00 39.50 593 PRO A N 1
ATOM 4633 C CA . PRO A 1 593 ? -2.818 -6.543 -3.857 1.00 39.50 593 PRO A CA 1
ATOM 4634 C C . PRO A 1 593 ? -2.738 -5.943 -5.282 1.00 39.50 593 PRO A C 1
ATOM 4636 O O . PRO A 1 593 ? -1.637 -5.726 -5.783 1.00 39.50 593 PRO A O 1
ATOM 4639 N N . ASN A 1 594 ? -3.865 -5.682 -5.960 1.00 39.34 594 ASN A N 1
ATOM 4640 C CA . ASN A 1 594 ? -3.913 -5.125 -7.318 1.00 39.34 594 ASN A CA 1
ATOM 4641 C C . ASN A 1 594 ? -4.926 -3.966 -7.507 1.00 39.34 594 ASN A C 1
ATOM 4643 O O . ASN A 1 594 ? -5.138 -3.551 -8.643 1.00 39.34 594 ASN A O 1
ATOM 4647 N N . GLU A 1 595 ? -5.556 -3.438 -6.451 1.00 40.66 595 GLU A N 1
ATOM 4648 C CA . GLU A 1 595 ? -6.503 -2.307 -6.539 1.00 40.66 595 GLU A CA 1
ATOM 4649 C C . GLU A 1 595 ? -5.847 -1.028 -5.995 1.00 40.66 595 GLU A C 1
ATOM 4651 O O . GLU A 1 595 ? -6.039 -0.649 -4.848 1.00 40.66 595 GLU A O 1
ATOM 4656 N N . PHE A 1 596 ? -5.042 -0.366 -6.830 1.00 47.84 596 PHE A N 1
ATOM 4657 C CA . PHE A 1 596 ? -4.681 1.038 -6.618 1.00 47.84 596 PHE A CA 1
ATOM 4658 C C . PHE A 1 596 ? -5.591 1.892 -7.508 1.00 47.84 596 PHE A C 1
ATOM 4660 O O . PHE A 1 596 ? -5.623 1.631 -8.718 1.00 47.84 596 PHE A O 1
ATOM 4667 N N . PRO A 1 597 ? -6.311 2.898 -6.975 1.00 46.22 597 PRO A N 1
ATOM 4668 C CA . PRO A 1 597 ? -7.023 3.857 -7.803 1.00 46.22 597 PRO A CA 1
ATOM 4669 C C . PRO A 1 597 ? -5.985 4.599 -8.641 1.00 46.22 597 PRO A C 1
ATOM 4671 O O . PRO A 1 597 ? -5.182 5.379 -8.136 1.00 46.22 597 PRO A O 1
ATOM 4674 N N . ILE A 1 598 ? -5.949 4.291 -9.932 1.00 52.53 598 ILE A N 1
ATOM 4675 C CA . ILE A 1 598 ? -5.106 5.010 -10.878 1.00 52.53 598 ILE A CA 1
ATOM 4676 C C . ILE A 1 598 ? -5.736 6.392 -11.050 1.00 52.53 598 ILE A C 1
ATOM 4678 O O . ILE A 1 598 ? -6.856 6.483 -11.562 1.00 52.53 598 ILE A O 1
ATOM 4682 N N . ASP A 1 599 ? -5.015 7.435 -10.638 1.00 59.66 599 ASP A N 1
ATOM 4683 C CA . ASP A 1 599 ? -5.390 8.829 -10.874 1.00 59.66 599 ASP A CA 1
ATOM 4684 C C . ASP A 1 599 ? -5.704 9.038 -12.369 1.00 59.66 599 ASP A C 1
ATOM 4686 O O . ASP A 1 599 ? -5.025 8.508 -13.258 1.00 59.66 599 ASP A O 1
ATOM 4690 N N . SER A 1 600 ? -6.751 9.805 -12.664 1.00 65.06 600 SER A N 1
ATOM 4691 C CA . SER A 1 600 ? -7.123 10.223 -14.018 1.00 65.06 600 SER A CA 1
ATOM 4692 C C . SER A 1 600 ? -5.920 10.781 -14.790 1.00 65.06 600 SER A C 1
ATOM 4694 O O . SER A 1 600 ? -5.785 10.516 -15.988 1.00 65.06 600 SER A O 1
ATOM 4696 N N . ALA A 1 601 ? -4.984 11.442 -14.100 1.00 65.81 601 ALA A N 1
ATOM 4697 C CA . ALA A 1 601 ? -3.725 11.914 -14.671 1.00 65.81 601 ALA A CA 1
ATOM 4698 C C . ALA A 1 601 ? -2.847 10.786 -15.247 1.00 65.81 601 ALA A C 1
ATOM 4700 O O . ALA A 1 601 ? -2.302 10.922 -16.343 1.00 65.81 601 ALA A O 1
ATOM 4701 N N . GLN A 1 602 ? -2.742 9.639 -14.569 1.00 70.75 602 GLN A N 1
ATOM 4702 C CA . GLN A 1 602 ? -1.941 8.506 -15.040 1.00 70.75 602 GLN A CA 1
ATOM 4703 C C . GLN A 1 602 ? -2.567 7.848 -16.279 1.00 70.75 602 GLN A C 1
ATOM 4705 O O . GLN A 1 602 ? -1.840 7.454 -17.190 1.00 70.75 602 GLN A O 1
ATOM 4710 N N . LYS A 1 603 ? -3.903 7.784 -16.379 1.00 74.25 603 LYS A N 1
ATOM 4711 C CA . LYS A 1 603 ? -4.581 7.313 -17.605 1.00 74.25 603 LYS A CA 1
ATOM 4712 C C . LYS A 1 603 ? -4.308 8.241 -18.790 1.00 74.25 603 LYS A C 1
ATOM 4714 O O . LYS A 1 603 ? -3.986 7.758 -19.874 1.00 74.25 603 LYS A O 1
ATOM 4719 N N . ILE A 1 604 ? -4.392 9.555 -18.577 1.00 78.50 604 ILE A N 1
ATOM 4720 C CA . ILE A 1 604 ? -4.090 10.565 -19.602 1.00 78.50 604 ILE A CA 1
ATOM 4721 C C . ILE A 1 604 ? -2.632 10.445 -20.055 1.00 78.50 604 ILE A C 1
ATOM 4723 O O . ILE A 1 604 ? -2.360 10.416 -21.253 1.00 78.50 604 ILE A O 1
ATOM 4727 N N . LEU A 1 605 ? -1.701 10.297 -19.112 1.00 78.44 605 LEU A N 1
ATOM 4728 C CA . LEU A 1 605 ? -0.276 10.194 -19.406 1.00 78.44 605 LEU A CA 1
ATOM 4729 C C . LEU A 1 605 ? 0.065 8.956 -20.252 1.00 78.44 605 LEU A C 1
ATOM 4731 O O . LEU A 1 605 ? 0.872 9.049 -21.173 1.00 78.44 605 LEU A O 1
ATOM 4735 N N . LEU A 1 606 ? -0.597 7.821 -20.003 1.00 80.62 606 LEU A N 1
ATOM 4736 C CA . LEU A 1 606 ? -0.446 6.615 -20.826 1.00 80.62 606 LEU A CA 1
ATOM 4737 C C . LEU A 1 606 ? -0.978 6.807 -22.251 1.00 80.62 606 LEU A C 1
ATOM 4739 O O . LEU A 1 606 ? -0.360 6.332 -23.200 1.00 80.62 606 LEU A O 1
ATOM 4743 N N . ILE A 1 607 ? -2.104 7.506 -22.418 1.00 84.25 607 ILE A N 1
ATOM 4744 C CA . ILE A 1 607 ? -2.656 7.813 -23.747 1.00 84.25 607 ILE A CA 1
ATOM 4745 C C . ILE A 1 607 ? -1.694 8.721 -24.520 1.00 84.25 607 ILE A C 1
ATOM 4747 O O . ILE A 1 607 ? -1.396 8.451 -25.683 1.00 84.25 607 ILE A O 1
ATOM 4751 N N . VAL A 1 608 ? -1.175 9.763 -23.865 1.00 85.56 608 VAL A N 1
ATOM 4752 C CA . VAL A 1 608 ? -0.187 10.679 -24.452 1.00 85.56 608 VAL A CA 1
ATOM 4753 C C . VAL A 1 608 ? 1.073 9.924 -24.879 1.00 85.56 608 VAL A C 1
ATOM 4755 O O . VAL A 1 608 ? 1.554 10.135 -25.991 1.00 85.56 608 VAL A O 1
ATOM 4758 N N . ASP A 1 609 ? 1.572 9.005 -24.051 1.00 84.81 609 ASP A N 1
ATOM 4759 C CA . ASP A 1 609 ? 2.753 8.201 -24.378 1.00 84.81 609 ASP A CA 1
ATOM 4760 C C . ASP A 1 609 ? 2.517 7.278 -25.584 1.00 84.81 609 ASP A C 1
ATOM 4762 O O . ASP A 1 609 ? 3.343 7.214 -26.490 1.00 84.81 609 ASP A O 1
ATOM 4766 N N . VAL A 1 610 ? 1.351 6.630 -25.677 1.00 89.25 610 VAL A N 1
ATOM 4767 C CA . VAL A 1 610 ? 0.998 5.806 -26.849 1.00 89.25 610 VAL A CA 1
ATOM 4768 C C . VAL A 1 610 ? 0.945 6.643 -28.130 1.00 89.25 610 VAL A C 1
ATOM 4770 O O . VAL A 1 610 ? 1.450 6.207 -29.169 1.00 89.25 610 VAL A O 1
ATOM 4773 N N . ILE A 1 611 ? 0.376 7.852 -28.074 1.00 90.69 611 ILE A N 1
ATOM 4774 C CA . ILE A 1 611 ? 0.355 8.781 -29.216 1.00 90.69 611 ILE A CA 1
ATOM 4775 C C . ILE A 1 611 ? 1.784 9.177 -29.602 1.00 90.69 611 ILE A C 1
ATOM 4777 O O . ILE A 1 611 ? 2.136 9.136 -30.783 1.00 90.69 611 ILE A O 1
ATOM 4781 N N . PHE A 1 612 ? 2.623 9.498 -28.617 1.00 90.38 612 PHE A N 1
ATOM 4782 C CA . PHE A 1 612 ? 4.021 9.860 -28.828 1.00 90.38 612 PHE A CA 1
ATOM 4783 C C . PHE A 1 612 ? 4.824 8.723 -29.485 1.00 90.38 612 PHE A C 1
ATOM 4785 O O . PHE A 1 612 ? 5.449 8.941 -30.525 1.00 90.38 612 PHE A O 1
ATOM 4792 N N . ILE A 1 613 ? 4.745 7.495 -28.958 1.00 91.19 613 ILE A N 1
ATOM 4793 C CA . ILE A 1 613 ? 5.404 6.310 -29.539 1.00 91.19 613 ILE A CA 1
ATOM 4794 C C . ILE A 1 613 ? 4.941 6.092 -30.982 1.00 91.19 613 ILE A C 1
ATOM 4796 O O . ILE A 1 613 ? 5.758 5.817 -31.865 1.00 91.19 613 ILE A O 1
ATOM 4800 N N . SER A 1 614 ? 3.637 6.228 -31.240 1.00 93.06 614 SER A N 1
ATOM 4801 C CA . SER A 1 614 ? 3.062 6.063 -32.579 1.00 93.06 614 SER A CA 1
ATOM 4802 C C . SER A 1 614 ? 3.633 7.094 -33.556 1.00 93.06 614 SER A C 1
ATOM 4804 O O . SER A 1 614 ? 4.098 6.729 -34.635 1.00 93.06 614 SER A O 1
ATOM 4806 N N . ALA A 1 615 ? 3.672 8.369 -33.159 1.00 92.56 615 ALA A N 1
ATOM 4807 C CA . ALA A 1 615 ? 4.189 9.459 -33.981 1.00 92.56 615 ALA A CA 1
ATOM 4808 C C . ALA A 1 615 ? 5.679 9.283 -34.316 1.00 92.56 615 ALA A C 1
ATOM 4810 O O . ALA A 1 615 ? 6.077 9.439 -35.475 1.00 92.56 615 ALA A O 1
ATOM 4811 N N . ILE A 1 616 ? 6.501 8.901 -33.333 1.00 91.75 616 ILE A N 1
ATOM 4812 C CA . ILE A 1 616 ? 7.926 8.636 -33.562 1.00 91.75 616 ILE A CA 1
ATOM 4813 C C . ILE A 1 616 ? 8.116 7.415 -34.466 1.00 91.75 616 ILE A C 1
ATOM 4815 O O . ILE A 1 616 ? 8.896 7.475 -35.414 1.00 91.75 616 ILE A O 1
ATOM 4819 N N . THR A 1 617 ? 7.371 6.333 -34.228 1.00 93.00 617 THR A N 1
ATOM 4820 C CA . THR A 1 617 ? 7.437 5.115 -35.050 1.00 93.00 617 THR A CA 1
ATOM 4821 C C . THR A 1 617 ? 7.116 5.423 -36.511 1.00 93.00 617 THR A C 1
ATOM 4823 O O . THR A 1 617 ? 7.880 5.045 -37.397 1.00 93.00 617 THR A O 1
ATOM 4826 N N . ILE A 1 618 ? 6.032 6.162 -36.772 1.00 93.69 618 ILE A N 1
ATOM 4827 C CA . ILE A 1 618 ? 5.650 6.576 -38.129 1.00 93.69 618 ILE A CA 1
ATOM 4828 C C . ILE A 1 618 ? 6.756 7.432 -38.753 1.00 93.69 618 ILE A C 1
ATOM 4830 O O . ILE A 1 618 ? 7.155 7.180 -39.886 1.00 93.69 618 ILE A O 1
ATOM 4834 N N . SER A 1 619 ? 7.301 8.391 -38.003 1.00 92.12 619 SER A N 1
ATOM 4835 C CA . SER A 1 619 ? 8.375 9.267 -38.486 1.00 92.12 619 SER A CA 1
ATOM 4836 C C . SER A 1 619 ? 9.623 8.477 -38.890 1.00 92.12 619 SER A C 1
ATOM 4838 O O . SER A 1 619 ? 10.175 8.695 -39.966 1.00 92.12 619 SER A O 1
ATOM 4840 N N . VAL A 1 620 ? 10.043 7.510 -38.070 1.00 90.88 620 VAL A N 1
ATOM 4841 C CA . VAL A 1 620 ? 11.192 6.639 -38.362 1.00 90.88 620 VAL A CA 1
ATOM 4842 C C . VAL A 1 620 ? 10.920 5.750 -39.578 1.00 90.88 620 VAL A C 1
ATOM 4844 O O . VAL A 1 620 ? 11.787 5.623 -40.438 1.00 90.88 620 VAL A O 1
ATOM 4847 N N . ILE A 1 621 ? 9.717 5.179 -39.700 1.00 92.56 621 ILE A N 1
ATOM 4848 C CA . ILE A 1 621 ? 9.329 4.377 -40.872 1.00 92.56 621 ILE A CA 1
ATOM 4849 C C . ILE A 1 621 ? 9.389 5.219 -42.146 1.00 92.56 621 ILE A C 1
ATOM 4851 O O . ILE A 1 621 ? 9.938 4.760 -43.146 1.00 92.56 621 ILE A O 1
ATOM 4855 N N . VAL A 1 622 ? 8.873 6.451 -42.111 1.00 91.38 622 VAL A N 1
ATOM 4856 C CA . VAL A 1 622 ? 8.938 7.376 -43.250 1.00 91.38 622 VAL A CA 1
ATOM 4857 C C . VAL A 1 622 ? 10.391 7.667 -43.614 1.00 91.38 622 VAL A C 1
ATOM 4859 O O . VAL A 1 622 ? 10.744 7.525 -44.781 1.00 91.38 622 VAL A O 1
ATOM 4862 N N . LEU A 1 623 ? 11.251 7.980 -42.637 1.00 89.31 623 LEU A N 1
ATOM 4863 C CA . LEU A 1 623 ? 12.681 8.218 -42.871 1.00 89.31 623 LEU A CA 1
ATOM 4864 C C . LEU A 1 623 ? 13.377 7.014 -43.520 1.00 89.31 623 LEU A C 1
ATOM 4866 O O . LEU A 1 623 ? 14.148 7.196 -44.457 1.00 89.31 623 LEU A O 1
ATOM 4870 N N . ILE A 1 624 ? 13.083 5.790 -43.071 1.00 88.75 624 ILE A N 1
ATOM 4871 C CA . ILE A 1 624 ? 13.625 4.559 -43.671 1.00 88.75 624 ILE A CA 1
ATOM 4872 C C . ILE A 1 624 ? 13.083 4.355 -45.093 1.00 88.75 624 ILE A C 1
ATOM 4874 O O . ILE A 1 624 ? 13.824 3.972 -46.000 1.00 88.75 624 ILE A O 1
ATOM 4878 N N . ALA A 1 625 ? 11.791 4.610 -45.311 1.00 87.50 625 ALA A N 1
ATOM 4879 C CA . ALA A 1 625 ? 11.152 4.422 -46.607 1.00 87.50 625 ALA A CA 1
ATOM 4880 C C . ALA A 1 625 ? 11.732 5.370 -47.668 1.00 87.50 625 ALA A C 1
ATOM 4882 O O . ALA A 1 625 ? 12.063 4.916 -48.769 1.00 87.50 625 ALA A O 1
ATOM 4883 N N . VAL A 1 626 ? 11.921 6.650 -47.324 1.00 85.62 626 VAL A N 1
ATOM 4884 C CA . VAL A 1 626 ? 12.413 7.690 -48.248 1.00 85.62 626 VAL A CA 1
ATOM 4885 C C . VAL A 1 626 ? 13.937 7.749 -48.369 1.00 85.62 626 VAL A C 1
ATOM 4887 O O . VAL A 1 626 ? 14.437 8.404 -49.280 1.00 85.62 626 VAL A O 1
ATOM 4890 N N . ALA A 1 627 ? 14.684 7.070 -47.491 1.00 82.06 627 ALA A N 1
ATOM 4891 C CA . ALA A 1 627 ? 16.145 7.069 -47.522 1.00 82.06 627 ALA A CA 1
ATOM 4892 C C . ALA A 1 627 ? 16.694 6.551 -48.871 1.00 82.06 627 ALA A C 1
ATOM 4894 O O . ALA A 1 627 ? 16.278 5.470 -49.323 1.00 82.06 627 ALA A O 1
ATOM 4895 N N . PRO A 1 628 ? 17.619 7.284 -49.520 1.00 70.81 628 PRO A N 1
ATOM 4896 C CA . PRO A 1 628 ? 18.325 6.794 -50.696 1.00 70.81 628 PRO A CA 1
ATOM 4897 C C . PRO A 1 628 ? 19.293 5.688 -50.263 1.00 70.81 628 PRO A C 1
ATOM 4899 O O . PRO A 1 628 ? 20.075 5.867 -49.335 1.00 70.81 628 PRO A O 1
ATOM 4902 N N . LEU A 1 629 ? 19.222 4.519 -50.900 1.00 62.19 629 LEU A N 1
ATOM 4903 C CA . LEU A 1 629 ? 20.096 3.398 -50.546 1.00 62.19 629 LEU A CA 1
ATOM 4904 C C . LEU A 1 629 ? 21.456 3.569 -51.224 1.00 62.19 629 LEU A C 1
ATOM 4906 O O . LEU A 1 629 ? 21.518 3.788 -52.433 1.00 62.19 629 LEU A O 1
ATOM 4910 N N . HIS A 1 630 ? 22.531 3.442 -50.446 1.00 58.75 630 HIS A N 1
ATOM 4911 C CA . HIS A 1 630 ? 23.893 3.348 -50.963 1.00 58.75 630 HIS A CA 1
ATOM 4912 C C . HIS A 1 630 ? 24.265 1.866 -51.107 1.00 58.75 630 HIS A C 1
ATOM 4914 O O . HIS A 1 630 ? 24.101 1.097 -50.155 1.00 58.75 630 HIS A O 1
ATOM 4920 N N . ASN A 1 631 ? 24.691 1.472 -52.313 1.00 48.75 631 ASN A N 1
ATOM 4921 C CA . ASN A 1 631 ? 25.095 0.098 -52.636 1.00 48.75 631 ASN A CA 1
ATOM 4922 C C . ASN A 1 631 ? 26.415 -0.293 -51.974 1.00 48.75 631 ASN A C 1
ATOM 4924 O O . ASN A 1 631 ? 27.339 0.552 -51.977 1.00 48.75 631 ASN A O 1
#

Nearest PDB structures (foldseek):
  3wfc-assembly1_B  TM=3.221E-01  e=1.378E+00  Pseudomonas aeruginosa PAO1
  2asr-assembly1_A-2  TM=4.689E-01  e=6.528E+00  Escherichia coli
  4z9i-assembly1_B  TM=3.716E-01  e=5.885E+00  Escherichia coli K-12
  8otz-assembly1_EU  TM=1.685E-01  e=5.037E+00  Bos taurus

pLDDT: mean 73.78, std 21.52, range [24.64, 96.81]

Secondary structure (DSSP, 8-state):
--SHHHHHHHHHHHHHHHTSS-S-------S---PPPPEEEEEGGGTEEEEEEEE--TTTTT-TT----TT-SEEEEEEEEEEE-TT-----S-TT--EEEEES-EEEETTT--EE---HHHHHTTS-GGG--EEEEES---EEE-TTTTTT-TT--EEEEES--EEEE-TTTTGGG----BPTT-TT-BPPPS--EEEEEEESS--EEEGGGGGGGTTT--EEEEEETT--EEE----TT-TT----TT--EEEEESSS-----HHHHTT----TTSPEEEEEESSS-EES---SHHHHTTT-TTTHHHHHHHHT-TTEEEEEEEEETTTEEEEEEEETTEEEEE--S----PPPPPPP--------------------------------------------------HHHHHHHHHHHHHIIIIIIIIHHHHHHHHHSTTT-TT--TTSS-HHHHHHHHHHHHHHHHHHHHHHHHHHHH-S----HHHHHHHHHHHHHHHHHHHHHHS-PPTT-TTHHHHHHHHHHHHHHHHHHHHHHHHHHHT-GGG---THHHHHHHHHHHHHHHHHHHHHHHHHHHHHSSSS--SSTT-----HHHHHHHHHHHHHHHHHHHHHHHHHHHPPPP-

Sequence (631 aa):
MFSTSRRMFLTSLIVVQAAISLRVCNAEETVCPEGPPPQCEVDEPNGRTTCLDGTWPTDASNDPAFQIPSTTQYLFLRNIKFPIRENSYRLSHLIHLTDLVIQYSESCEVTTGATVPFLFQDLVASLDRSTMRRLIFYDINLQTIDDDFFAGFSGLESVEFYGCPIKEFTHRAFNPLAMGAPVSGLPGARNTSSFKTLQVLQDEELTEFAWEVLYPVAESLEVISFSAENLAEITYTPPIDSFGGMFLNRLTQLEIWETHLTTLPESVLNTITGAANAPVNLNFLRNKNICSDCINCSNCELVMPALRPLVNWASGSDFRTLRGSCLSATQGLFEFDIVGNSWDCIDKTTPGTPTTDPPQTTLPLENPTLPVGSSEGSSALPTTAEYVTTSGNWNSTANPTTDRQSDLPGPSNGRKKAHAILMVIAWNFLVTIGVLTARQTKNIYPNKRPLNGPVWFIAHRTLMSLAVVLTLSSIIIIIVDVGGWRDISHAYLGVITFSLAMIQPFIAVFFRPHLGNARRYIFNYFHWTLGRLTYLLSVVTMFLGARLPVLGVHEAAAYLILTCFIVNILLQIGLEVNRHRHIFNARVPPLRPNEFPIDSAQKILLIVDVIFISAITISVIVLIAVAPLHN

Mean predicted aligned error: 20.07 Å

Radius of gyration: 35.25 Å; Cα contacts (8 Å, |Δi|>4): 1036; chains: 1; bounding box: 97×82×114 Å

Solvent-accessible surface area (backbone atoms only — not comparable to full-atom values): 35003 Å² total; per-residue (Å²): 145,78,74,69,65,62,56,55,60,52,50,52,50,51,53,53,55,56,58,72,75,67,82,78,88,77,88,78,75,70,46,51,68,91,49,60,61,49,51,68,50,77,42,73,97,74,23,32,35,42,31,39,52,31,16,56,46,62,52,43,87,76,38,89,91,49,75,78,62,43,69,26,27,34,44,37,42,32,44,34,38,38,54,58,55,93,91,19,60,51,49,61,72,44,83,49,37,28,33,45,35,42,27,56,34,44,22,25,35,51,85,65,32,45,77,49,65,45,62,60,64,60,32,47,64,64,42,69,39,49,62,22,32,38,43,39,39,30,47,31,48,51,43,61,42,36,41,70,74,36,55,60,27,54,40,30,28,33,41,38,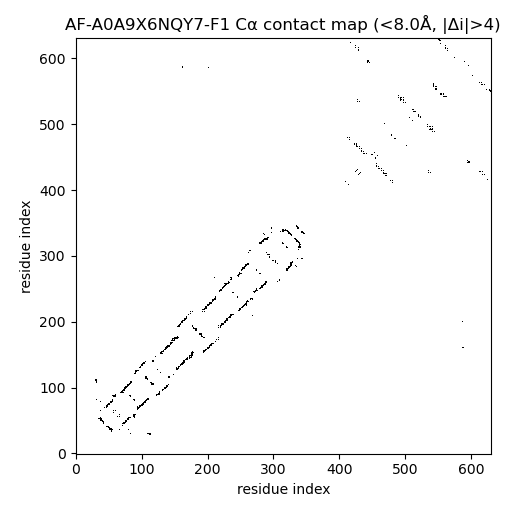38,24,46,26,45,36,49,42,69,40,81,48,20,40,51,42,37,33,56,87,57,68,44,89,94,42,96,87,43,62,57,69,26,52,32,24,35,46,34,42,31,61,17,69,47,26,38,56,46,64,54,52,33,44,54,50,35,24,70,31,25,29,36,40,37,41,18,22,47,46,25,50,46,66,48,67,64,75,59,92,87,49,98,80,55,64,51,25,40,43,28,37,36,40,36,42,30,48,22,45,30,49,61,65,47,60,73,54,54,68,20,58,70,24,34,100,87,42,59,24,40,36,36,44,33,66,29,62,27,70,28,62,85,67,85,48,70,86,58,32,74,83,39,30,76,60,43,43,52,56,52,54,59,18,51,69,33,76,49,23,31,32,37,39,33,30,41,25,93,86,77,41,81,44,39,37,38,32,53,22,89,45,75,47,66,58,73,88,86,66,94,82,79,85,84,78,78,82,86,83,88,76,89,87,84,83,86,84,85,90,86,93,80,89,79,91,85,90,87,85,86,90,83,90,82,90,84,84,88,79,90,84,88,90,85,82,90,81,82,91,77,90,76,91,77,75,98,60,91,51,78,63,64,55,33,54,47,49,23,53,43,31,44,44,49,19,54,61,41,32,42,47,52,21,54,48,32,53,66,66,35,56,34,72,44,77,87,48,50,78,87,88,39,53,51,28,57,55,52,21,49,54,30,45,53,51,24,50,53,36,42,53,53,24,52,52,42,42,44,66,62,66,72,63,89,65,100,43,73,38,50,56,41,42,52,53,27,49,52,51,58,55,49,50,59,51,46,59,71,78,65,58,64,63,93,87,49,88,65,39,61,58,54,54,49,53,55,50,53,55,49,52,50,31,53,55,43,42,52,56,23,50,41,48,49,43,67,36,67,62,51,37,34,59,67,62,46,33,50,50,55,50,49,53,51,51,52,51,50,53,48,50,49,51,52,47,50,51,47,48,48,49,53,70,68,32,86,60,82,55,98,44,100,49,61,55,88,74,52,71,65,57,58,51,50,52,54,52,48,53,52,49,43,50,54,51,50,53,52,40,43,51,46,49,69,71,27,62,70,48,132

InterPro domains:
  IPR006593 Cytochrome b561/ferric reductase, transmembrane domain [PF03188] (419-546)
  IPR006593 Cytochrome b561/ferric reductase, transmembrane domain [PS50939] (381-582)
  IPR006593 Cytochrome b561/ferric reductase, transmembrane domain [SM00665] (418-546)
  IPR032675 Leucine-rich repeat domain superfamily [G3DSA:3.80.10.10] (46-348)

Foldseek 3Di:
DPPPVVVVVVVVVVVVVVVVPDPDPPPDDFFQDQWDAWDWDDDLVVLEIETEDIEAFQPQVPPPVHDDDLSRQEYHAERYEYEDDVLGAEDANNANHAYYEYENYFYAYGPGRDTDADPVCSHHVRYQLCNHAEYEYYLGAHAEQECSNCANNCQYAEYAYFNHQYQAYDLQRCVNQAFDDADPPDVPDTDAGNYAYYYHFAHARHQEYELNSCQRRQQRYAEYEDAYQNHAYYHYDFDPPDPPGAANARHAEAYYANYQYQEHDLSNLVNDPYHPPAAHEYEAYHYAFAWEDCVDQVCRCVTRPSHVSVQVSQLVDQSYKYWHWHQYPVQGIWIWIDGHNDIDTDPPPDPDDDDDDDDDDDDDDDDDDDDDDDDDDDDDDDDDDDDDDDDDDDDDDDDDDDDDDDDDPDPLLVLLLLLLLLLLCLQLALLLLLVCLLPPVLQVCPPDDDPNDRPSVVSSVVSLVSSLVSLVVSVVSVCVSVVDDDPAPLRVLSVVLNVLSVVLVVCVPPVQDDPPDPCNVVSVVVSVVSSVVSSVSSLVSSLSSQPDLQLLFDNVLSVLSVVLVVVSVVVVVVVVVVVVCCVVVVSDCPPDNRHDPDPPVNVVVSVVSSVSSVVSSVVSSVRSVPRDGDD

Organism: Hypsibius exemplaris (NCBI:txid2072580)